Protein AF-0000000085147958 (afdb_homodimer)

Secondary structure (DSSP, 8-state):
-PEEEEEES-SSHHHHHHHHHHHHH-TTEEEEEEES-HHHHHHHHHHHGGGEEEEES-TT-HHHHHHHHHHHHHHHSS--EEEE--------B-GGG--HHHHHHHHIIIIIHHHHHHHHHHHHHHHHT-EEEEE--GGGTS--TTBHHHHHHHHHHHHHHHHHHHH-TTSEEEEEE--SB-SHHHHHHHHTGGGGS-HHHHHHHHHHHHTT-SBPHHHHHHHHHHHHHH---GGGTTEEEETT-GGGGGG-/-PEEEEEES-SSHHHHHHHHHHHHH-TTEEEEEEES-HHHHHHHHHHHGGGEEEEES-TT-HHHHHHHHHHHHHHHSS--EEEE--------B-GGG--HHHHHHHHIIIIIHHHHHHHHHHHHHHHTT-EEEEE--GGGTS--TTBHHHHHHHHHHHHHHHHHHHH-TTSEEEEEE--SB-SHHHHHHHHTGGGGS-HHHHHHHHHHHHTT-SBPHHHHHHHHHHHHHH---GGGTTEEEETT-GGGGGG-

Solvent-accessible surface area (backbone atoms only — not comparable to full-atom values): 24788 Å² total; per-residue (Å²): 131,61,46,30,33,38,36,29,33,33,54,47,51,55,29,31,35,25,54,54,40,34,50,71,76,31,97,49,41,32,40,38,32,30,21,68,54,52,68,52,49,50,51,47,30,68,73,49,42,92,36,32,47,74,43,70,36,55,70,66,35,66,66,43,48,50,47,48,51,48,52,42,34,72,72,66,71,39,33,36,19,36,37,46,47,43,64,69,60,61,56,58,37,40,68,91,59,65,52,63,68,49,42,51,54,34,35,37,43,45,32,52,23,48,54,47,47,47,46,71,43,44,75,40,17,48,76,58,55,12,33,39,36,38,56,43,40,60,45,38,83,38,94,54,63,19,30,49,55,36,21,24,30,28,32,25,45,36,46,46,19,32,42,43,24,71,71,36,73,53,29,38,18,34,19,34,13,58,63,62,42,73,30,67,66,48,49,40,38,60,72,63,54,24,79,52,28,44,71,66,55,34,47,47,56,45,48,33,58,75,68,67,64,45,36,51,43,62,61,43,12,36,31,56,25,40,36,52,73,73,47,68,58,76,92,46,44,19,34,68,47,52,59,83,36,77,91,39,54,92,33,101,131,62,46,31,32,39,35,30,33,33,54,47,54,56,28,29,34,26,53,53,40,35,52,70,75,31,98,50,42,32,39,39,31,30,22,69,53,53,67,50,48,51,51,48,29,70,73,48,41,90,37,32,47,73,44,70,36,53,71,66,36,65,67,45,47,50,48,48,52,50,53,42,33,72,74,65,70,40,32,35,19,36,36,47,47,43,65,68,61,59,55,57,38,40,69,90,59,66,54,62,69,48,41,51,54,35,35,37,43,43,32,51,22,48,54,46,48,47,48,72,44,44,75,39,18,46,77,58,54,12,34,38,36,38,58,42,38,58,45,38,83,40,94,51,62,18,31,50,55,36,19,21,30,28,32,24,44,35,45,45,20,31,42,42,22,70,70,36,74,53,29,38,19,33,18,33,15,58,64,60,42,73,29,68,66,48,49,40,39,61,72,62,53,22,79,52,27,45,70,68,56,34,47,48,54,46,47,31,58,75,68,67,63,44,37,52,43,63,59,42,12,38,29,56,23,39,35,51,73,74,48,69,58,78,91,46,45,19,34,68,45,51,58,81,35,76,93,40,54,92,34,100

pLDDT: mean 96.78, std 2.45, range [82.88, 98.94]

Nearest PDB structures (foldseek):
  6uhx-assembly1_A  TM=9.960E-01  e=2.829E-37  Saccharomyces cerevisiae S288C
  6yc8-assembly1_A  TM=9.913E-01  e=3.413E-31  Ogataea glucozyma
  3kzv-assembly1_A  TM=8.807E-01  e=1.785E-30  Saccharomyces cerevisiae S288C
  6emm-assembly1_A  TM=8.860E-01  e=2.920E-19  Homo sapiens
  5o43-assembly1_A  TM=8.842E-01  e=1.071E-18  Homo sapiens

Structure (mmCIF, N/CA/C/O backbone):
data_AF-0000000085147958-model_v1
#
loop_
_entity.id
_entity.type
_entity.pdbx_description
1 polymer 'Uncharacterized protein'
#
loop_
_atom_site.group_PDB
_atom_site.id
_atom_site.type_symbol
_atom_site.label_atom_id
_atom_site.label_alt_id
_atom_site.label_comp_id
_atom_site.label_asym_id
_atom_site.label_entity_id
_atom_site.label_seq_id
_atom_site.pdbx_PDB_ins_code
_atom_site.Cartn_x
_atom_site.Cartn_y
_atom_site.Cartn_z
_atom_site.occupancy
_atom_site.B_iso_or_equiv
_atom_site.auth_seq_id
_atom_site.auth_comp_id
_atom_site.auth_asym_id
_atom_site.auth_atom_id
_atom_site.pdbx_PDB_model_num
ATOM 1 N N . MET A 1 1 ? 9.688 33.875 14.844 1 82.88 1 MET A N 1
ATOM 2 C CA . MET A 1 1 ? 8.984 33.719 13.57 1 82.88 1 MET A CA 1
ATOM 3 C C . MET A 1 1 ? 7.859 32.719 13.688 1 82.88 1 MET A C 1
ATOM 5 O O . MET A 1 1 ? 7.984 31.719 14.422 1 82.88 1 MET A O 1
ATOM 9 N N . PRO A 1 2 ? 6.711 33 13.031 1 93.69 2 PRO A N 1
ATOM 10 C CA . PRO A 1 2 ? 5.562 32.094 13.203 1 93.69 2 PRO A CA 1
ATOM 11 C C . PRO A 1 2 ? 5.828 30.688 12.68 1 93.69 2 PRO A C 1
ATOM 13 O O . PRO A 1 2 ? 6.645 30.5 11.773 1 93.69 2 PRO A O 1
ATOM 16 N N . LYS A 1 3 ? 5.25 29.734 13.312 1 96.81 3 LYS A N 1
ATOM 17 C CA . LYS A 1 3 ? 5.273 28.375 12.773 1 96.81 3 LYS A CA 1
ATOM 18 C C . LYS A 1 3 ? 4.398 28.266 11.531 1 96.81 3 LYS A C 1
ATOM 20 O O . LYS A 1 3 ? 3.256 28.719 11.523 1 96.81 3 LYS A O 1
ATOM 25 N N . ILE A 1 4 ? 4.969 27.75 10.492 1 98.5 4 ILE A N 1
ATOM 26 C CA . ILE A 1 4 ? 4.258 27.562 9.234 1 98.5 4 ILE A CA 1
ATOM 27 C C . ILE A 1 4 ? 3.822 26.094 9.094 1 98.5 4 ILE A C 1
ATOM 29 O O . ILE A 1 4 ? 4.664 25.203 9.016 1 98.5 4 ILE A O 1
ATOM 33 N N . ILE A 1 5 ? 2.494 25.875 9.039 1 98.81 5 ILE A N 1
ATOM 34 C CA . ILE A 1 5 ? 1.93 24.516 9.031 1 98.81 5 ILE A CA 1
ATOM 35 C C . ILE A 1 5 ? 1.036 24.344 7.805 1 98.81 5 ILE A C 1
ATOM 37 O O . ILE A 1 5 ? 0.177 25.188 7.527 1 98.81 5 ILE A O 1
ATOM 41 N N . ILE A 1 6 ? 1.263 23.297 7.027 1 98.88 6 ILE A N 1
ATOM 42 C CA . ILE A 1 6 ? 0.415 22.938 5.895 1 98.88 6 ILE A CA 1
ATOM 43 C C . ILE A 1 6 ? -0.544 21.812 6.309 1 98.88 6 ILE A C 1
ATOM 45 O O . ILE A 1 6 ? -0.132 20.828 6.922 1 98.88 6 ILE A O 1
ATOM 49 N N . VAL A 1 7 ? -1.815 21.969 6.059 1 98.88 7 VAL A N 1
ATOM 50 C CA . VAL A 1 7 ? -2.836 20.953 6.293 1 98.88 7 VAL A CA 1
ATOM 51 C C . VAL A 1 7 ? -3.648 20.734 5.02 1 98.88 7 VAL A C 1
ATOM 53 O O . VAL A 1 7 ? -4.164 21.688 4.43 1 98.88 7 VAL A O 1
ATOM 56 N N . THR A 1 8 ? -3.748 19.484 4.559 1 98.88 8 THR A N 1
ATOM 57 C CA . THR A 1 8 ? -4.527 19.219 3.357 1 98.88 8 THR A CA 1
ATOM 58 C C . THR A 1 8 ? -5.914 18.688 3.719 1 98.88 8 THR A C 1
ATOM 60 O O . THR A 1 8 ? -6.109 18.125 4.793 1 98.88 8 THR A O 1
ATOM 63 N N . GLY A 1 9 ? -6.871 18.875 2.787 1 98.19 9 GLY A N 1
ATOM 64 C CA . GLY A 1 9 ? -8.234 18.438 3.045 1 98.19 9 GLY A CA 1
ATOM 65 C C . GLY A 1 9 ? -8.891 19.203 4.188 1 98.19 9 GLY A C 1
ATOM 66 O O . GLY A 1 9 ? -9.422 18.594 5.117 1 98.19 9 GLY A O 1
ATOM 67 N N . VAL A 1 10 ? -8.977 20.547 4.098 1 98.25 10 VAL A N 1
ATOM 68 C CA . VAL A 1 10 ? -9.32 21.328 5.285 1 98.25 10 VAL A CA 1
ATOM 69 C C . VAL A 1 10 ? -10.758 21.828 5.18 1 98.25 10 VAL A C 1
ATOM 71 O O . VAL A 1 10 ? -11.203 22.625 6.016 1 98.25 10 VAL A O 1
ATOM 74 N N . SER A 1 11 ? -11.523 21.406 4.18 1 96.25 11 SER A N 1
ATOM 75 C CA . SER A 1 11 ? -12.867 21.953 3.953 1 96.25 11 SER A CA 1
ATOM 76 C C . SER A 1 11 ? -13.859 21.391 4.965 1 96.25 11 SER A C 1
ATOM 78 O O . SER A 1 11 ? -14.93 21.969 5.172 1 96.25 11 SER A O 1
ATOM 80 N N . ARG A 1 12 ? -13.625 20.234 5.547 1 92.69 12 ARG A N 1
ATOM 81 C CA . ARG A 1 12 ? -14.547 19.609 6.492 1 92.69 12 ARG A CA 1
ATOM 82 C C . ARG A 1 12 ? -13.82 18.578 7.352 1 92.69 12 ARG A C 1
ATOM 84 O O . ARG A 1 12 ? -12.609 18.375 7.203 1 92.69 12 ARG A O 1
ATOM 91 N N . GLY A 1 13 ? -14.516 18.125 8.297 1 94.56 13 GLY A N 1
ATOM 92 C CA . GLY A 1 13 ? -14.07 16.953 9.031 1 94.56 13 GLY A CA 1
ATOM 93 C C . GLY A 1 13 ? -12.82 17.203 9.859 1 94.56 13 GLY A C 1
ATOM 94 O O . GLY A 1 13 ? -12.727 18.234 10.547 1 94.56 13 GLY A O 1
ATOM 95 N N . ILE A 1 14 ? -11.961 16.234 9.844 1 96.62 14 ILE A N 1
ATOM 96 C CA . ILE A 1 14 ? -10.758 16.25 10.672 1 96.62 14 ILE A CA 1
ATOM 97 C C . ILE A 1 14 ? -9.859 17.422 10.25 1 96.62 14 ILE A C 1
ATOM 99 O O . ILE A 1 14 ? -9.328 18.141 11.102 1 96.62 14 ILE A O 1
ATOM 103 N N . GLY A 1 15 ? -9.719 17.656 8.93 1 98.06 15 GLY A 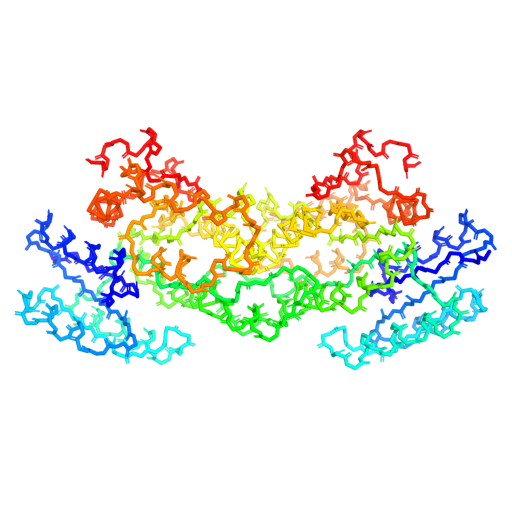N 1
ATOM 104 C CA . GLY A 1 15 ? -8.867 18.719 8.422 1 98.06 15 GLY A CA 1
ATOM 105 C C . GLY A 1 15 ? -9.281 20.094 8.914 1 98.06 15 GLY A C 1
ATOM 106 O O . GLY A 1 15 ? -8.438 20.891 9.352 1 98.06 15 GLY A O 1
ATOM 107 N N . ARG A 1 16 ? -10.531 20.344 8.828 1 97.81 16 ARG A N 1
ATOM 108 C CA . ARG A 1 16 ? -11.055 21.625 9.32 1 97.81 16 ARG A CA 1
ATOM 109 C C . ARG A 1 16 ? -10.773 21.781 10.812 1 97.81 16 ARG A C 1
ATOM 111 O O . ARG A 1 16 ? -10.336 22.844 11.25 1 97.81 16 ARG A O 1
ATOM 118 N N . SER A 1 17 ? -11.031 20.75 11.555 1 98.25 17 SER A N 1
ATOM 119 C CA . SER A 1 17 ? -10.82 20.781 13 1 98.25 17 SER A CA 1
ATOM 120 C C . SER A 1 17 ? -9.352 20.984 13.336 1 98.25 17 SER A C 1
ATOM 122 O O . SER A 1 17 ? -9.023 21.641 14.336 1 98.25 17 SER A O 1
ATOM 124 N N . ILE A 1 18 ? -8.438 20.406 12.547 1 98.75 18 ILE A N 1
ATOM 125 C CA . ILE A 1 18 ? -7.008 20.594 12.766 1 98.75 18 ILE A CA 1
ATOM 126 C C . ILE A 1 18 ? -6.633 22.062 12.57 1 98.75 18 ILE A C 1
ATOM 128 O O . ILE A 1 18 ? -5.867 22.625 13.359 1 98.75 18 ILE A O 1
ATOM 132 N N . VAL A 1 19 ? -7.18 22.688 11.547 1 98.69 19 VAL A N 1
ATOM 133 C CA . VAL A 1 19 ? -6.926 24.109 11.336 1 98.69 19 VAL A CA 1
ATOM 134 C C . VAL A 1 19 ? -7.398 24.906 12.547 1 98.69 19 VAL A C 1
ATOM 136 O O . VAL A 1 19 ? -6.633 25.688 13.117 1 98.69 19 VAL A O 1
ATOM 139 N N . ASP A 1 20 ? -8.625 24.672 12.992 1 98.5 20 ASP A N 1
ATOM 140 C CA . ASP A 1 20 ? -9.203 25.391 14.117 1 98.5 20 ASP A CA 1
ATOM 141 C C . ASP A 1 20 ? -8.367 25.203 15.383 1 98.5 20 ASP A C 1
ATOM 143 O O . ASP A 1 20 ? -8.008 26.188 16.047 1 98.5 20 ASP A O 1
ATOM 147 N N . LYS A 1 21 ? -8.023 24 15.656 1 98.56 21 LYS A N 1
ATOM 148 C CA . LYS A 1 21 ? -7.312 23.688 16.891 1 98.56 21 LYS A CA 1
ATOM 149 C C . LYS A 1 21 ? -5.887 24.234 16.859 1 98.56 21 LYS A C 1
ATOM 151 O O . LYS A 1 21 ? -5.363 24.688 17.875 1 98.56 21 LYS A O 1
ATOM 156 N N . THR A 1 22 ? -5.234 24.141 15.711 1 98.62 22 THR A N 1
ATOM 157 C CA . THR A 1 22 ? -3.869 24.641 15.586 1 98.62 22 THR A CA 1
ATOM 158 C C . THR A 1 22 ? -3.812 26.141 15.875 1 98.62 22 THR A 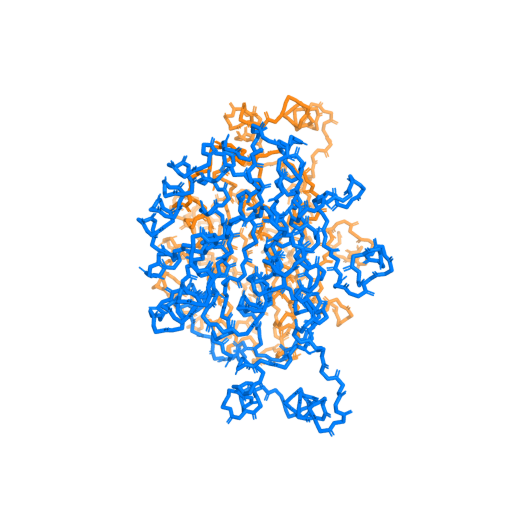C 1
ATOM 160 O O . THR A 1 22 ? -2.953 26.594 16.641 1 98.62 22 THR A O 1
ATOM 163 N N . ILE A 1 23 ? -4.73 26.891 15.328 1 98.25 23 ILE A N 1
ATOM 164 C CA . ILE A 1 23 ? -4.746 28.344 15.5 1 98.25 23 ILE A CA 1
ATOM 165 C C . ILE A 1 23 ? -5.152 28.688 16.938 1 98.25 23 ILE A C 1
ATOM 167 O O . ILE A 1 23 ? -4.633 29.625 17.516 1 98.25 23 ILE A O 1
ATOM 171 N N . GLU A 1 24 ? -6.027 27.875 17.5 1 97.81 24 GLU A N 1
ATOM 172 C CA . GLU A 1 24 ? -6.461 28.062 18.875 1 97.81 24 GLU A CA 1
ATOM 173 C C . GLU A 1 24 ? -5.312 27.828 19.859 1 97.81 24 GLU A C 1
ATOM 175 O O . GLU A 1 24 ? -5.18 28.531 20.844 1 97.81 24 GLU A O 1
ATOM 180 N N . LEU A 1 25 ? -4.48 26.859 19.594 1 97.69 25 LEU A N 1
ATOM 181 C CA . LEU A 1 25 ? -3.463 26.391 20.531 1 97.69 25 LEU A CA 1
ATOM 182 C C . LEU A 1 25 ? -2.191 27.234 20.406 1 97.69 25 LEU A C 1
ATOM 184 O O . LEU A 1 25 ? -1.315 27.172 21.266 1 97.69 25 LEU A O 1
ATOM 188 N N . SER A 1 26 ? -2.055 27.969 19.359 1 97.5 26 SER A N 1
ATOM 189 C CA . SER A 1 26 ? -0.844 28.75 19.109 1 97.5 26 SER A CA 1
ATOM 190 C C . SER A 1 26 ? -1.177 30.156 18.656 1 97.5 26 SER A C 1
ATOM 192 O O . SER A 1 26 ? -1.886 30.344 17.672 1 97.5 26 SER A O 1
ATOM 194 N N . ASP A 1 27 ? -0.508 31.156 19.312 1 93.31 27 ASP A N 1
ATOM 195 C CA . ASP A 1 27 ? -0.75 32.562 18.969 1 93.31 27 ASP A CA 1
ATOM 196 C C . ASP A 1 27 ? 0.114 33 17.797 1 93.31 27 ASP A C 1
ATOM 198 O O . ASP A 1 27 ? -0.106 34.062 17.219 1 93.31 27 ASP A O 1
ATOM 202 N N . ASP A 1 28 ? 0.979 32.188 17.438 1 93.44 28 ASP A N 1
ATOM 203 C CA . ASP A 1 28 ? 1.949 32.594 16.422 1 93.44 28 ASP A CA 1
ATOM 204 C C . ASP A 1 28 ? 2.1 31.531 15.336 1 93.44 28 ASP A C 1
ATOM 206 O O . ASP A 1 28 ? 3.201 31.297 14.836 1 93.44 28 ASP A O 1
ATOM 210 N N . SER A 1 29 ? 1.114 30.828 14.969 1 97.38 29 SER A N 1
ATOM 211 C CA . SER A 1 29 ? 1.165 29.875 13.859 1 97.38 29 SER A CA 1
ATOM 212 C C . SER A 1 29 ? 0.35 30.375 12.672 1 97.38 29 SER A C 1
ATOM 214 O O . SER A 1 29 ? -0.602 31.141 12.844 1 97.38 29 SER A O 1
ATOM 216 N N . ILE A 1 30 ? 0.781 30.062 11.492 1 98.5 30 ILE A N 1
ATOM 217 C CA . ILE A 1 30 ? 0.059 30.312 10.25 1 98.5 30 ILE A CA 1
ATOM 218 C C . ILE A 1 30 ? -0.201 28.984 9.539 1 98.5 30 ILE A C 1
ATOM 220 O O . ILE A 1 30 ? 0.72 28.188 9.336 1 98.5 30 ILE A O 1
ATOM 224 N N . VAL A 1 31 ? -1.449 28.766 9.219 1 98.81 31 VAL A N 1
ATOM 225 C CA . VAL A 1 31 ? -1.833 27.5 8.578 1 98.81 31 VAL A CA 1
ATOM 226 C C . VAL A 1 31 ? -2.131 27.75 7.102 1 98.81 31 VAL A C 1
ATOM 228 O O . VAL A 1 31 ? -2.828 28.703 6.75 1 98.81 31 VAL A O 1
ATOM 231 N N . PHE A 1 32 ? -1.566 26.969 6.258 1 98.81 32 PHE A N 1
ATOM 232 C CA . PHE A 1 32 ? -1.887 26.906 4.836 1 98.81 32 PHE A CA 1
ATOM 233 C C . PHE A 1 32 ? -2.705 25.656 4.523 1 98.81 32 PHE A C 1
ATOM 235 O O . PHE A 1 32 ? -2.234 24.531 4.715 1 98.81 32 PHE A O 1
ATOM 242 N N . GLY A 1 33 ? -3.912 25.844 4.074 1 98.69 33 GLY A N 1
ATOM 243 C CA . GLY A 1 33 ? -4.82 24.734 3.805 1 98.69 33 GLY A CA 1
ATOM 244 C C . GLY A 1 33 ? -5.129 24.562 2.328 1 98.69 33 GLY A C 1
ATOM 245 O O . GLY A 1 33 ? -4.98 25.516 1.545 1 98.69 33 GLY A O 1
ATOM 246 N N . VAL A 1 34 ? -5.559 23.406 1.947 1 98.69 34 VAL A N 1
ATOM 247 C CA . VAL A 1 34 ? -6.02 23.156 0.585 1 98.69 34 VAL A CA 1
ATOM 248 C C . VAL A 1 34 ? -7.242 22.234 0.614 1 98.69 34 VAL A C 1
ATOM 250 O O . VAL A 1 34 ? -7.355 21.359 1.481 1 98.69 34 VAL A O 1
ATOM 253 N N . ALA A 1 35 ? -8.141 22.422 -0.138 1 98.31 35 ALA A N 1
ATOM 254 C CA . ALA A 1 35 ? -9.305 21.578 -0.406 1 98.31 35 ALA A CA 1
ATOM 255 C C . ALA A 1 35 ? -9.914 21.906 -1.767 1 98.31 35 ALA A C 1
ATOM 257 O O . ALA A 1 35 ? -9.562 22.906 -2.385 1 98.31 35 ALA A O 1
ATOM 258 N N . ARG A 1 36 ? -10.852 21.188 -2.217 1 96.56 36 ARG A N 1
ATOM 259 C CA . ARG A 1 36 ? -11.477 21.359 -3.525 1 96.56 36 ARG A CA 1
ATOM 260 C C . ARG A 1 36 ? -12.578 22.422 -3.465 1 96.56 36 ARG A C 1
ATOM 262 O O . ARG A 1 36 ? -12.82 23.125 -4.445 1 96.56 36 ARG A O 1
ATOM 269 N N . SER A 1 37 ? -13.172 22.406 -2.352 1 96.56 37 SER A N 1
ATOM 270 C CA . SER A 1 37 ? -14.289 23.344 -2.195 1 96.56 37 SER A CA 1
ATOM 271 C C . SER A 1 37 ? -13.812 24.672 -1.63 1 96.56 37 SER A C 1
ATOM 273 O O . SER A 1 37 ? -13.258 24.734 -0.53 1 96.56 37 SER A O 1
ATOM 275 N N . GLU A 1 38 ? -14.156 25.719 -2.262 1 97.44 38 GLU A N 1
ATOM 276 C CA . GLU A 1 38 ? -13.617 27.031 -1.887 1 97.44 38 GLU A CA 1
ATOM 277 C C . GLU A 1 38 ? -14.414 27.641 -0.742 1 97.44 38 GLU A C 1
ATOM 279 O O . GLU A 1 38 ? -13.859 28.344 0.101 1 97.44 38 GLU A O 1
ATOM 284 N N . THR A 1 39 ? -15.688 27.422 -0.697 1 98.12 39 THR A N 1
ATOM 285 C CA . THR A 1 39 ? -16.562 28.094 0.245 1 98.12 39 THR A CA 1
ATOM 286 C C . THR A 1 39 ? -16.094 27.891 1.679 1 98.12 39 THR A C 1
ATOM 288 O O . THR A 1 39 ? -15.891 28.859 2.418 1 98.12 39 THR A O 1
ATOM 291 N N . PRO A 1 40 ? -15.875 26.656 2.086 1 98.06 40 PRO A N 1
ATOM 292 C CA . PRO A 1 40 ? -15.391 26.484 3.457 1 98.06 40 PRO A CA 1
ATOM 293 C C . PRO A 1 40 ? -14.039 27.141 3.697 1 98.06 40 PRO A C 1
ATOM 295 O O . PRO A 1 40 ? -13.734 27.547 4.816 1 98.06 40 PRO A O 1
ATOM 298 N N . LEU A 1 41 ? -13.18 27.234 2.691 1 98.38 41 LEU A N 1
ATOM 299 C CA . LEU A 1 41 ? -11.875 27.859 2.818 1 98.38 41 LEU A CA 1
ATOM 300 C C . LEU A 1 41 ? -12.008 29.359 3.012 1 98.38 41 LEU A C 1
ATOM 302 O O . LEU A 1 41 ? -11.266 29.969 3.801 1 98.38 41 LEU A O 1
ATOM 306 N N . LYS A 1 42 ? -12.891 29.906 2.338 1 98.31 42 LYS A N 1
ATOM 307 C CA . LYS A 1 42 ? -13.172 31.328 2.51 1 98.31 42 LYS A CA 1
ATOM 308 C C . LYS A 1 42 ? -13.664 31.625 3.924 1 98.31 42 LYS A C 1
ATOM 310 O O . LYS A 1 42 ? -13.32 32.656 4.504 1 98.31 42 LYS A O 1
ATOM 315 N N . GLU A 1 43 ? -14.492 30.75 4.379 1 98.44 43 GLU A N 1
ATOM 316 C CA . GLU A 1 43 ? -14.977 30.906 5.746 1 98.44 43 GLU A CA 1
ATOM 317 C C . GLU A 1 43 ? -13.828 30.891 6.75 1 98.44 43 GLU A C 1
ATOM 319 O O . GLU A 1 43 ? -13.812 31.703 7.688 1 98.44 43 GLU A O 1
ATOM 324 N N . LEU A 1 44 ? -12.906 29.969 6.578 1 98.44 44 LEU A N 1
ATOM 325 C CA . LEU A 1 44 ? -11.734 29.906 7.441 1 98.44 44 LEU A CA 1
ATOM 326 C C . LEU A 1 44 ? -10.898 31.172 7.301 1 98.44 44 LEU A C 1
ATOM 328 O O . LEU A 1 44 ? -10.383 31.688 8.297 1 98.44 44 LEU A O 1
ATOM 332 N N . LYS A 1 45 ? -10.75 31.641 6.121 1 98.44 45 LYS A N 1
ATOM 333 C CA . LYS A 1 45 ? -9.984 32.875 5.875 1 98.44 45 LYS A CA 1
ATOM 334 C C . LYS A 1 45 ? -10.625 34.062 6.574 1 98.44 45 LYS A C 1
ATOM 336 O O . LYS A 1 45 ? -9.922 34.906 7.133 1 98.44 45 LYS A O 1
ATOM 341 N N . GLU A 1 46 ? -11.891 34.188 6.477 1 98.56 46 GLU A N 1
ATOM 342 C CA . GLU A 1 46 ? -12.617 35.25 7.145 1 98.56 46 GLU A CA 1
ATOM 343 C C . GLU A 1 46 ? -12.461 35.156 8.664 1 98.56 46 GLU A C 1
ATOM 345 O O . GLU A 1 46 ? -12.312 36.188 9.336 1 98.56 46 GLU A O 1
ATOM 350 N N . LYS A 1 47 ? -12.516 34 9.164 1 98.38 47 LYS A N 1
ATOM 351 C CA . LYS A 1 47 ? -12.461 33.75 10.602 1 98.38 47 LYS A CA 1
ATOM 352 C C . LYS A 1 47 ? -11.07 34.062 11.156 1 98.38 47 LYS A C 1
ATOM 354 O O . LYS A 1 47 ? -10.938 34.594 12.258 1 98.38 47 LYS A O 1
ATOM 359 N N . TYR A 1 48 ? -10 33.656 10.383 1 98.12 48 TYR A N 1
ATOM 360 C CA . TYR A 1 48 ? -8.68 33.656 11.016 1 98.12 48 TYR A CA 1
ATOM 361 C C . TYR A 1 48 ? -7.758 34.688 10.359 1 98.12 48 TYR A C 1
ATOM 363 O O . TYR A 1 48 ? -6.629 34.875 10.812 1 98.12 48 TYR A O 1
ATOM 371 N N . GLY A 1 49 ? -8.172 35.344 9.289 1 97.38 49 GLY A N 1
ATOM 372 C CA . GLY A 1 49 ? -7.418 36.406 8.633 1 97.38 49 GLY A CA 1
ATOM 373 C C . GLY A 1 49 ? -6.039 35.969 8.18 1 97.38 49 GLY A C 1
ATOM 374 O O . GLY A 1 49 ? -5.898 34.938 7.516 1 97.38 49 GLY A O 1
ATOM 375 N N . ASP A 1 50 ? -5.023 36.625 8.633 1 96.12 50 ASP A N 1
ATOM 376 C CA . ASP A 1 50 ? -3.66 36.406 8.156 1 96.12 50 ASP A CA 1
ATOM 377 C C . ASP A 1 50 ? -3.059 35.156 8.742 1 96.12 50 ASP A C 1
ATOM 379 O O . ASP A 1 50 ? -1.989 34.688 8.312 1 96.12 50 ASP A O 1
ATOM 383 N N . ARG A 1 51 ? -3.744 34.5 9.617 1 97.81 51 ARG A N 1
ATOM 384 C CA . ARG A 1 51 ? -3.234 33.281 10.227 1 97.81 51 ARG A CA 1
ATOM 385 C C . ARG A 1 51 ? -3.646 32.031 9.422 1 97.81 51 ARG A C 1
ATOM 387 O O . ARG A 1 51 ? -3.213 30.922 9.711 1 97.81 51 ARG A O 1
ATOM 394 N N . PHE A 1 52 ? -4.496 32.281 8.414 1 98.38 52 PHE A N 1
ATOM 395 C CA . PHE A 1 52 ? -4.922 31.188 7.543 1 98.38 52 PHE A CA 1
ATOM 396 C C . PHE A 1 52 ? -4.852 31.609 6.078 1 98.38 52 PHE A C 1
ATOM 398 O O . PHE A 1 52 ? -5.398 32.656 5.695 1 98.38 52 PHE A O 1
ATOM 405 N N . HIS A 1 53 ? -4.172 30.859 5.277 1 98.31 53 HIS A N 1
ATOM 406 C CA . HIS A 1 53 ? -4.113 30.969 3.824 1 98.31 53 HIS A CA 1
ATOM 407 C C . HIS A 1 53 ? -4.508 29.656 3.158 1 98.31 53 HIS A C 1
ATOM 409 O O . HIS A 1 53 ? -4.488 28.594 3.795 1 98.31 53 HIS A O 1
ATOM 415 N N . TYR A 1 54 ? -4.945 29.781 1.884 1 98.12 54 TYR A N 1
ATOM 416 C CA . TYR A 1 54 ? -5.414 28.531 1.301 1 98.12 54 TYR A CA 1
ATOM 417 C C . TYR A 1 54 ? -5.215 28.531 -0.209 1 98.12 54 TYR A C 1
ATOM 419 O O . TYR A 1 54 ? -5.008 29.578 -0.821 1 98.12 54 TYR A O 1
ATOM 427 N N . ALA A 1 55 ? -5.121 27.344 -0.786 1 97.81 55 ALA A N 1
ATOM 428 C CA . ALA A 1 55 ? -5.246 27.062 -2.213 1 97.81 55 ALA A CA 1
ATOM 429 C C . ALA A 1 55 ? -6.469 26.203 -2.494 1 97.81 55 ALA A C 1
ATOM 431 O O . ALA A 1 55 ? -6.828 25.328 -1.689 1 97.81 55 ALA A O 1
ATOM 432 N N . VAL A 1 56 ? -7.129 26.531 -3.561 1 98.12 56 VAL A N 1
ATOM 433 C CA . VAL A 1 56 ? -8.266 25.719 -3.99 1 98.12 56 VAL A CA 1
ATOM 434 C C . VAL A 1 56 ? -7.844 24.781 -5.121 1 98.12 56 VAL A C 1
ATOM 436 O O . VAL A 1 56 ? -7.254 25.234 -6.109 1 98.12 56 VAL A O 1
ATOM 439 N N . GLY A 1 57 ? -8.094 23.484 -4.922 1 98.12 57 GLY A N 1
ATOM 440 C CA . GLY A 1 57 ? -7.777 22.562 -6 1 98.12 57 GLY A CA 1
ATOM 441 C C . GLY A 1 57 ? -7.699 21.109 -5.543 1 98.12 57 GLY A C 1
ATOM 442 O O . GLY A 1 57 ? -7.93 20.812 -4.371 1 98.12 57 GLY A O 1
ATOM 443 N N . ASP A 1 58 ? -7.461 20.266 -6.48 1 98.31 58 ASP A N 1
ATOM 444 C CA . ASP A 1 58 ? -7.285 18.828 -6.25 1 98.31 58 ASP A CA 1
ATOM 445 C C . ASP A 1 58 ? -5.855 18.516 -5.809 1 98.31 58 ASP A C 1
ATOM 447 O O . ASP A 1 58 ? -4.895 18.891 -6.488 1 98.31 58 ASP A O 1
ATOM 451 N N . ILE A 1 59 ? -5.738 17.859 -4.656 1 98.25 59 ILE A N 1
ATOM 452 C CA . ILE A 1 59 ? -4.438 17.594 -4.051 1 98.25 59 ILE A CA 1
ATOM 453 C C . ILE A 1 59 ? -3.617 16.688 -4.969 1 98.25 59 ILE A C 1
ATOM 455 O O . ILE A 1 59 ? -2.4 16.578 -4.809 1 98.25 59 ILE A O 1
ATOM 459 N N . THR A 1 60 ? -4.289 16.016 -5.977 1 98.19 60 THR A N 1
ATOM 460 C CA . THR A 1 60 ? -3.572 15.156 -6.91 1 98.19 60 THR A CA 1
ATOM 461 C C . THR A 1 60 ? -2.912 15.984 -8.008 1 98.19 60 THR A C 1
ATOM 463 O O . THR A 1 60 ? -2.121 15.461 -8.797 1 98.19 60 THR A O 1
ATOM 466 N N . ASP A 1 61 ? -3.244 17.234 -8.062 1 98.12 61 ASP A N 1
ATOM 467 C CA . ASP A 1 61 ? -2.648 18.156 -9.031 1 98.12 61 ASP A CA 1
ATOM 468 C C . ASP A 1 61 ? -1.351 18.75 -8.492 1 98.12 61 ASP A C 1
ATOM 470 O O . ASP A 1 61 ? -1.371 19.547 -7.543 1 98.12 61 ASP A O 1
ATOM 474 N N . GLU A 1 62 ? -0.326 18.484 -9.188 1 96.69 62 GLU A N 1
ATOM 475 C CA . GLU A 1 62 ? 0.989 18.953 -8.75 1 96.69 62 GLU A CA 1
ATOM 476 C C . GLU A 1 62 ? 1.04 20.469 -8.664 1 96.69 62 GLU A C 1
ATOM 478 O O . GLU A 1 62 ? 1.74 21.031 -7.816 1 96.69 62 GLU A O 1
ATOM 483 N N . ASN A 1 63 ? 0.354 21.125 -9.508 1 97.75 63 ASN A N 1
ATOM 484 C CA . ASN A 1 63 ? 0.341 22.578 -9.5 1 97.75 63 ASN A CA 1
ATOM 485 C C . ASN A 1 63 ? -0.275 23.125 -8.211 1 97.75 63 ASN A C 1
ATOM 487 O O . ASN A 1 63 ? 0.13 24.172 -7.719 1 97.75 63 ASN A O 1
ATOM 491 N N . VAL A 1 64 ? -1.252 22.438 -7.711 1 98.31 64 VAL A N 1
ATOM 492 C CA . VAL A 1 64 ? -1.901 22.844 -6.469 1 98.31 64 VAL A CA 1
ATOM 493 C C . VAL A 1 64 ? -0.923 22.703 -5.305 1 98.31 64 VAL A C 1
ATOM 495 O O . VAL A 1 64 ? -0.815 23.594 -4.465 1 98.31 64 VAL A O 1
ATOM 498 N N . ILE A 1 65 ? -0.159 21.641 -5.277 1 98.31 65 ILE A N 1
ATOM 499 C CA . ILE A 1 65 ? 0.839 21.391 -4.242 1 98.31 65 ILE A CA 1
ATOM 500 C C . ILE A 1 65 ? 1.938 22.453 -4.324 1 98.31 65 ILE A C 1
ATOM 502 O O . ILE A 1 65 ? 2.314 23.047 -3.311 1 98.31 65 ILE A O 1
ATOM 506 N N . ASN A 1 66 ? 2.361 22.656 -5.527 1 97.69 66 ASN A N 1
ATOM 507 C CA . ASN A 1 66 ? 3.428 23.641 -5.73 1 97.69 66 ASN A CA 1
ATOM 508 C C . ASN A 1 66 ? 2.994 25.031 -5.297 1 97.69 66 ASN A C 1
ATOM 510 O O . ASN A 1 66 ? 3.777 25.766 -4.695 1 97.69 66 ASN A O 1
ATOM 514 N N . LYS A 1 67 ? 1.793 25.359 -5.609 1 97.62 67 LYS A N 1
ATOM 515 C CA . LYS A 1 67 ? 1.27 26.656 -5.195 1 97.62 67 LYS A CA 1
ATOM 516 C C . LYS A 1 67 ? 1.215 26.766 -3.676 1 97.62 67 LYS A C 1
ATOM 518 O O . LYS A 1 67 ? 1.608 27.797 -3.109 1 97.62 67 LYS A O 1
ATOM 523 N N . LEU A 1 68 ? 0.706 25.75 -3.082 1 97.5 68 LEU A N 1
ATOM 524 C CA . LEU A 1 68 ? 0.601 25.719 -1.627 1 97.5 68 LEU A CA 1
ATOM 525 C C . LEU A 1 68 ? 1.968 25.906 -0.979 1 97.5 68 LEU A C 1
ATOM 527 O O . LEU A 1 68 ? 2.109 26.703 -0.045 1 97.5 68 LEU A O 1
ATOM 531 N N . VAL A 1 69 ? 2.99 25.234 -1.474 1 98.19 69 VAL A N 1
ATOM 532 C CA . VAL A 1 69 ? 4.352 25.297 -0.947 1 98.19 69 VAL A CA 1
ATOM 533 C C . VAL A 1 69 ? 4.949 26.672 -1.216 1 98.19 69 VAL A C 1
ATOM 535 O O . VAL A 1 69 ? 5.543 27.281 -0.324 1 98.19 69 VAL A O 1
ATOM 538 N N . LYS A 1 70 ? 4.746 27.125 -2.406 1 97.94 70 LYS A N 1
ATOM 539 C CA . LYS A 1 70 ? 5.273 28.438 -2.777 1 97.94 70 LYS A CA 1
ATOM 540 C C . LYS A 1 70 ? 4.695 29.531 -1.882 1 97.94 70 LYS A C 1
ATOM 542 O O . LYS A 1 70 ? 5.426 30.406 -1.415 1 97.94 70 LYS A O 1
ATOM 547 N N . ASP A 1 71 ? 3.424 29.5 -1.671 1 97.62 71 ASP A N 1
ATOM 548 C CA . ASP A 1 71 ? 2.766 30.5 -0.828 1 97.62 71 ASP A CA 1
ATOM 549 C C . ASP A 1 71 ? 3.289 30.438 0.605 1 97.62 71 ASP A C 1
ATOM 551 O O . ASP A 1 71 ? 3.51 31.469 1.237 1 97.62 71 ASP A O 1
ATOM 555 N N . ALA A 1 72 ? 3.441 29.234 1.134 1 97.75 72 ALA A N 1
ATOM 556 C CA . ALA A 1 72 ? 3.961 29.062 2.486 1 97.75 72 ALA A CA 1
ATOM 557 C C . ALA A 1 72 ? 5.363 29.641 2.619 1 97.75 72 ALA A C 1
ATOM 559 O O . ALA A 1 72 ? 5.656 30.359 3.574 1 97.75 72 ALA A O 1
ATOM 560 N N . ILE A 1 73 ? 6.195 29.375 1.61 1 97.44 73 ILE A N 1
ATOM 561 C CA . ILE A 1 73 ? 7.582 29.812 1.638 1 97.44 73 ILE A CA 1
ATOM 562 C C . ILE A 1 73 ? 7.641 31.344 1.487 1 97.44 73 ILE A C 1
ATOM 564 O O . ILE A 1 73 ? 8.453 32 2.129 1 97.44 73 ILE A O 1
ATOM 568 N N . ALA A 1 74 ? 6.801 31.828 0.662 1 96.62 74 ALA A N 1
ATOM 569 C CA . ALA A 1 74 ? 6.766 33.281 0.457 1 96.62 74 ALA A CA 1
ATOM 570 C C . ALA A 1 74 ? 6.383 34 1.742 1 96.62 74 ALA A C 1
ATOM 572 O O . ALA A 1 74 ? 6.84 35.125 1.988 1 96.62 74 ALA A O 1
ATOM 573 N N . THR A 1 75 ? 5.594 33.406 2.543 1 92.62 75 THR A N 1
ATOM 574 C CA . THR A 1 75 ? 5.078 34 3.76 1 92.62 75 THR A CA 1
ATOM 575 C C . THR A 1 75 ? 6.078 33.875 4.902 1 92.62 75 THR A C 1
ATOM 577 O O . THR A 1 75 ? 6.387 34.844 5.594 1 92.62 75 THR A O 1
ATOM 580 N N . GLY A 1 76 ? 6.652 32.688 5.152 1 89.19 76 GLY A N 1
ATOM 581 C CA . GLY A 1 76 ? 7.438 32.438 6.348 1 89.19 76 GLY A CA 1
ATOM 582 C C . GLY A 1 76 ? 8.875 32.062 6.047 1 89.19 76 GLY A C 1
ATOM 583 O O . GLY A 1 76 ? 9.719 32.031 6.945 1 89.19 76 GLY A O 1
ATOM 584 N N . GLY A 1 77 ? 9.164 31.703 4.719 1 91.12 77 GLY A N 1
ATOM 585 C CA . GLY A 1 77 ? 10.5 31.281 4.324 1 91.12 77 GLY A CA 1
ATOM 586 C C . GLY A 1 77 ? 10.828 29.875 4.762 1 91.12 77 GLY A C 1
ATOM 587 O O . GLY A 1 77 ? 11.969 29.422 4.602 1 91.12 77 GLY A O 1
ATOM 588 N N . LYS A 1 78 ? 9.836 29.281 5.41 1 95.56 78 LYS A N 1
ATOM 589 C CA . LYS A 1 78 ? 10.055 27.938 5.973 1 95.56 78 LYS A CA 1
ATOM 590 C C . LYS A 1 78 ? 8.758 27.141 6.023 1 95.56 78 LYS A C 1
ATOM 592 O O . LYS A 1 78 ? 7.68 27.688 5.762 1 95.56 78 LYS A O 1
ATOM 597 N N . ILE A 1 79 ? 8.898 25.922 6.25 1 98.38 79 ILE A N 1
ATOM 598 C CA . ILE A 1 79 ? 7.801 25.031 6.621 1 98.38 79 ILE A CA 1
ATOM 599 C C . ILE A 1 79 ? 8.18 24.25 7.867 1 98.38 79 ILE A C 1
ATOM 601 O O . ILE A 1 79 ? 9.227 23.594 7.906 1 98.38 79 ILE A O 1
ATOM 605 N N . ASP A 1 80 ? 7.316 24.312 8.852 1 98.69 80 ASP A N 1
ATOM 606 C CA . ASP A 1 80 ? 7.629 23.656 10.117 1 98.69 80 ASP A CA 1
ATOM 607 C C . ASP A 1 80 ? 6.945 22.297 10.219 1 98.69 80 ASP A C 1
ATOM 609 O O . ASP A 1 80 ? 7.473 21.375 10.844 1 98.69 80 ASP A O 1
ATOM 613 N N . SER A 1 81 ? 5.754 22.203 9.672 1 98.81 81 SER A N 1
ATOM 614 C CA . SER A 1 81 ? 5.031 20.938 9.758 1 98.81 81 SER A CA 1
ATOM 615 C C . SER A 1 81 ? 4.047 20.797 8.602 1 98.81 81 SER A C 1
ATOM 617 O O . SER A 1 81 ? 3.588 21.781 8.031 1 98.81 81 SER A O 1
ATOM 619 N N . VAL A 1 82 ? 3.781 19.562 8.25 1 98.88 82 VAL A N 1
ATOM 620 C CA . VAL A 1 82 ? 2.771 19.172 7.273 1 98.88 82 VAL A CA 1
ATOM 621 C C . VAL A 1 82 ? 1.847 18.125 7.879 1 98.88 82 VAL A C 1
ATOM 623 O O . VAL A 1 82 ? 2.311 17.156 8.484 1 98.88 82 VAL A O 1
ATOM 626 N N . VAL A 1 83 ? 0.591 18.359 7.836 1 98.94 83 VAL A N 1
ATOM 627 C CA . VAL A 1 83 ? -0.408 17.328 8.141 1 98.94 83 VAL A CA 1
ATOM 628 C C . VAL A 1 83 ? -1.113 16.906 6.852 1 98.94 83 VAL A C 1
ATOM 630 O O . VAL A 1 83 ? -1.936 17.641 6.312 1 98.94 83 VAL A O 1
ATOM 633 N N . ALA A 1 84 ? -0.777 15.75 6.375 1 98.88 84 ALA A N 1
ATOM 634 C CA . ALA A 1 84 ? -1.401 15.18 5.184 1 98.88 84 ALA A CA 1
ATOM 635 C C . ALA A 1 84 ? -2.713 14.484 5.531 1 98.88 84 ALA A C 1
ATOM 637 O O . ALA A 1 84 ? -2.729 13.289 5.824 1 98.88 84 ALA A O 1
ATOM 638 N N . ASN A 1 85 ? -3.811 15.219 5.371 1 98.5 85 ASN A N 1
ATOM 639 C CA . ASN A 1 85 ? -5.098 14.75 5.867 1 98.5 85 ASN A CA 1
ATOM 640 C C . ASN A 1 85 ? -6.051 14.406 4.727 1 98.5 85 ASN A C 1
ATOM 642 O O . ASN A 1 85 ? -6.961 13.594 4.895 1 98.5 85 ASN A O 1
ATOM 646 N N . ALA A 1 86 ? -5.836 15 3.539 1 98.06 86 ALA A N 1
ATOM 647 C CA . ALA A 1 86 ? -6.742 14.734 2.424 1 98.06 86 ALA A CA 1
ATOM 648 C C . ALA A 1 86 ? -6.84 13.234 2.141 1 98.06 86 ALA A C 1
ATOM 650 O O . ALA A 1 86 ? -5.828 12.531 2.133 1 98.06 86 ALA A O 1
ATOM 651 N N . GLY A 1 87 ? -7.992 12.742 1.975 1 97.38 87 GLY A N 1
ATOM 652 C CA . GLY A 1 87 ? -8.234 11.336 1.689 1 97.38 87 GLY A CA 1
ATOM 653 C C . GLY A 1 87 ? -9.688 11.016 1.425 1 97.38 87 GLY A C 1
ATOM 654 O O . GLY A 1 87 ? -10.57 11.812 1.76 1 97.38 87 GLY A O 1
ATOM 655 N N . VAL A 1 88 ? -9.922 9.93 0.77 1 97.56 88 VAL A N 1
ATOM 656 C CA . VAL A 1 88 ? -11.273 9.484 0.455 1 97.56 88 VAL A CA 1
ATOM 657 C C . VAL A 1 88 ? -11.43 8.016 0.818 1 97.56 88 VAL A C 1
ATOM 659 O O . VAL A 1 88 ? -10.445 7.281 0.916 1 97.56 88 VAL A O 1
ATOM 662 N N . LEU A 1 89 ? -12.703 7.605 1.027 1 97.12 89 LEU A N 1
ATOM 663 C CA . LEU A 1 89 ? -13.016 6.211 1.333 1 97.12 89 LEU A CA 1
ATOM 664 C C . LEU A 1 89 ? -13.328 5.434 0.06 1 97.12 89 LEU A C 1
ATOM 666 O O . LEU A 1 89 ? -12.906 4.285 -0.092 1 97.12 89 LEU A O 1
ATOM 670 N N . GLU A 1 90 ? -14.102 6.039 -0.81 1 96.19 90 GLU A N 1
ATOM 671 C CA . GLU A 1 90 ? -14.594 5.34 -1.992 1 96.19 90 GLU A CA 1
ATOM 672 C C . GLU A 1 90 ? -13.453 4.984 -2.941 1 96.19 90 GLU A C 1
ATOM 674 O O . GLU A 1 90 ? -12.5 5.75 -3.088 1 96.19 90 GLU A O 1
ATOM 679 N N . PRO A 1 91 ? -13.523 3.863 -3.555 1 97.56 91 PRO A N 1
ATOM 680 C CA . PRO A 1 91 ? -14.695 3.006 -3.746 1 97.56 91 PRO A CA 1
ATOM 681 C C . PRO A 1 91 ? -14.914 2.041 -2.582 1 97.56 91 PRO A C 1
ATOM 683 O O . PRO A 1 91 ? -13.945 1.526 -2.012 1 97.56 91 PRO A O 1
ATOM 686 N N . VAL A 1 92 ? -16.094 1.881 -2.203 1 96.88 92 VAL A N 1
ATOM 687 C CA . VAL A 1 92 ? -16.516 0.846 -1.271 1 96.88 92 VAL A CA 1
ATOM 688 C C . VAL A 1 92 ? -17.094 -0.338 -2.043 1 96.88 92 VAL A C 1
ATOM 690 O O . VAL A 1 92 ? -18.25 -0.305 -2.467 1 96.88 92 VAL A O 1
ATOM 693 N N . GLN A 1 93 ? -16.266 -1.311 -2.289 1 95.81 93 GLN A N 1
ATOM 694 C CA . GLN A 1 93 ? -16.594 -2.48 -3.098 1 95.81 93 GLN A CA 1
ATOM 695 C C . GLN A 1 93 ? -15.852 -3.717 -2.605 1 95.81 93 GLN A C 1
ATOM 697 O O . GLN A 1 93 ? -14.695 -3.625 -2.191 1 95.81 93 GLN A O 1
ATOM 702 N N . ASP A 1 94 ? -16.562 -4.863 -2.602 1 96.19 94 ASP A N 1
ATOM 703 C CA . ASP A 1 94 ? -15.875 -6.082 -2.199 1 96.19 94 ASP A CA 1
ATOM 704 C C . ASP A 1 94 ? -15.07 -6.668 -3.361 1 96.19 94 ASP A C 1
ATOM 706 O O . ASP A 1 94 ? -15.133 -6.156 -4.484 1 96.19 94 ASP A O 1
ATOM 710 N N . VAL A 1 95 ? -14.312 -7.715 -3.186 1 97.56 95 VAL A N 1
ATOM 711 C CA . VAL A 1 95 ? -13.344 -8.242 -4.141 1 97.56 95 VAL A CA 1
ATOM 712 C C . VAL A 1 95 ? -14.07 -8.875 -5.324 1 97.56 95 VAL A C 1
ATOM 714 O O . VAL A 1 95 ? -13.469 -9.141 -6.363 1 97.56 95 VAL A O 1
ATOM 717 N N . ASN A 1 96 ? -15.352 -9.125 -5.227 1 97.19 96 ASN A N 1
ATOM 718 C CA . ASN A 1 96 ? -16.125 -9.711 -6.316 1 97.19 96 ASN A CA 1
ATOM 719 C C . ASN A 1 96 ? -16.562 -8.648 -7.32 1 97.19 96 ASN A C 1
ATOM 721 O O . ASN A 1 96 ? -17.031 -8.984 -8.414 1 97.19 96 ASN A O 1
ATOM 725 N N . ASN A 1 97 ? -16.422 -7.383 -6.984 1 95.25 97 ASN A N 1
ATOM 726 C CA . ASN A 1 97 ? -16.859 -6.273 -7.828 1 95.25 97 ASN A CA 1
ATOM 727 C C . ASN A 1 97 ? -15.797 -5.18 -7.895 1 95.25 97 ASN A C 1
ATOM 729 O O . ASN A 1 97 ? -16.094 -4 -7.707 1 95.25 97 ASN A O 1
ATOM 733 N N . ILE A 1 98 ? -14.609 -5.547 -8.234 1 97.06 98 ILE A N 1
ATOM 734 C CA . ILE A 1 98 ? -13.5 -4.602 -8.195 1 97.06 98 ILE A CA 1
ATOM 735 C C . ILE A 1 98 ? -13.523 -3.729 -9.453 1 97.06 98 ILE A C 1
ATOM 737 O O . ILE A 1 98 ? -13.633 -4.238 -10.57 1 97.06 98 ILE A O 1
ATOM 741 N N . ASP A 1 99 ? -13.531 -2.455 -9.305 1 97.94 99 ASP A N 1
ATOM 742 C CA . ASP A 1 99 ? -13.195 -1.47 -10.328 1 97.94 99 ASP A CA 1
ATOM 743 C C . ASP A 1 99 ? -11.766 -0.962 -10.164 1 97.94 99 ASP A C 1
ATOM 745 O O . ASP A 1 99 ? -11.516 -0.044 -9.375 1 97.94 99 ASP A O 1
ATOM 749 N N . VAL A 1 100 ? -10.852 -1.451 -10.961 1 98.25 100 VAL A N 1
ATOM 750 C CA . VAL A 1 100 ? -9.422 -1.187 -10.812 1 98.25 100 VAL A CA 1
ATOM 751 C C . VAL A 1 100 ? -9.148 0.304 -11 1 98.25 100 VAL A C 1
ATOM 753 O O . VAL A 1 100 ? -8.32 0.883 -10.297 1 98.25 100 VAL A O 1
ATOM 756 N N . ASN A 1 101 ? -9.797 0.864 -11.945 1 98.25 101 ASN A N 1
ATOM 757 C CA . ASN A 1 101 ? -9.594 2.289 -12.188 1 98.25 101 ASN A CA 1
ATOM 758 C C . ASN A 1 101 ? -10.047 3.127 -10.992 1 98.25 101 ASN A C 1
ATOM 760 O O . ASN A 1 101 ? -9.445 4.16 -10.688 1 98.25 101 ASN A O 1
ATOM 764 N N . ALA A 1 102 ? -11.133 2.754 -10.312 1 98.5 102 ALA A N 1
ATOM 765 C CA . ALA A 1 102 ? -11.562 3.439 -9.094 1 98.5 102 ALA A CA 1
ATOM 766 C C . ALA A 1 102 ? -10.516 3.301 -7.992 1 98.5 102 ALA A C 1
ATOM 768 O O . ALA A 1 102 ? -10.273 4.246 -7.234 1 98.5 102 ALA A O 1
ATOM 769 N N . TRP A 1 103 ? -9.898 2.096 -7.898 1 98.69 103 TRP A N 1
ATOM 770 C CA . TRP A 1 103 ? -8.82 1.896 -6.941 1 98.69 103 TRP A CA 1
ATOM 771 C C . TRP A 1 103 ? -7.664 2.852 -7.219 1 98.69 103 TRP A C 1
ATOM 773 O O . TRP A 1 103 ? -7.133 3.482 -6.301 1 98.69 103 TRP A O 1
ATOM 783 N N . LYS A 1 104 ? -7.305 2.928 -8.492 1 98.69 104 LYS A N 1
ATOM 784 C CA . LYS A 1 104 ? -6.207 3.803 -8.883 1 98.69 104 LYS A CA 1
ATOM 785 C C . LYS A 1 104 ? -6.504 5.254 -8.523 1 98.69 104 LYS A C 1
ATOM 787 O O . LYS A 1 104 ? -5.625 5.969 -8.031 1 98.69 104 LYS A O 1
ATOM 792 N N . ARG A 1 105 ? -7.715 5.691 -8.766 1 98.44 105 ARG A N 1
ATOM 793 C CA . ARG A 1 105 ? -8.094 7.062 -8.438 1 98.44 105 ARG A CA 1
ATOM 794 C C . ARG A 1 105 ? -7.984 7.312 -6.938 1 98.44 105 ARG A C 1
ATOM 796 O O . ARG A 1 105 ? -7.52 8.375 -6.512 1 98.44 105 ARG A O 1
ATOM 803 N N . LEU A 1 106 ? -8.461 6.367 -6.148 1 98.69 106 LEU A N 1
ATOM 804 C CA . LEU A 1 106 ? -8.328 6.496 -4.699 1 98.69 106 LEU A CA 1
ATOM 805 C C . LEU A 1 106 ? -6.859 6.625 -4.301 1 98.69 106 LEU A C 1
ATOM 807 O O . LEU A 1 106 ? -6.504 7.484 -3.488 1 98.69 106 LEU A O 1
ATOM 811 N N . PHE A 1 107 ? -5.992 5.801 -4.898 1 98.81 107 PHE A N 1
ATOM 812 C CA . PHE A 1 107 ? -4.574 5.812 -4.559 1 98.81 107 PHE A CA 1
ATOM 813 C C . PHE A 1 107 ? -3.932 7.137 -4.953 1 98.81 107 PHE A C 1
ATOM 815 O O . PHE A 1 107 ? -3.016 7.613 -4.281 1 98.81 107 PHE A O 1
ATOM 822 N N . ASP A 1 108 ? -4.43 7.703 -6.035 1 98.69 108 ASP A N 1
ATOM 823 C CA . ASP A 1 108 ? -3.924 9.016 -6.422 1 98.69 108 ASP A CA 1
ATOM 824 C C . ASP A 1 108 ? -4.113 10.031 -5.297 1 98.69 108 ASP A C 1
ATOM 826 O O . ASP A 1 108 ? -3.213 10.82 -5.016 1 98.69 108 ASP A O 1
ATOM 830 N N . ILE A 1 109 ? -5.184 9.953 -4.66 1 98.62 109 ILE A N 1
ATOM 831 C CA . ILE A 1 109 ? -5.539 10.914 -3.617 1 98.62 109 ILE A CA 1
ATOM 832 C C . ILE A 1 109 ? -4.906 10.492 -2.293 1 98.62 109 ILE A C 1
ATOM 834 O O . ILE A 1 109 ? -4.191 11.273 -1.665 1 98.62 109 ILE A O 1
ATOM 838 N N . ASN A 1 110 ? -5.125 9.273 -1.908 1 98.75 110 ASN A N 1
ATOM 839 C CA . ASN A 1 110 ? -4.805 8.812 -0.562 1 98.75 110 ASN A CA 1
ATOM 840 C C . ASN A 1 110 ? -3.309 8.562 -0.394 1 98.75 110 ASN A C 1
ATOM 842 O O . ASN A 1 110 ? -2.795 8.586 0.726 1 98.75 110 ASN A O 1
ATOM 846 N N . PHE A 1 111 ? -2.613 8.242 -1.455 1 98.81 111 PHE A N 1
ATOM 847 C CA . PHE A 1 111 ? -1.227 7.828 -1.28 1 98.81 111 PHE A CA 1
ATOM 848 C C . PHE A 1 111 ? -0.291 8.695 -2.115 1 98.81 111 PHE A C 1
ATOM 850 O O . PHE A 1 111 ? 0.586 9.375 -1.573 1 98.81 111 PHE A O 1
ATOM 857 N N . PHE A 1 112 ? -0.522 8.773 -3.443 1 98.81 112 PHE A N 1
ATOM 858 C CA . PHE A 1 112 ? 0.449 9.422 -4.316 1 98.81 112 PHE A CA 1
ATOM 859 C C . PHE A 1 112 ? 0.47 10.93 -4.078 1 98.81 112 PHE A C 1
ATOM 861 O O . PHE A 1 112 ? 1.519 11.562 -4.199 1 98.81 112 PHE A O 1
ATOM 868 N N . SER A 1 113 ? -0.675 11.508 -3.73 1 98.75 113 SER A N 1
ATOM 869 C CA . SER A 1 113 ? -0.673 12.93 -3.379 1 98.75 113 SER A CA 1
ATOM 870 C C . SER A 1 113 ? 0.176 13.188 -2.141 1 98.75 113 SER A C 1
ATOM 872 O O . SER A 1 113 ? 0.816 14.234 -2.029 1 98.75 113 SER A O 1
ATOM 874 N N . VAL A 1 114 ? 0.182 12.273 -1.18 1 98.75 114 VAL A N 1
ATOM 875 C CA . VAL A 1 114 ? 0.984 12.383 0.034 1 98.75 114 VAL A CA 1
ATOM 876 C C . VAL A 1 114 ? 2.467 12.266 -0.313 1 98.75 114 VAL A C 1
ATOM 878 O O . VAL A 1 114 ? 3.295 13.008 0.226 1 98.75 114 VAL A O 1
ATOM 881 N N . VAL A 1 115 ? 2.791 11.336 -1.202 1 98.81 115 VAL A N 1
ATOM 882 C CA . VAL A 1 115 ? 4.164 11.172 -1.669 1 98.81 115 VAL A CA 1
ATOM 883 C C . VAL A 1 115 ? 4.637 12.461 -2.338 1 98.81 115 VAL A C 1
ATOM 885 O O . VAL A 1 115 ? 5.73 12.953 -2.049 1 98.81 115 VAL A O 1
ATOM 888 N N . ALA A 1 116 ? 3.795 13.016 -3.193 1 98.69 116 ALA A N 1
ATOM 889 C CA . ALA A 1 116 ? 4.125 14.258 -3.895 1 98.69 116 ALA A CA 1
ATOM 890 C C . ALA A 1 116 ? 4.285 15.414 -2.914 1 98.69 116 ALA A C 1
ATOM 892 O O . ALA A 1 116 ? 5.23 16.203 -3.021 1 98.69 116 ALA A O 1
ATOM 893 N N . LEU A 1 117 ? 3.357 15.516 -1.992 1 98.75 117 LEU A N 1
ATOM 894 C CA . LEU A 1 117 ? 3.402 16.562 -0.98 1 98.75 117 LEU A CA 1
ATOM 895 C C . LEU A 1 117 ? 4.688 16.469 -0.162 1 98.75 117 LEU A C 1
ATOM 897 O O . LEU A 1 117 ? 5.336 17.484 0.095 1 98.75 117 LEU A O 1
ATOM 901 N N . THR A 1 118 ? 5.012 15.266 0.26 1 98.69 118 THR A N 1
ATOM 902 C CA . THR A 1 118 ? 6.234 15.031 1.024 1 98.69 118 THR A CA 1
ATOM 903 C C . THR A 1 118 ? 7.461 15.469 0.229 1 98.69 118 THR A C 1
ATOM 905 O O . THR A 1 118 ? 8.312 16.188 0.743 1 98.69 118 THR A O 1
ATOM 908 N N . SER A 1 119 ? 7.488 15.031 -1.032 1 98.19 119 SER A N 1
ATOM 909 C CA . SER A 1 119 ? 8.609 15.383 -1.9 1 98.19 119 SER A CA 1
ATOM 910 C C . SER A 1 119 ? 8.75 16.891 -2.027 1 98.19 119 SER A C 1
ATOM 912 O O . SER A 1 119 ? 9.859 17.422 -1.961 1 98.19 119 SER A O 1
ATOM 914 N N . ALA A 1 120 ? 7.691 17.609 -2.18 1 98.25 120 ALA A N 1
ATOM 915 C CA . ALA A 1 120 ? 7.684 19.062 -2.418 1 98.25 120 ALA A CA 1
ATOM 916 C C . ALA A 1 120 ? 8.062 19.828 -1.152 1 98.25 120 ALA A C 1
ATOM 918 O O . ALA A 1 120 ? 8.625 20.922 -1.226 1 98.25 120 ALA A O 1
ATOM 919 N N . THR A 1 121 ? 7.777 19.266 0.023 1 98.56 121 THR A N 1
ATOM 920 C CA . THR A 1 121 ? 7.926 20.031 1.257 1 98.56 121 THR A CA 1
ATOM 921 C C . THR A 1 121 ? 9.219 19.656 1.974 1 98.56 121 THR A C 1
ATOM 923 O O . THR A 1 121 ? 9.727 20.422 2.789 1 98.56 121 THR A O 1
ATOM 926 N N . LEU A 1 122 ? 9.789 18.5 1.663 1 98.38 122 LEU A N 1
ATOM 927 C CA . LEU A 1 122 ? 10.898 17.922 2.408 1 98.38 122 LEU A CA 1
ATOM 928 C C . LEU A 1 122 ? 12.086 18.875 2.439 1 98.38 122 LEU A C 1
ATOM 930 O O . LEU A 1 122 ? 12.695 19.078 3.494 1 98.38 122 LEU A O 1
ATOM 934 N N . PRO A 1 123 ? 12.43 19.547 1.297 1 97.5 123 PRO A N 1
ATOM 935 C CA . PRO A 1 123 ? 13.586 20.453 1.332 1 97.5 123 PRO A CA 1
ATOM 936 C C . PRO A 1 123 ? 13.414 21.594 2.336 1 97.5 123 PRO A C 1
ATOM 938 O O . PRO A 1 123 ? 14.398 22.062 2.914 1 97.5 123 PRO A O 1
ATOM 941 N N . TYR A 1 124 ? 12.273 21.984 2.6 1 98 124 TYR A N 1
ATOM 942 C CA . TYR A 1 124 ? 12.008 23.109 3.498 1 98 124 TYR A CA 1
ATOM 943 C C . TYR A 1 124 ? 11.859 22.625 4.938 1 98 124 TYR A C 1
ATOM 945 O O . TYR A 1 124 ? 12.25 23.328 5.875 1 98 124 TYR A O 1
ATOM 953 N N . LEU A 1 125 ? 11.289 21.438 5.098 1 98.5 125 LEU A N 1
ATOM 954 C CA . LEU A 1 125 ? 11.148 20.844 6.422 1 98.5 125 LEU A CA 1
ATOM 955 C C . LEU A 1 125 ? 12.516 20.531 7.02 1 98.5 125 LEU A C 1
ATOM 957 O O . LEU A 1 125 ? 12.711 20.641 8.234 1 98.5 125 LEU A O 1
ATOM 961 N N . LYS A 1 126 ? 13.445 20.172 6.168 1 97.12 126 LYS A N 1
ATOM 962 C CA . LYS A 1 126 ? 14.789 19.844 6.625 1 97.12 126 LYS A CA 1
ATOM 963 C C . LYS A 1 126 ? 15.445 21.047 7.312 1 97.12 126 LYS A C 1
ATOM 965 O O . LYS A 1 126 ? 16.172 20.875 8.297 1 97.12 126 LYS A O 1
ATOM 970 N N . LYS A 1 127 ? 15.117 22.172 6.879 1 95.44 127 LYS A N 1
ATOM 971 C CA . LYS A 1 127 ? 15.742 23.391 7.391 1 95.44 127 LYS A CA 1
ATOM 972 C C . LYS A 1 127 ? 15.25 23.703 8.797 1 95.44 127 LYS A C 1
ATOM 974 O O . LYS A 1 127 ? 15.922 24.422 9.547 1 95.44 127 LYS A O 1
ATOM 979 N N . THR A 1 128 ? 14.148 23.203 9.18 1 97.25 128 THR A N 1
ATOM 980 C CA . THR A 1 128 ? 13.547 23.531 10.469 1 97.25 128 THR A CA 1
ATOM 981 C C . THR A 1 128 ? 13.516 22.312 11.383 1 97.25 128 THR A C 1
ATOM 983 O O . THR A 1 128 ? 12.961 22.359 12.484 1 97.25 128 THR A O 1
ATOM 986 N N . ASN A 1 129 ? 14.148 21.203 10.945 1 97.56 129 ASN A N 1
ATOM 987 C CA . ASN A 1 129 ? 13.938 19.938 11.656 1 97.56 129 ASN A CA 1
ATOM 988 C C . ASN A 1 129 ? 12.453 19.688 11.914 1 97.56 129 ASN A C 1
ATOM 990 O O . ASN A 1 129 ? 12.062 19.391 13.039 1 97.56 129 ASN A O 1
ATOM 994 N N . GLY A 1 130 ? 11.664 19.828 10.828 1 98.19 130 GLY A N 1
ATOM 995 C CA . GLY A 1 130 ? 10.219 19.859 10.906 1 98.19 130 GLY A CA 1
ATOM 996 C C . GLY A 1 130 ? 9.594 18.484 10.969 1 98.19 130 GLY A C 1
ATOM 997 O O . GLY A 1 130 ? 10.281 17.5 11.258 1 98.19 130 GLY A O 1
ATOM 998 N N . ASN A 1 131 ? 8.188 18.5 10.859 1 98.19 131 ASN A N 1
ATOM 999 C CA . ASN A 1 131 ? 7.398 17.281 11.062 1 98.19 131 ASN A CA 1
ATOM 1000 C C . ASN A 1 131 ? 6.418 17.062 9.914 1 98.19 131 ASN A C 1
ATOM 1002 O O . ASN A 1 131 ? 5.879 18.016 9.352 1 98.19 131 ASN A O 1
ATOM 1006 N N . ILE A 1 132 ? 6.277 15.797 9.594 1 98.81 132 ILE A N 1
ATOM 1007 C CA . ILE A 1 132 ? 5.211 15.375 8.688 1 98.81 132 ILE A CA 1
ATOM 1008 C C . ILE A 1 132 ? 4.297 14.383 9.406 1 98.81 132 ILE A C 1
ATOM 1010 O O . ILE A 1 132 ? 4.762 13.359 9.914 1 98.81 132 ILE A O 1
ATOM 1014 N N . ILE A 1 133 ? 3.051 14.672 9.477 1 98.94 133 ILE A N 1
ATOM 1015 C CA . ILE A 1 133 ? 2.068 13.781 10.086 1 98.94 133 ILE A CA 1
ATOM 1016 C C . ILE A 1 133 ? 1.101 13.273 9.016 1 98.94 133 ILE A C 1
ATOM 1018 O O . ILE A 1 133 ? 0.442 14.062 8.336 1 98.94 133 ILE A O 1
ATOM 1022 N N . PHE A 1 134 ? 1.094 11.969 8.805 1 98.88 134 PHE A N 1
ATOM 1023 C CA . PHE A 1 134 ? 0.128 11.344 7.91 1 98.88 134 PHE A CA 1
ATOM 1024 C C . PHE A 1 134 ? -1.13 10.938 8.672 1 98.88 134 PHE A C 1
ATOM 1026 O O . PHE A 1 134 ? -1.047 10.344 9.742 1 98.88 134 PHE A O 1
ATOM 1033 N N . VAL A 1 135 ? -2.299 11.305 8.141 1 98.62 135 VAL A N 1
ATOM 1034 C CA . VAL A 1 135 ? -3.553 10.797 8.688 1 98.62 135 VAL A CA 1
ATOM 1035 C C . VAL A 1 135 ? -3.836 9.406 8.133 1 98.62 135 VAL A C 1
ATOM 1037 O O . VAL A 1 135 ? -4.262 9.258 6.984 1 98.62 135 VAL A O 1
ATOM 1040 N N . SER A 1 136 ? -3.607 8.406 8.898 1 98.25 136 SER A N 1
ATOM 1041 C CA . SER A 1 136 ? -3.834 7.012 8.547 1 98.25 136 SER A CA 1
ATOM 1042 C C . SER A 1 136 ? -5.23 6.555 8.953 1 98.25 136 SER A C 1
ATOM 1044 O O . SER A 1 136 ? -6.199 7.305 8.805 1 98.25 136 SER A O 1
ATOM 1046 N N . SER A 1 137 ? -5.375 5.363 9.273 1 96 137 SER A N 1
ATOM 1047 C CA . SER A 1 137 ? -6.645 4.762 9.664 1 96 137 SER A CA 1
ATOM 1048 C C . SER A 1 137 ? -6.434 3.412 10.336 1 96 137 SER A C 1
ATOM 1050 O O . SER A 1 137 ? -5.496 2.686 10 1 96 137 SER A O 1
ATOM 1052 N N . ASP A 1 138 ? -7.344 3.104 11.266 1 93.94 138 ASP A N 1
ATOM 1053 C CA . ASP A 1 138 ? -7.379 1.751 11.812 1 93.94 138 ASP A CA 1
ATOM 1054 C C . ASP A 1 138 ? -7.602 0.719 10.711 1 93.94 138 ASP A C 1
ATOM 1056 O O . ASP A 1 138 ? -7.227 -0.446 10.859 1 93.94 138 ASP A O 1
ATOM 1060 N N . ALA A 1 139 ? -8.172 1.167 9.656 1 93.69 139 ALA A N 1
ATOM 1061 C CA . ALA A 1 139 ? -8.422 0.277 8.523 1 93.69 139 ALA A CA 1
ATOM 1062 C C . ALA A 1 139 ? -7.109 -0.212 7.91 1 93.69 139 ALA A C 1
ATOM 1064 O O . ALA A 1 139 ? -7.102 -1.156 7.117 1 93.69 139 ALA A O 1
ATOM 1065 N N . SER A 1 140 ? -5.969 0.388 8.234 1 94.12 140 SER A N 1
ATOM 1066 C CA . SER A 1 140 ? -4.68 -0.025 7.688 1 94.12 140 SER A CA 1
ATOM 1067 C C . SER A 1 140 ? -4.273 -1.397 8.211 1 94.12 140 SER A C 1
ATOM 1069 O O . SER A 1 140 ? -3.439 -2.076 7.609 1 94.12 140 SER A O 1
ATOM 1071 N N . ASP A 1 141 ? -4.848 -1.813 9.391 1 90.38 141 ASP A N 1
ATOM 1072 C CA . ASP A 1 141 ? -4.438 -3.096 9.953 1 90.38 141 ASP A CA 1
ATOM 1073 C C . ASP A 1 141 ? -5.637 -3.854 10.523 1 90.38 141 ASP A C 1
ATOM 1075 O O . ASP A 1 141 ? -5.469 -4.863 11.211 1 90.38 141 ASP A O 1
ATOM 1079 N N . THR A 1 142 ? -6.781 -3.295 10.328 1 92.44 142 THR A N 1
ATOM 1080 C CA . THR A 1 142 ? -8.039 -3.936 10.695 1 92.44 142 THR A CA 1
ATOM 1081 C C . THR A 1 142 ? -8.945 -4.094 9.484 1 92.44 142 THR A C 1
ATOM 1083 O O . THR A 1 142 ? -9.047 -3.186 8.656 1 92.44 142 THR A O 1
ATOM 1086 N N . HIS A 1 143 ? -9.609 -5.25 9.422 1 94.06 143 HIS A N 1
ATOM 1087 C CA . HIS A 1 143 ? -10.453 -5.504 8.258 1 94.06 143 HIS A CA 1
ATOM 1088 C C . HIS A 1 143 ? -11.82 -4.848 8.414 1 94.06 143 HIS A C 1
ATOM 1090 O O . HIS A 1 143 ? -12.484 -5.027 9.438 1 94.06 143 HIS A O 1
ATOM 1096 N N . PHE A 1 144 ? -12.211 -4.047 7.48 1 95.06 144 PHE A N 1
ATOM 1097 C CA . PHE A 1 144 ? -13.562 -3.562 7.238 1 95.06 144 PHE A CA 1
ATOM 1098 C C . PHE A 1 144 ? -14.055 -3.994 5.859 1 95.06 144 PHE A C 1
ATOM 1100 O O . PHE A 1 144 ? -13.391 -3.74 4.852 1 95.06 144 PHE A O 1
ATOM 1107 N N . SER A 1 145 ? -15.188 -4.625 5.852 1 96.19 145 SER A N 1
ATOM 1108 C CA . SER A 1 145 ? -15.68 -5.184 4.602 1 96.19 145 SER A CA 1
ATOM 1109 C C . SER A 1 145 ? -15.797 -4.113 3.523 1 96.19 145 SER A C 1
ATOM 1111 O O . SER A 1 145 ? -16.25 -2.996 3.799 1 96.19 145 SER A O 1
ATOM 1113 N N . SER A 1 146 ? -15.305 -4.391 2.312 1 97.12 146 SER A N 1
ATOM 1114 C CA . SER A 1 146 ? -15.477 -3.594 1.102 1 97.12 146 SER A CA 1
ATOM 1115 C C . SER A 1 146 ? -14.586 -2.357 1.117 1 97.12 146 SER A C 1
ATOM 1117 O O . SER A 1 146 ? -14.773 -1.44 0.313 1 97.12 146 SER A O 1
ATOM 1119 N N . TRP A 1 147 ? -13.656 -2.318 2.119 1 97.62 147 TRP A N 1
ATOM 1120 C CA . TRP A 1 147 ? -12.75 -1.181 2.223 1 97.62 147 TRP A CA 1
ATOM 1121 C C . TRP A 1 147 ? -11.367 -1.534 1.677 1 97.62 147 TRP A C 1
ATOM 1123 O O . TRP A 1 147 ? -10.367 -0.933 2.07 1 97.62 147 TRP A O 1
ATOM 1133 N N . GLY A 1 148 ? -11.289 -2.492 0.812 1 97.5 148 GLY A N 1
ATOM 1134 C CA . GLY A 1 148 ? -10.016 -3.014 0.34 1 97.5 148 GLY A CA 1
ATOM 1135 C C . GLY A 1 148 ? -9.094 -1.936 -0.192 1 97.5 148 GLY A C 1
ATOM 1136 O O . GLY A 1 148 ? -7.922 -1.87 0.191 1 97.5 148 GLY A O 1
ATOM 1137 N N . ALA A 1 149 ? -9.594 -1.059 -1.101 1 97.94 149 ALA A N 1
ATOM 1138 C CA . ALA A 1 149 ? -8.781 0.001 -1.687 1 97.94 149 ALA A CA 1
ATOM 1139 C C . ALA A 1 149 ? -8.297 0.974 -0.616 1 97.94 149 ALA A C 1
ATOM 1141 O O . ALA A 1 149 ? -7.113 1.325 -0.577 1 97.94 149 ALA A O 1
ATOM 1142 N N . TYR A 1 150 ? -9.211 1.383 0.237 1 98.06 150 TYR A N 1
ATOM 1143 C CA . TYR A 1 150 ? -8.914 2.334 1.302 1 98.06 150 TYR A CA 1
ATOM 1144 C C . TYR A 1 150 ? -7.891 1.764 2.275 1 98.06 150 TYR A C 1
ATOM 1146 O O . TYR A 1 150 ? -6.887 2.412 2.582 1 98.06 150 TYR A O 1
ATOM 1154 N N . SER A 1 151 ? -8.133 0.505 2.73 1 97.69 151 SER A N 1
ATOM 1155 C CA . SER A 1 151 ? -7.246 -0.149 3.691 1 97.69 151 SER A CA 1
ATOM 1156 C C . SER A 1 151 ? -5.836 -0.302 3.131 1 97.69 151 SER A C 1
ATOM 1158 O O . SER A 1 151 ? -4.855 -0.042 3.828 1 97.69 151 SER A O 1
ATOM 1160 N N . ALA A 1 152 ? -5.746 -0.741 1.916 1 98.06 152 ALA A N 1
ATOM 1161 C CA . ALA A 1 152 ? -4.441 -0.89 1.279 1 98.06 152 ALA A CA 1
ATOM 1162 C C . ALA A 1 152 ? -3.717 0.452 1.189 1 98.06 152 ALA A C 1
ATOM 1164 O O . ALA A 1 152 ? -2.52 0.538 1.469 1 98.06 152 ALA A O 1
ATOM 1165 N N . SER A 1 153 ? -4.402 1.517 0.791 1 98.25 153 SER A N 1
ATOM 1166 C CA . SER A 1 153 ? -3.793 2.838 0.66 1 98.25 153 SER A CA 1
ATOM 1167 C C . SER A 1 153 ? -3.252 3.332 1.997 1 98.25 153 SER A C 1
ATOM 1169 O O . SER A 1 153 ? -2.195 3.965 2.049 1 98.25 153 SER A O 1
ATOM 1171 N N . LYS A 1 154 ? -3.973 3.064 3.047 1 98.19 154 LYS A N 1
ATOM 1172 C CA . LYS A 1 154 ? -3.545 3.529 4.363 1 98.19 154 LYS A CA 1
ATOM 1173 C C . LYS A 1 154 ? -2.383 2.691 4.891 1 98.19 154 LYS A C 1
ATOM 1175 O O . LYS A 1 154 ? -1.512 3.205 5.594 1 98.19 154 LYS A O 1
ATOM 1180 N N . ALA A 1 155 ? -2.357 1.4 4.508 1 96.69 155 ALA A N 1
ATOM 1181 C CA . ALA A 1 155 ? -1.183 0.59 4.82 1 96.69 155 ALA A CA 1
ATOM 1182 C C . ALA A 1 155 ? 0.067 1.154 4.148 1 96.69 155 ALA A C 1
ATOM 1184 O O . ALA A 1 155 ? 1.14 1.196 4.758 1 96.69 155 ALA A O 1
ATOM 1185 N N . CYS A 1 156 ? -0.14 1.637 2.986 1 96.56 156 CYS A N 1
ATOM 1186 C CA . CYS A 1 156 ? 0.963 2.229 2.236 1 96.56 156 CYS A CA 1
ATOM 1187 C C . CYS A 1 156 ? 1.465 3.496 2.916 1 96.56 156 CYS A C 1
ATOM 1189 O O . CYS A 1 156 ? 2.67 3.752 2.951 1 96.56 156 CYS A O 1
ATOM 1191 N N . ILE A 1 157 ? 0.581 4.199 3.387 1 97.44 157 ILE A N 1
ATOM 1192 C CA . ILE A 1 157 ? 0.923 5.449 4.055 1 97.44 157 ILE A CA 1
ATOM 1193 C C . ILE A 1 157 ? 1.795 5.16 5.273 1 97.44 157 ILE A C 1
ATOM 1195 O O . ILE A 1 157 ? 2.762 5.879 5.535 1 97.44 157 ILE A O 1
ATOM 1199 N N . ASN A 1 158 ? 1.42 4.133 6.027 1 97.81 158 ASN A N 1
ATOM 1200 C CA . ASN A 1 158 ? 2.201 3.75 7.199 1 97.81 158 ASN A CA 1
ATOM 1201 C C . ASN A 1 158 ? 3.611 3.316 6.812 1 97.81 158 ASN A C 1
ATOM 1203 O O . ASN A 1 158 ? 4.578 3.66 7.496 1 97.81 158 ASN A O 1
ATOM 1207 N N . ARG A 1 159 ? 3.68 2.584 5.719 1 97.56 159 ARG A N 1
ATOM 1208 C CA . ARG A 1 159 ? 4.988 2.143 5.25 1 97.56 159 ARG A CA 1
ATOM 1209 C C . ARG A 1 159 ? 5.828 3.324 4.773 1 97.56 159 ARG A C 1
ATOM 1211 O O . ARG A 1 159 ? 7.043 3.348 4.965 1 97.56 159 ARG A O 1
ATOM 1218 N N . PHE A 1 160 ? 5.211 4.266 4.125 1 98.44 160 PHE A N 1
ATOM 1219 C CA . PHE A 1 160 ? 5.906 5.449 3.635 1 98.44 160 PHE A CA 1
ATOM 1220 C C . PHE A 1 160 ? 6.453 6.273 4.793 1 98.44 160 PHE A C 1
ATOM 1222 O O . PHE A 1 160 ? 7.551 6.832 4.703 1 98.44 160 PHE A O 1
ATOM 1229 N N . ALA A 1 161 ? 5.715 6.312 5.898 1 98.25 161 ALA A N 1
ATOM 1230 C CA . ALA A 1 161 ? 6.211 7.008 7.086 1 98.25 161 ALA A CA 1
ATOM 1231 C C . ALA A 1 161 ? 7.523 6.402 7.57 1 98.25 161 ALA A C 1
ATOM 1233 O O . ALA A 1 161 ? 8.461 7.129 7.918 1 98.25 161 ALA A O 1
ATOM 1234 N N . MET A 1 162 ? 7.539 5.098 7.586 1 96.94 162 MET A N 1
ATOM 1235 C CA . MET A 1 162 ? 8.766 4.41 7.973 1 96.94 162 MET A CA 1
ATOM 1236 C C . MET A 1 162 ? 9.914 4.781 7.039 1 96.94 162 MET A C 1
ATOM 1238 O O . MET A 1 162 ? 11.031 5.051 7.496 1 96.94 162 MET A O 1
ATOM 1242 N N . THR A 1 163 ? 9.625 4.82 5.77 1 97.56 163 THR A N 1
ATOM 1243 C CA . THR A 1 163 ? 10.633 5.164 4.777 1 97.56 163 THR A CA 1
ATOM 1244 C C . THR A 1 163 ? 11.164 6.574 5.012 1 97.56 163 THR A C 1
ATOM 1246 O O . THR A 1 163 ? 12.383 6.793 5.051 1 97.56 163 THR A O 1
ATOM 1249 N N . VAL A 1 164 ? 10.297 7.52 5.191 1 98.12 164 VAL A N 1
ATOM 1250 C CA . VAL A 1 164 ? 10.688 8.906 5.414 1 98.12 164 VAL A CA 1
ATOM 1251 C C . VAL A 1 164 ? 11.547 9.008 6.672 1 98.12 164 VAL A C 1
ATOM 1253 O O . VAL A 1 164 ? 12.625 9.602 6.648 1 98.12 164 VAL A O 1
ATOM 1256 N N . GLY A 1 165 ? 11.102 8.391 7.77 1 97.19 165 GLY A N 1
ATOM 1257 C CA . GLY A 1 165 ? 11.82 8.445 9.031 1 97.19 165 GLY A CA 1
ATOM 1258 C C . GLY A 1 165 ? 13.227 7.887 8.945 1 97.19 165 GLY A C 1
ATOM 1259 O O . GLY A 1 165 ? 14.148 8.406 9.578 1 97.19 165 GLY A O 1
ATOM 1260 N N . HIS A 1 166 ? 13.391 6.875 8.133 1 96.56 166 HIS A N 1
ATOM 1261 C CA . HIS A 1 166 ? 14.695 6.234 8 1 96.56 166 HIS A CA 1
ATOM 1262 C C . HIS A 1 166 ? 15.594 7.012 7.051 1 96.56 166 HIS A C 1
ATOM 1264 O O . HIS A 1 166 ? 16.812 7.062 7.242 1 96.56 166 HIS A O 1
ATOM 1270 N N . GLU A 1 167 ? 15.055 7.641 6.051 1 97.62 167 GLU A N 1
ATOM 1271 C CA . GLU A 1 167 ? 15.867 8.164 4.957 1 97.62 167 GLU A CA 1
ATOM 1272 C C . GLU A 1 167 ? 16.172 9.641 5.16 1 97.62 167 GLU A C 1
ATOM 1274 O O . GLU A 1 167 ? 17.094 10.18 4.527 1 97.62 167 GLU A O 1
ATOM 1279 N N . GLU A 1 168 ? 15.367 10.281 6.012 1 97.25 168 GLU A N 1
ATOM 1280 C CA . GLU A 1 168 ? 15.625 11.688 6.316 1 97.25 168 GLU A CA 1
ATOM 1281 C C . GLU A 1 168 ? 15.5 11.961 7.812 1 97.25 168 GLU A C 1
ATOM 1283 O O . GLU A 1 168 ? 14.469 12.461 8.273 1 97.25 168 GLU A O 1
ATOM 1288 N N . PRO A 1 169 ? 16.562 11.773 8.508 1 91.88 169 PRO A N 1
ATOM 1289 C CA . PRO A 1 169 ? 16.5 11.859 9.969 1 91.88 169 PRO A CA 1
ATOM 1290 C C . PRO A 1 169 ? 16.266 13.289 10.461 1 91.88 169 PRO A C 1
ATOM 1292 O O . PRO A 1 169 ? 15.867 13.484 11.617 1 91.88 169 PRO A O 1
ATOM 1295 N N . ALA A 1 170 ? 16.547 14.289 9.617 1 96.94 170 ALA A N 1
ATOM 1296 C CA . ALA A 1 170 ? 16.328 15.68 10.008 1 96.94 170 ALA A CA 1
ATOM 1297 C C . ALA A 1 170 ? 14.828 15.992 10.109 1 96.94 170 ALA A C 1
ATOM 1299 O O . ALA A 1 170 ? 14.438 16.984 10.727 1 96.94 170 ALA A O 1
ATOM 1300 N N . VAL A 1 171 ? 13.992 15.211 9.484 1 98.38 171 VAL A N 1
ATOM 1301 C CA . VAL A 1 171 ? 12.547 15.383 9.492 1 98.38 171 VAL A CA 1
ATOM 1302 C C . VAL A 1 171 ? 11.883 14.188 10.188 1 98.38 171 VAL A C 1
ATOM 1304 O O . VAL A 1 171 ? 12.234 13.039 9.914 1 98.38 171 VAL A O 1
ATOM 1307 N N . LYS A 1 172 ? 11.008 14.461 11.148 1 98.69 172 LYS A N 1
ATOM 1308 C CA . LYS A 1 172 ? 10.266 13.367 11.773 1 98.69 172 LYS A CA 1
ATOM 1309 C C . LYS A 1 172 ? 8.938 13.133 11.062 1 98.69 172 LYS A C 1
ATOM 1311 O O . LYS A 1 172 ? 8.281 14.078 10.633 1 98.69 172 LYS A O 1
ATOM 1316 N N . CYS A 1 173 ? 8.633 11.898 10.922 1 98.81 173 CYS A N 1
ATOM 1317 C CA . CYS A 1 173 ? 7.402 11.508 10.25 1 98.81 173 CYS A CA 1
ATOM 1318 C C . CYS A 1 173 ? 6.609 10.516 11.086 1 98.81 173 CYS A C 1
ATOM 1320 O O . CYS A 1 173 ? 7.176 9.562 11.617 1 98.81 173 CYS A O 1
ATOM 1322 N N . LEU A 1 174 ? 5.309 10.734 11.25 1 98.81 174 LEU A N 1
ATOM 1323 C CA . LEU A 1 174 ? 4.453 9.867 12.047 1 98.81 174 LEU A CA 1
ATOM 1324 C C . LEU A 1 174 ? 3.113 9.641 11.359 1 98.81 174 LEU A C 1
ATOM 1326 O O . LEU A 1 174 ? 2.514 10.586 10.836 1 98.81 174 LEU A O 1
ATOM 1330 N N . SER A 1 175 ? 2.717 8.398 11.25 1 98.75 175 SER A N 1
ATOM 1331 C CA . SER A 1 175 ? 1.367 8.047 10.82 1 98.75 175 SER A CA 1
ATOM 1332 C C . SER A 1 175 ? 0.44 7.848 12.016 1 98.75 175 SER A C 1
ATOM 1334 O O . SER A 1 175 ? 0.724 7.035 12.898 1 98.75 175 SER A O 1
ATOM 1336 N N . VAL A 1 176 ? -0.705 8.555 12.039 1 98.75 176 VAL A N 1
ATOM 1337 C CA . VAL A 1 176 ? -1.605 8.508 13.18 1 98.75 176 VAL A CA 1
ATOM 1338 C C . VAL A 1 176 ? -3.01 8.117 12.719 1 98.75 176 VAL A C 1
ATOM 1340 O O . VAL A 1 176 ? -3.561 8.742 11.812 1 98.75 176 VAL A O 1
ATOM 1343 N N . ALA A 1 177 ? -3.574 7.109 13.289 1 98.5 177 ALA A N 1
ATOM 1344 C CA . ALA A 1 177 ? -4.973 6.766 13.047 1 98.5 177 ALA A CA 1
ATOM 1345 C C . ALA A 1 177 ? -5.902 7.625 13.906 1 98.5 177 ALA A C 1
ATOM 1347 O O . ALA A 1 177 ? -5.797 7.637 15.133 1 98.5 177 ALA A O 1
ATOM 1348 N N . PRO A 1 178 ? -6.801 8.266 13.344 1 97.81 178 PRO A N 1
ATOM 1349 C CA . PRO A 1 178 ? -7.672 9.164 14.102 1 97.81 178 PRO A CA 1
ATOM 1350 C C . PRO A 1 178 ? -8.789 8.414 14.836 1 97.81 178 PRO A C 1
ATOM 1352 O O . PRO A 1 178 ? -9.492 9.008 15.656 1 97.81 178 PRO A O 1
ATOM 1355 N N . GLY A 1 179 ? -8.961 7.062 14.539 1 95.69 179 GLY A N 1
ATOM 1356 C CA . GLY A 1 179 ? -10.148 6.375 15.023 1 95.69 179 GLY A CA 1
ATOM 1357 C C . GLY A 1 179 ? -11.367 6.609 14.156 1 95.69 179 GLY A C 1
ATOM 1358 O O . GLY A 1 179 ? -11.242 7.023 13 1 95.69 179 GLY A O 1
ATOM 1359 N N . ILE A 1 180 ? -12.531 6.176 14.625 1 95.25 180 ILE A N 1
ATOM 1360 C CA . ILE A 1 180 ? -13.781 6.395 13.914 1 95.25 180 ILE A CA 1
ATOM 1361 C C . ILE A 1 180 ? -14.414 7.711 14.359 1 95.25 180 ILE A C 1
ATOM 1363 O O . ILE A 1 180 ? -15.023 7.781 15.43 1 95.25 180 ILE A O 1
ATOM 1367 N N . VAL A 1 181 ? -14.18 8.695 13.508 1 94.31 181 VAL A N 1
ATOM 1368 C CA . VAL A 1 181 ? -14.477 10.07 13.906 1 94.31 181 VAL A CA 1
ATOM 1369 C C . VAL A 1 181 ? -15.82 10.5 13.328 1 94.31 181 VAL A C 1
ATOM 1371 O O . VAL A 1 181 ? -16.156 10.148 12.195 1 94.31 181 VAL A O 1
ATOM 1374 N N . ASP A 1 182 ? -16.578 11.258 14.07 1 92.62 182 ASP A N 1
ATOM 1375 C CA . ASP A 1 182 ? -17.875 11.766 13.633 1 92.62 182 ASP A CA 1
ATOM 1376 C C . ASP A 1 182 ? -17.719 12.867 12.586 1 92.62 182 ASP A C 1
ATOM 1378 O O . ASP A 1 182 ? -17.688 14.047 12.922 1 92.62 182 ASP A O 1
ATOM 1382 N N . THR A 1 183 ? -17.656 12.469 11.359 1 92.75 183 THR A N 1
ATOM 1383 C CA . THR A 1 183 ? -17.453 13.367 10.227 1 92.75 183 THR A CA 1
ATOM 1384 C C . THR A 1 183 ? -18.453 13.07 9.109 1 92.75 183 THR A C 1
ATOM 1386 O O . THR A 1 183 ? -19.219 12.109 9.195 1 92.75 183 THR A O 1
ATOM 1389 N N . SER A 1 184 ? -18.391 13.898 8.078 1 90.38 184 SER A N 1
ATOM 1390 C CA . SER A 1 184 ? -19.203 13.664 6.895 1 90.38 184 SER A CA 1
ATOM 1391 C C . SER A 1 184 ? -18.891 12.32 6.258 1 90.38 184 SER A C 1
ATOM 1393 O O . SER A 1 184 ? -19.781 11.672 5.691 1 90.38 184 SER A O 1
ATOM 1395 N N . MET A 1 185 ? -17.703 11.875 6.355 1 89.56 185 MET A N 1
ATOM 1396 C CA . MET A 1 185 ? -17.344 10.555 5.859 1 89.56 185 MET A CA 1
ATOM 1397 C C . MET A 1 185 ? -18.109 9.469 6.594 1 89.56 185 MET A C 1
ATOM 1399 O O . MET A 1 185 ? -18.609 8.531 5.973 1 89.56 185 MET A O 1
ATOM 1403 N N . GLN A 1 186 ? -18.188 9.609 7.898 1 91.94 186 GLN A N 1
ATOM 1404 C CA . GLN A 1 186 ? -18.891 8.617 8.703 1 91.94 186 GLN A CA 1
ATOM 1405 C C . GLN A 1 186 ? -20.375 8.625 8.406 1 91.94 186 GLN A C 1
ATOM 1407 O O . GLN A 1 186 ? -21.016 7.57 8.406 1 91.94 186 GLN A O 1
ATOM 1412 N N . VAL A 1 187 ? -20.906 9.82 8.148 1 92.06 187 VAL A N 1
ATOM 1413 C CA . VAL A 1 187 ? -22.297 9.922 7.73 1 92.06 187 VAL A CA 1
ATOM 1414 C C . VAL A 1 187 ? -22.5 9.18 6.406 1 92.06 187 VAL A C 1
ATOM 1416 O O . VAL A 1 187 ? -23.438 8.398 6.258 1 92.06 187 VAL A O 1
ATOM 1419 N N . ASN A 1 188 ? -21.609 9.453 5.504 1 93.56 188 ASN A N 1
ATOM 1420 C CA . ASN A 1 188 ? -21.672 8.797 4.199 1 93.56 188 ASN A CA 1
ATOM 1421 C C . ASN A 1 188 ? -21.594 7.277 4.332 1 93.56 188 ASN A C 1
ATOM 1423 O O . ASN A 1 188 ? -22.312 6.555 3.631 1 93.56 188 ASN A O 1
ATOM 1427 N N . ILE A 1 189 ? -20.75 6.773 5.215 1 93.5 189 ILE A N 1
ATOM 1428 C CA . ILE A 1 189 ? -20.594 5.348 5.469 1 93.5 189 ILE A CA 1
ATOM 1429 C C . ILE A 1 189 ? -21.922 4.766 5.953 1 93.5 189 ILE A C 1
ATOM 1431 O O . ILE A 1 189 ? -22.375 3.74 5.445 1 93.5 189 ILE A O 1
ATOM 1435 N N . ARG A 1 190 ? -22.562 5.422 6.816 1 93.69 190 ARG A N 1
ATOM 1436 C CA . ARG A 1 190 ? -23.781 4.898 7.43 1 93.69 190 ARG A CA 1
ATOM 1437 C C . ARG A 1 190 ? -24.969 5.035 6.488 1 93.69 190 ARG A C 1
ATOM 1439 O O . ARG A 1 190 ? -25.828 4.152 6.438 1 93.69 190 ARG A O 1
ATOM 1446 N N . GLU A 1 191 ? -24.938 6.082 5.637 1 93.94 191 GLU A N 1
ATOM 1447 C CA . GLU A 1 191 ? -26.172 6.43 4.945 1 93.94 191 GLU A CA 1
ATOM 1448 C C . GLU A 1 191 ? -26.094 6.07 3.463 1 93.94 191 GLU A C 1
ATOM 1450 O O . GLU A 1 191 ? -27.125 5.883 2.811 1 93.94 191 GLU A O 1
ATOM 1455 N N . ASN A 1 192 ? -25 6.051 2.934 1 92.38 192 ASN A N 1
ATOM 1456 C CA . ASN A 1 192 ? -24.906 5.938 1.481 1 92.38 192 ASN A CA 1
ATOM 1457 C C . ASN A 1 192 ? -24.125 4.699 1.062 1 92.38 192 ASN A C 1
ATOM 1459 O O . ASN A 1 192 ? -24.688 3.76 0.501 1 92.38 192 ASN A O 1
ATOM 1463 N N . VAL A 1 193 ? -22.953 4.578 1.486 1 89.75 193 VAL A N 1
ATOM 1464 C CA . VAL A 1 193 ? -22.094 3.57 0.879 1 89.75 193 VAL A CA 1
ATOM 1465 C C . VAL A 1 193 ? -22.078 2.314 1.749 1 89.75 193 VAL A C 1
ATOM 1467 O O . VAL A 1 193 ? -21.547 1.278 1.342 1 89.75 193 VAL A O 1
ATOM 1470 N N . GLY A 1 194 ? -22.641 2.365 2.908 1 89.81 194 GLY A N 1
ATOM 1471 C CA . GLY A 1 194 ? -22.609 1.255 3.846 1 89.81 194 GLY A CA 1
ATOM 1472 C C . GLY A 1 194 ? -23.328 0.019 3.332 1 89.81 194 GLY A C 1
ATOM 1473 O O . GLY A 1 194 ? -23.078 -1.092 3.799 1 89.81 194 GLY A O 1
ATOM 1474 N N . THR A 1 195 ? -24.172 0.206 2.373 1 90.12 195 THR A N 1
ATOM 1475 C CA . THR A 1 195 ? -24.953 -0.917 1.854 1 90.12 195 THR A CA 1
ATOM 1476 C C . THR A 1 195 ? -24.047 -1.891 1.099 1 90.12 195 THR A C 1
ATOM 1478 O O . THR A 1 195 ? -24.422 -3.043 0.87 1 90.12 195 THR A O 1
ATOM 1481 N N . SER A 1 196 ? -22.938 -1.402 0.707 1 92 196 SER A N 1
ATOM 1482 C CA . SER A 1 196 ? -22 -2.25 -0.007 1 92 196 SER A CA 1
ATOM 1483 C C . SER A 1 196 ? -21.094 -3.018 0.962 1 92 196 SER A C 1
ATOM 1485 O O . SER A 1 196 ? -20.312 -3.877 0.547 1 92 196 SER A O 1
ATOM 1487 N N . MET A 1 197 ? -21.172 -2.689 2.217 1 95 197 MET A N 1
ATOM 1488 C CA . MET A 1 197 ? -20.422 -3.371 3.264 1 95 197 MET A CA 1
ATOM 1489 C C . MET A 1 197 ? -21.188 -4.578 3.791 1 95 197 MET A C 1
ATOM 1491 O O . MET A 1 197 ? -22.344 -4.781 3.436 1 95 197 MET A O 1
ATOM 1495 N N . SER A 1 198 ? -20.484 -5.445 4.527 1 94.31 198 SER A N 1
ATOM 1496 C CA . SER A 1 198 ? -21.234 -6.488 5.223 1 94.31 198 SER A CA 1
ATOM 1497 C C . SER A 1 198 ? -22.25 -5.891 6.188 1 94.31 198 SER A C 1
ATOM 1499 O O . SER A 1 198 ? -22.047 -4.801 6.723 1 94.31 198 SER A O 1
ATOM 1501 N N . ALA A 1 199 ? -23.359 -6.613 6.422 1 94.19 199 ALA A N 1
ATOM 1502 C CA . ALA A 1 199 ? -24.375 -6.156 7.355 1 94.19 199 ALA A CA 1
ATOM 1503 C C . ALA A 1 199 ? -23.781 -5.914 8.742 1 94.19 199 ALA A C 1
ATOM 1505 O O . ALA A 1 199 ? -24.141 -4.945 9.414 1 94.19 199 ALA A O 1
ATOM 1506 N N . GLU A 1 200 ? -22.875 -6.754 9.086 1 94.25 200 GLU A N 1
ATOM 1507 C CA . GLU A 1 200 ? -22.25 -6.66 10.398 1 94.25 200 GLU A CA 1
ATOM 1508 C C . GLU A 1 200 ? -21.453 -5.367 10.531 1 94.25 200 GLU A C 1
ATOM 1510 O O . GLU A 1 200 ? -21.609 -4.633 11.516 1 94.25 200 GLU A O 1
ATOM 1515 N N . HIS A 1 201 ? -20.641 -5.051 9.586 1 94.38 201 HIS A N 1
ATOM 1516 C CA . HIS A 1 201 ? -19.828 -3.846 9.648 1 94.38 201 HIS A CA 1
ATOM 1517 C C . HIS A 1 201 ? -20.672 -2.59 9.508 1 94.38 201 HIS A C 1
ATOM 1519 O O . HIS A 1 201 ? -20.422 -1.584 10.18 1 94.38 201 HIS A O 1
ATOM 1525 N N . HIS A 1 202 ? -21.594 -2.668 8.617 1 95.12 202 HIS A N 1
ATOM 1526 C CA . HIS A 1 202 ? -22.5 -1.524 8.477 1 95.12 202 HIS A CA 1
ATOM 1527 C C . HIS A 1 202 ? -23.203 -1.22 9.789 1 95.12 202 HIS A C 1
ATOM 1529 O O . HIS A 1 202 ? -23.266 -0.065 10.219 1 95.12 202 HIS A O 1
ATOM 1535 N N . GLN A 1 203 ? -23.688 -2.244 10.438 1 95.56 203 GLN A N 1
ATOM 1536 C CA . GLN A 1 203 ? -24.375 -2.082 11.711 1 95.56 203 GLN A CA 1
ATOM 1537 C C . GLN A 1 203 ? -23.422 -1.569 12.789 1 95.56 203 GLN A C 1
ATOM 1539 O O . GLN A 1 203 ? -23.828 -0.789 13.656 1 95.56 203 GLN A O 1
ATOM 1544 N N . MET A 1 204 ? -22.219 -2.027 12.672 1 93.75 204 MET A N 1
ATOM 1545 C CA . MET A 1 204 ? -21.219 -1.579 13.633 1 93.75 204 MET A CA 1
ATOM 1546 C C . MET A 1 204 ? -21.078 -0.06 13.609 1 93.75 204 MET A C 1
ATOM 1548 O O . MET A 1 204 ? -21.062 0.583 14.656 1 93.75 204 MET A O 1
ATOM 1552 N N . PHE A 1 205 ? -21 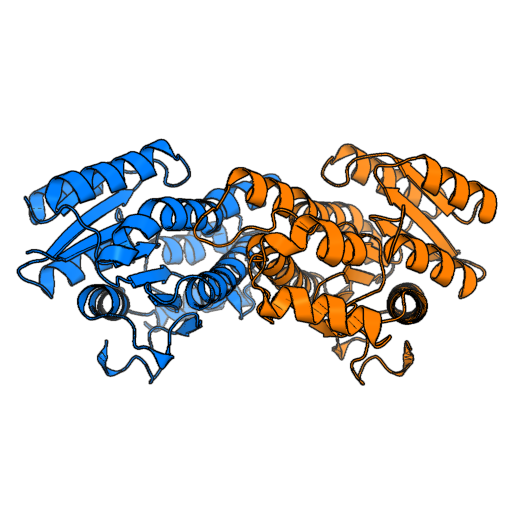0.499 12.477 1 94.38 205 PHE A N 1
ATOM 1553 C CA . PHE A 1 205 ? -20.844 1.943 12.352 1 94.38 205 PHE A CA 1
ATOM 1554 C C . PHE A 1 205 ? -22.094 2.672 12.812 1 94.38 205 PHE A C 1
ATOM 1556 O O . PHE A 1 205 ? -22.016 3.746 13.406 1 94.38 205 PHE A O 1
ATOM 1563 N N . LYS A 1 206 ? -23.234 2.098 12.555 1 95.12 206 LYS A N 1
ATOM 1564 C CA . LYS A 1 206 ? -24.484 2.682 13.039 1 95.12 206 LYS A CA 1
ATOM 1565 C C . LYS A 1 206 ? -24.547 2.656 14.562 1 95.12 206 LYS A C 1
ATOM 1567 O O . LYS A 1 206 ? -24.953 3.639 15.188 1 95.12 206 LYS A O 1
ATOM 1572 N N . ASP A 1 207 ? -24.125 1.539 15.094 1 95.69 207 ASP A N 1
ATOM 1573 C CA . ASP A 1 207 ? -24.156 1.369 16.547 1 95.69 207 ASP A CA 1
ATOM 1574 C C . ASP A 1 207 ? -23.219 2.363 17.234 1 95.69 207 ASP A C 1
ATOM 1576 O O . ASP A 1 207 ? -23.547 2.889 18.297 1 95.69 207 ASP A O 1
ATOM 1580 N N . LEU A 1 208 ? -22.047 2.555 16.609 1 94.19 208 LEU A N 1
ATOM 1581 C CA . LEU A 1 208 ? -21.094 3.496 17.188 1 94.19 208 LEU A CA 1
ATOM 1582 C C . LEU A 1 208 ? -21.688 4.895 17.266 1 94.19 208 LEU A C 1
ATOM 1584 O O . LEU A 1 208 ? -21.5 5.598 18.266 1 94.19 208 LEU A O 1
ATOM 1588 N N . LYS A 1 209 ? -22.422 5.309 16.25 1 93.12 209 LYS A N 1
ATOM 1589 C CA . LYS A 1 209 ? -23.062 6.613 16.266 1 93.12 209 LYS A CA 1
ATOM 1590 C C . LYS A 1 209 ? -24.172 6.664 17.312 1 93.12 209 LYS A C 1
ATOM 1592 O O . LYS A 1 209 ? -24.266 7.621 18.078 1 93.12 209 LYS A O 1
ATOM 1597 N N . GLU A 1 210 ? -24.969 5.648 17.391 1 95.19 210 GLU A N 1
ATOM 1598 C CA . GLU A 1 210 ? -26.141 5.594 18.266 1 95.19 210 GLU A CA 1
ATOM 1599 C C . GLU A 1 210 ? -25.719 5.594 19.734 1 95.19 210 GLU A C 1
ATOM 1601 O O . GLU A 1 210 ? -26.438 6.133 20.578 1 95.19 210 GLU A O 1
ATOM 1606 N N . THR A 1 211 ? -24.578 4.977 20.016 1 95.69 211 THR A N 1
ATOM 1607 C CA . THR A 1 211 ? -24.141 4.855 21.391 1 95.69 211 THR A CA 1
ATOM 1608 C C . THR A 1 211 ? -23.141 5.953 21.75 1 95.69 211 THR A C 1
ATOM 1610 O O . THR A 1 211 ? -22.5 5.906 22.797 1 95.69 211 THR A O 1
ATOM 1613 N N . ASN A 1 212 ? -22.906 6.891 20.844 1 92.75 212 ASN A N 1
ATOM 1614 C CA . ASN A 1 212 ? -22.016 8.039 21.031 1 92.75 212 ASN A CA 1
ATOM 1615 C C . ASN A 1 212 ? -20.594 7.605 21.344 1 92.75 212 ASN A C 1
ATOM 1617 O O . ASN A 1 212 ? -19.969 8.117 22.281 1 92.75 212 ASN A O 1
ATOM 1621 N N . LYS A 1 213 ? -20.188 6.625 20.641 1 92.19 213 LYS A N 1
ATOM 1622 C CA . LYS A 1 213 ? -18.844 6.09 20.875 1 92.19 213 LYS A CA 1
ATOM 1623 C C . LYS A 1 213 ? -17.891 6.512 19.766 1 92.19 213 LYS A C 1
ATOM 1625 O O . LYS A 1 213 ? -16.75 6.051 19.719 1 92.19 213 LYS A O 1
ATOM 1630 N N . LEU A 1 214 ? -18.312 7.328 18.828 1 93.75 214 LEU A N 1
ATOM 1631 C CA . LEU A 1 214 ? -17.422 7.906 17.828 1 93.75 214 LEU A CA 1
ATOM 1632 C C . LEU A 1 214 ? -16.422 8.859 18.469 1 93.75 214 LEU A C 1
ATOM 1634 O O . LEU A 1 214 ? -16.734 9.508 19.469 1 93.75 214 LEU A O 1
ATOM 1638 N N . ALA A 1 215 ? -15.219 8.859 17.922 1 92.56 215 ALA A N 1
ATOM 1639 C CA . ALA A 1 215 ? -14.219 9.805 18.406 1 92.56 215 ALA A CA 1
ATOM 1640 C C . ALA A 1 215 ? -14.625 11.242 18.094 1 92.56 215 ALA A C 1
ATOM 1642 O O . ALA A 1 215 ? -15.227 11.508 17.047 1 92.56 215 ALA A O 1
ATOM 1643 N N . SER A 1 216 ? -14.289 12.141 19.031 1 90.44 216 SER A N 1
ATOM 1644 C CA . SER A 1 216 ? -14.562 13.555 18.828 1 90.44 216 SER A CA 1
ATOM 1645 C C . SER A 1 216 ? -13.562 14.172 17.844 1 90.44 216 SER A C 1
ATOM 1647 O O . SER A 1 216 ? -12.352 13.984 17.984 1 90.44 216 SER A O 1
ATOM 1649 N N . SER A 1 217 ? -14.102 14.891 16.859 1 90.81 217 SER A N 1
ATOM 1650 C CA . SER A 1 217 ? -13.219 15.594 15.93 1 90.81 217 SER A CA 1
ATOM 1651 C C . SER A 1 217 ? -12.258 16.516 16.672 1 90.81 217 SER A C 1
ATOM 1653 O O . SER A 1 217 ? -11.094 16.641 16.281 1 90.81 217 SER A O 1
ATOM 1655 N N . GLU A 1 218 ? -12.742 17.078 17.766 1 92.38 218 GLU A N 1
ATOM 1656 C CA . GLU A 1 218 ? -11.93 17.984 18.562 1 92.38 218 GLU A CA 1
ATOM 1657 C C . GLU A 1 218 ? -10.766 17.25 19.219 1 92.38 218 GLU A C 1
ATOM 1659 O O . GLU A 1 218 ? -9.625 17.734 19.188 1 92.38 218 GLU A O 1
ATOM 1664 N N . ASP A 1 219 ? -11.086 16.141 19.859 1 95.12 219 ASP A N 1
ATOM 1665 C CA . ASP A 1 219 ? -10.047 15.359 20.516 1 95.12 219 ASP A CA 1
ATOM 1666 C C . ASP A 1 219 ? -8.992 14.883 19.531 1 95.12 219 ASP A C 1
ATOM 1668 O O . ASP A 1 219 ? -7.793 14.984 19.781 1 95.12 219 ASP A O 1
ATOM 1672 N N . VAL A 1 220 ? -9.453 14.438 18.422 1 97.5 220 VAL A N 1
ATOM 1673 C CA . VAL A 1 220 ? -8.555 13.922 17.391 1 97.5 220 VAL A CA 1
ATOM 1674 C C . VAL A 1 220 ? -7.707 15.062 16.828 1 97.5 220 VAL A C 1
ATOM 1676 O O . VAL A 1 220 ? -6.484 14.945 16.734 1 97.5 220 VAL A O 1
ATOM 1679 N N . ALA A 1 221 ? -8.32 16.141 16.547 1 98.31 221 ALA A N 1
ATOM 1680 C CA . ALA A 1 221 ? -7.633 17.297 15.977 1 98.31 221 ALA A CA 1
ATOM 1681 C C . ALA A 1 221 ? -6.59 17.859 16.938 1 98.31 221 ALA A C 1
ATOM 1683 O O . ALA A 1 221 ? -5.539 18.344 16.516 1 98.31 221 ALA A O 1
ATOM 1684 N N . THR A 1 222 ? -6.867 17.781 18.25 1 98.56 222 THR A N 1
ATOM 1685 C CA . THR A 1 222 ? -5.93 18.266 19.266 1 98.56 222 THR A CA 1
ATOM 1686 C C . THR A 1 222 ? -4.605 17.516 19.172 1 98.56 222 THR A C 1
ATOM 1688 O O . THR A 1 222 ? -3.535 18.125 19.203 1 98.56 222 THR A O 1
ATOM 1691 N N . VAL A 1 223 ? -4.684 16.234 19.031 1 98.69 223 VAL A N 1
ATOM 1692 C CA . VAL A 1 223 ? -3.482 15.398 18.953 1 98.69 223 VAL A CA 1
ATOM 1693 C C . VAL A 1 223 ? -2.674 15.773 17.719 1 98.69 223 VAL A C 1
ATOM 1695 O O . VAL A 1 223 ? -1.471 16.031 17.812 1 98.69 223 VAL A O 1
ATOM 1698 N N . TYR A 1 224 ? -3.324 15.867 16.562 1 98.81 224 TYR A N 1
ATOM 1699 C CA . TYR A 1 224 ? -2.643 16.219 15.32 1 98.81 224 TYR A CA 1
ATOM 1700 C C . TYR A 1 224 ? -2.033 17.609 15.406 1 98.81 224 TYR A C 1
ATOM 1702 O O . TYR A 1 224 ? -0.896 17.828 14.984 1 98.81 224 TYR A O 1
ATOM 1710 N N . SER A 1 225 ? -2.777 18.562 15.984 1 98.81 225 SER A N 1
ATOM 1711 C CA . SER A 1 225 ? -2.32 19.938 16.094 1 98.81 225 SER A CA 1
ATOM 1712 C C . SER A 1 225 ? -1.11 20.062 17 1 98.81 225 SER A C 1
ATOM 1714 O O . SER A 1 225 ? -0.139 20.734 16.688 1 98.81 225 SER A O 1
ATOM 1716 N N . LYS A 1 226 ? -1.161 19.375 18.141 1 98.81 226 LYS A N 1
ATOM 1717 C CA . LYS A 1 226 ? -0.046 19.438 19.078 1 98.81 226 LYS A CA 1
ATOM 1718 C C . LYS A 1 226 ? 1.2 18.781 18.5 1 98.81 226 LYS A C 1
ATOM 1720 O O . LYS A 1 226 ? 2.32 19.234 18.734 1 98.81 226 LYS A O 1
ATOM 1725 N N . LEU A 1 227 ? 1.001 17.703 17.812 1 98.75 227 LEU A N 1
ATOM 1726 C CA . LEU A 1 227 ? 2.139 17.094 17.141 1 98.75 227 LEU A CA 1
ATOM 1727 C C . LEU A 1 227 ? 2.752 18.062 16.125 1 98.75 227 LEU A C 1
ATOM 1729 O O . LEU A 1 227 ? 3.975 18.172 16.031 1 98.75 227 LEU A O 1
ATOM 1733 N N . ALA A 1 228 ? 1.901 18.734 15.383 1 98.56 228 ALA A N 1
ATOM 1734 C CA . ALA A 1 228 ? 2.365 19.688 14.383 1 98.56 228 ALA A CA 1
ATOM 1735 C C . ALA A 1 228 ? 3.07 20.875 15.031 1 98.56 228 ALA A C 1
ATOM 1737 O O . ALA A 1 228 ? 4.078 21.375 14.516 1 98.56 228 ALA A O 1
ATOM 1738 N N . LEU A 1 229 ? 2.584 21.297 16.203 1 98.38 229 LEU A N 1
ATOM 1739 C CA . LEU A 1 229 ? 3.074 22.5 16.859 1 98.38 229 LEU A CA 1
ATOM 1740 C C . LEU A 1 229 ? 4.312 22.203 17.688 1 98.38 229 LEU A C 1
ATOM 1742 O O . LEU A 1 229 ? 5.262 23 17.703 1 98.38 229 LEU A O 1
ATOM 1746 N N . ASN A 1 230 ? 4.309 21.016 18.344 1 97.5 230 ASN A N 1
ATOM 1747 C CA . ASN A 1 230 ? 5.316 20.766 19.375 1 97.5 230 ASN A CA 1
ATOM 1748 C C . ASN A 1 230 ? 6.363 19.766 18.891 1 97.5 230 ASN A C 1
ATOM 1750 O O . ASN A 1 230 ? 7.43 19.641 19.484 1 97.5 230 ASN A O 1
ATOM 1754 N N . GLY A 1 231 ? 6.055 19.094 17.844 1 98 231 GLY A N 1
ATOM 1755 C CA . GLY A 1 231 ? 7.008 18.125 17.297 1 98 231 GLY A CA 1
ATOM 1756 C C . GLY A 1 231 ? 6.66 16.688 17.625 1 98 231 GLY A C 1
ATOM 1757 O O . GLY A 1 231 ? 5.918 16.422 18.578 1 98 231 GLY A O 1
ATOM 1758 N N . ILE A 1 232 ? 7.137 15.773 16.828 1 98.38 232 ILE A N 1
ATOM 1759 C CA . ILE A 1 232 ? 6.977 14.336 17.016 1 98.38 232 ILE A CA 1
ATOM 1760 C C . ILE A 1 232 ? 8.094 13.805 17.891 1 98.38 232 ILE A C 1
ATOM 1762 O O . ILE A 1 232 ? 9.273 14.094 17.672 1 98.38 232 ILE A O 1
ATOM 1766 N N . PRO A 1 233 ? 7.766 13.039 18.953 1 97.5 233 PRO A N 1
ATOM 1767 C CA . PRO A 1 233 ? 8.82 12.414 19.766 1 97.5 233 PRO A CA 1
ATOM 1768 C C . PRO A 1 233 ? 9.75 11.531 18.938 1 97.5 233 PRO A C 1
ATOM 1770 O O . PRO A 1 233 ? 9.297 10.828 18.031 1 97.5 233 PRO A O 1
ATOM 1773 N N . LYS A 1 234 ? 11 11.57 19.297 1 96.25 234 LYS A N 1
ATOM 1774 C CA . LYS A 1 234 ? 12.031 10.891 18.516 1 96.25 234 LYS A CA 1
ATOM 1775 C C . LYS A 1 234 ? 11.742 9.391 18.422 1 96.25 234 LYS A C 1
ATOM 1777 O O . LYS A 1 234 ? 11.961 8.773 17.375 1 96.25 234 LYS A O 1
ATOM 1782 N N . ASP A 1 235 ? 11.227 8.844 19.484 1 96.56 235 ASP A N 1
ATOM 1783 C CA . ASP A 1 235 ? 11.008 7.402 19.547 1 96.56 235 ASP A CA 1
ATOM 1784 C C . ASP A 1 235 ? 9.82 6.98 18.672 1 96.56 235 ASP A C 1
ATOM 1786 O O . ASP A 1 235 ? 9.641 5.793 18.406 1 96.56 235 ASP A O 1
ATOM 1790 N N . LEU A 1 236 ? 9.07 7.941 18.172 1 97.94 236 LEU A N 1
ATOM 1791 C CA . LEU A 1 236 ? 7.898 7.637 17.359 1 97.94 236 LEU A CA 1
ATOM 1792 C C . LEU A 1 236 ? 8.172 7.902 15.875 1 97.94 236 LEU A C 1
ATOM 1794 O O . LEU A 1 236 ? 7.316 7.66 15.023 1 97.94 236 LEU A O 1
ATOM 1798 N N . ASN A 1 237 ? 9.375 8.391 15.57 1 98.25 237 ASN A N 1
ATOM 1799 C CA . ASN A 1 237 ? 9.719 8.703 14.188 1 98.25 237 ASN A CA 1
ATOM 1800 C C . ASN A 1 237 ? 9.578 7.473 13.289 1 98.25 237 ASN A C 1
ATOM 1802 O O . ASN A 1 237 ? 10.148 6.418 13.578 1 98.25 237 ASN A O 1
ATOM 1806 N N . GLY A 1 238 ? 8.781 7.602 12.25 1 97.88 238 GLY A N 1
ATOM 1807 C CA . GLY A 1 238 ? 8.648 6.562 11.242 1 97.88 238 GLY A CA 1
ATOM 1808 C C . GLY A 1 238 ? 7.68 5.465 11.641 1 97.88 238 GLY A C 1
ATOM 1809 O O . GLY A 1 238 ? 7.629 4.414 11 1 97.88 238 GLY A O 1
ATOM 1810 N N . THR A 1 239 ? 6.895 5.691 12.703 1 97.75 239 THR A N 1
ATOM 1811 C CA . THR A 1 239 ? 6.023 4.625 13.188 1 97.75 239 THR A CA 1
ATOM 1812 C C . THR A 1 239 ? 4.559 4.949 12.898 1 97.75 239 THR A C 1
ATOM 1814 O O . THR A 1 239 ? 4.25 6 12.336 1 97.75 239 THR A O 1
ATOM 1817 N N . TYR A 1 240 ? 3.688 4.035 13.086 1 98.19 240 TYR A N 1
ATOM 1818 C CA . TYR A 1 240 ? 2.232 4.125 13.039 1 98.19 240 TYR A CA 1
ATOM 1819 C C . TYR A 1 240 ? 1.631 3.922 14.422 1 98.19 240 TYR A C 1
ATOM 1821 O O . TYR A 1 240 ? 2.006 2.99 15.141 1 98.19 240 TYR A O 1
ATOM 1829 N N . ILE A 1 241 ? 0.718 4.836 14.805 1 98.44 241 ILE A N 1
ATOM 1830 C CA . ILE A 1 241 ? 0.123 4.738 16.141 1 98.44 241 ILE A CA 1
ATOM 1831 C C . ILE A 1 241 ? -1.299 5.297 16.109 1 98.44 241 ILE A C 1
ATOM 1833 O O . ILE A 1 241 ? -1.648 6.074 15.219 1 98.44 241 ILE A O 1
ATOM 1837 N N . SER A 1 242 ? -2.148 4.875 17.031 1 98.06 242 SER A N 1
ATOM 1838 C CA . SER A 1 242 ? -3.488 5.438 17.172 1 98.06 242 SER A CA 1
ATOM 1839 C C . SER A 1 242 ? -3.457 6.758 17.938 1 98.06 242 SER A C 1
ATOM 1841 O O . SER A 1 242 ? -2.633 6.945 18.828 1 98.06 242 SER A O 1
ATOM 1843 N N . TYR A 1 243 ? -4.41 7.629 17.641 1 97.94 243 TYR A N 1
ATOM 1844 C CA . TYR A 1 243 ? -4.426 8.953 18.234 1 97.94 243 TYR A CA 1
ATOM 1845 C C . TYR A 1 243 ? -4.566 8.859 19.75 1 97.94 243 TYR A C 1
ATOM 1847 O O . TYR A 1 243 ? -4.121 9.758 20.484 1 97.94 243 TYR A O 1
ATOM 1855 N N . ASP A 1 244 ? -5.184 7.746 20.203 1 97.12 244 ASP A N 1
ATOM 1856 C CA . ASP A 1 244 ? -5.469 7.617 21.625 1 97.12 244 ASP A CA 1
ATOM 1857 C C . ASP A 1 244 ? -4.473 6.68 22.312 1 97.12 244 ASP A C 1
ATOM 1859 O O . ASP A 1 244 ? -4.723 6.195 23.406 1 97.12 244 ASP A O 1
ATOM 1863 N N . ASP A 1 245 ? -3.4 6.344 21.594 1 97.88 245 ASP A N 1
ATOM 1864 C CA . ASP A 1 245 ? -2.344 5.535 22.203 1 97.88 245 ASP A CA 1
ATOM 1865 C C . ASP A 1 245 ? -1.747 6.234 23.422 1 97.88 245 ASP A C 1
ATOM 1867 O O . ASP A 1 245 ? -1.538 7.449 23.406 1 97.88 245 ASP A O 1
ATOM 1871 N N . PRO A 1 246 ? -1.365 5.508 24.438 1 97.75 246 PRO A N 1
ATOM 1872 C CA . PRO A 1 246 ? -0.789 6.102 25.641 1 97.75 246 PRO A CA 1
ATOM 1873 C C . PRO A 1 246 ? 0.492 6.883 25.359 1 97.75 246 PRO A C 1
ATOM 1875 O O . PRO A 1 246 ? 0.801 7.844 26.078 1 97.75 246 PRO A O 1
ATOM 1878 N N . LEU A 1 247 ? 1.207 6.57 24.375 1 97.69 247 LEU A N 1
ATOM 1879 C CA . LEU A 1 247 ? 2.443 7.262 24.016 1 97.69 247 LEU A CA 1
ATOM 1880 C C . LEU A 1 247 ? 2.156 8.688 23.562 1 97.69 247 LEU A C 1
ATOM 1882 O O . LEU A 1 247 ? 3.066 9.516 23.5 1 97.69 247 LEU A O 1
ATOM 1886 N N . LEU A 1 248 ? 0.859 8.969 23.234 1 97.81 248 LEU A N 1
ATOM 1887 C CA . LEU A 1 248 ? 0.482 10.312 22.797 1 97.81 248 LEU A CA 1
ATOM 1888 C C . LEU A 1 248 ? -0.341 11.023 23.859 1 97.81 248 LEU A C 1
ATOM 1890 O O . LEU A 1 248 ? -1.035 12 23.562 1 97.81 248 LEU A O 1
ATOM 1894 N N . LYS A 1 249 ? -0.296 10.547 25.109 1 96.81 249 LYS A N 1
ATOM 1895 C CA . LYS A 1 249 ? -1.11 11.094 26.188 1 96.81 249 LYS A CA 1
ATOM 1896 C C . LYS A 1 249 ? -0.824 12.578 26.391 1 96.81 249 LYS A C 1
ATOM 1898 O O . LYS A 1 249 ? -1.727 13.352 26.719 1 96.81 249 LYS A O 1
ATOM 1903 N N . ASP A 1 250 ? 0.457 12.992 26.203 1 96.25 250 ASP A N 1
ATOM 1904 C CA . ASP A 1 250 ? 0.844 14.383 26.422 1 96.25 250 ASP A CA 1
ATOM 1905 C C . ASP A 1 250 ? 0.318 15.289 25.312 1 96.25 250 ASP A C 1
ATOM 1907 O O . ASP A 1 250 ? 0.384 16.516 25.422 1 96.25 250 ASP A O 1
ATOM 1911 N N . PHE A 1 251 ? -0.234 14.68 24.25 1 97.44 251 PHE A N 1
ATOM 1912 C CA . PHE A 1 251 ? -0.768 15.445 23.125 1 97.44 251 PHE A CA 1
ATOM 1913 C C . PHE A 1 251 ? -2.291 15.477 23.172 1 97.44 251 PHE A C 1
ATOM 1915 O O . PHE A 1 251 ? -2.93 16.031 22.266 1 97.44 251 PHE A O 1
ATOM 1922 N N . ALA A 1 252 ? -2.885 14.867 24.188 1 93.31 252 ALA A N 1
ATOM 1923 C CA . ALA A 1 252 ? -4.34 14.766 24.281 1 93.31 252 ALA A CA 1
ATOM 1924 C C . ALA A 1 252 ? -4.934 15.969 25 1 93.31 252 ALA A C 1
ATOM 1926 O O . ALA A 1 252 ? -4.258 16.609 25.797 1 93.31 252 ALA A O 1
ATOM 1927 N N . MET B 1 1 ? -9.234 -34.219 -14.25 1 83.12 1 MET B N 1
ATOM 1928 C CA . MET B 1 1 ? -8.938 -33.062 -15.086 1 83.12 1 MET B CA 1
ATOM 1929 C C . MET B 1 1 ? -7.699 -32.344 -14.578 1 83.12 1 MET B C 1
ATOM 1931 O O . MET B 1 1 ? -7.453 -32.281 -13.375 1 83.12 1 MET B O 1
ATOM 1935 N N . PRO B 1 2 ? -6.859 -31.844 -15.508 1 93.88 2 PRO B N 1
ATOM 1936 C CA . PRO B 1 2 ? -5.598 -31.25 -15.078 1 93.88 2 PRO B CA 1
ATOM 1937 C C . PRO B 1 2 ? -5.801 -29.984 -14.234 1 93.88 2 PRO B C 1
ATOM 1939 O O . PRO B 1 2 ? -6.82 -29.312 -14.367 1 93.88 2 PRO B O 1
ATOM 1942 N N . LYS B 1 3 ? -4.93 -29.781 -13.312 1 96.88 3 LYS B N 1
ATOM 1943 C CA . LYS B 1 3 ? -4.914 -28.516 -12.594 1 96.88 3 LYS B CA 1
ATOM 1944 C C . LYS B 1 3 ? -4.453 -27.375 -13.492 1 96.88 3 LYS B C 1
ATOM 1946 O O . LYS B 1 3 ? -3.445 -27.5 -14.188 1 96.88 3 LYS B O 1
ATOM 1951 N N . ILE B 1 4 ? -5.234 -26.344 -13.531 1 98.56 4 ILE B N 1
ATOM 1952 C CA . ILE B 1 4 ? -4.918 -25.172 -14.336 1 98.56 4 ILE B CA 1
ATOM 1953 C C . ILE B 1 4 ? -4.34 -24.062 -13.445 1 98.56 4 ILE B C 1
ATOM 1955 O O . ILE B 1 4 ? -5.023 -23.562 -12.555 1 98.56 4 ILE B O 1
ATOM 1959 N N . ILE B 1 5 ? -3.07 -23.688 -13.703 1 98.81 5 ILE B N 1
ATOM 1960 C CA . ILE B 1 5 ? -2.346 -22.75 -12.859 1 98.81 5 ILE B CA 1
ATOM 1961 C C . ILE B 1 5 ? -1.848 -21.578 -13.703 1 98.81 5 ILE B C 1
ATOM 1963 O O . ILE B 1 5 ? -1.244 -21.766 -14.758 1 98.81 5 ILE B O 1
ATOM 1967 N N . ILE B 1 6 ? -2.145 -20.344 -13.281 1 98.88 6 ILE B N 1
ATOM 1968 C CA . ILE B 1 6 ? -1.638 -19.141 -13.922 1 98.88 6 ILE B CA 1
ATOM 1969 C C . ILE B 1 6 ? -0.445 -18.594 -13.133 1 98.88 6 ILE B C 1
ATOM 1971 O O . ILE B 1 6 ? -0.5 -18.5 -11.898 1 98.88 6 ILE B O 1
ATOM 1975 N N . VAL B 1 7 ? 0.659 -18.328 -13.773 1 98.88 7 VAL B N 1
ATOM 1976 C CA . VAL B 1 7 ? 1.841 -17.703 -13.18 1 98.88 7 VAL B CA 1
ATOM 1977 C C . VAL B 1 7 ? 2.252 -16.484 -13.992 1 98.88 7 VAL B C 1
ATOM 1979 O O . VAL B 1 7 ? 2.416 -16.562 -15.211 1 98.88 7 VAL B O 1
ATOM 1982 N N . THR B 1 8 ? 2.387 -15.328 -13.344 1 98.88 8 THR B N 1
ATOM 1983 C CA . THR B 1 8 ? 2.795 -14.125 -14.07 1 98.88 8 THR B CA 1
ATOM 1984 C C . THR B 1 8 ? 4.289 -13.867 -13.891 1 98.88 8 THR B C 1
ATOM 1986 O O . THR B 1 8 ? 4.883 -14.289 -12.891 1 98.88 8 THR B O 1
ATOM 1989 N N . GLY B 1 9 ? 4.879 -13.133 -14.852 1 98.19 9 GLY B N 1
ATOM 1990 C CA . GLY B 1 9 ? 6.305 -12.859 -14.797 1 98.19 9 GLY B CA 1
ATOM 1991 C C . GLY B 1 9 ? 7.16 -14.109 -14.914 1 98.19 9 GLY B C 1
ATOM 1992 O O . GLY B 1 9 ? 8.031 -14.352 -14.078 1 98.19 9 GLY B O 1
ATOM 1993 N N . VAL B 1 10 ? 7.012 -14.891 -16 1 98.25 10 VAL B N 1
ATOM 1994 C CA . VAL B 1 10 ? 7.574 -16.234 -16.016 1 98.25 10 VAL B CA 1
ATOM 1995 C C . VAL B 1 10 ? 8.828 -16.266 -16.891 1 98.25 10 VAL B C 1
ATOM 1997 O O . VAL B 1 10 ? 9.391 -17.344 -17.141 1 98.25 10 VAL B O 1
ATOM 2000 N N . SER B 1 11 ? 9.305 -15.125 -17.391 1 96.25 11 SER B N 1
ATOM 2001 C CA . SER B 1 11 ? 10.414 -15.102 -18.328 1 96.25 11 SER B CA 1
ATOM 2002 C C . SER B 1 11 ? 11.742 -15.375 -17.641 1 96.25 11 SER B C 1
ATOM 2004 O O . SER B 1 11 ? 12.727 -15.734 -18.281 1 96.25 11 SER B O 1
ATOM 2006 N N . ARG B 1 12 ? 11.875 -15.125 -16.359 1 92.69 12 ARG B N 1
ATOM 2007 C CA . ARG B 1 12 ? 13.117 -15.312 -15.609 1 92.69 12 ARG B CA 1
ATOM 2008 C C . ARG B 1 12 ? 12.844 -15.406 -14.117 1 92.69 12 ARG B C 1
ATOM 2010 O O . ARG B 1 12 ? 11.695 -15.344 -13.68 1 92.69 12 ARG B O 1
ATOM 2017 N N . GLY B 1 13 ? 13.859 -15.711 -13.43 1 94.5 13 GLY B N 1
ATOM 2018 C CA . GLY B 1 13 ? 13.828 -15.594 -11.977 1 94.5 13 GLY B CA 1
ATOM 2019 C C . GLY B 1 13 ? 12.867 -16.562 -11.32 1 94.5 13 GLY B C 1
ATOM 2020 O O . GLY B 1 13 ? 12.844 -17.75 -11.664 1 94.5 13 GLY B O 1
ATOM 2021 N N . ILE B 1 14 ? 12.195 -16.062 -10.336 1 96.56 14 ILE B N 1
ATOM 2022 C CA . ILE B 1 14 ? 11.312 -16.875 -9.5 1 96.56 14 ILE B CA 1
ATOM 2023 C C . ILE B 1 14 ? 10.164 -17.438 -10.344 1 96.56 14 ILE B C 1
ATOM 2025 O O . ILE B 1 14 ? 9.82 -18.609 -10.242 1 96.56 14 ILE B O 1
ATOM 2029 N N . GLY B 1 15 ? 9.586 -16.594 -11.25 1 98.06 15 GLY B N 1
ATOM 2030 C CA . GLY B 1 15 ? 8.477 -17.016 -12.086 1 98.06 15 GLY B CA 1
ATOM 2031 C C . GLY B 1 15 ? 8.812 -18.203 -12.977 1 98.06 15 GLY B C 1
ATOM 2032 O O . GLY B 1 15 ? 8.039 -19.156 -13.062 1 98.06 15 GLY B O 1
ATOM 2033 N N . ARG B 1 16 ? 9.93 -18.125 -13.594 1 97.81 16 ARG B N 1
ATOM 2034 C CA . ARG B 1 16 ? 10.383 -19.234 -14.438 1 97.81 16 ARG B CA 1
ATOM 2035 C C . ARG B 1 16 ? 10.555 -20.5 -13.617 1 97.81 16 ARG B C 1
ATOM 2037 O O . ARG B 1 16 ? 10.109 -21.578 -14.031 1 97.81 16 ARG B O 1
ATOM 2044 N N . SER B 1 17 ? 11.172 -20.359 -12.477 1 98.25 17 SER B N 1
ATOM 2045 C CA . SER B 1 17 ? 11.414 -21.516 -11.602 1 98.25 17 SER B CA 1
ATOM 2046 C C . SER B 1 17 ? 10.102 -22.109 -11.117 1 98.25 17 SER B C 1
ATOM 2048 O O . SER B 1 17 ? 10 -23.328 -10.938 1 98.25 17 SER B O 1
ATOM 2050 N N . ILE B 1 18 ? 9.086 -21.281 -10.859 1 98.75 18 ILE B N 1
ATOM 2051 C CA . ILE B 1 18 ? 7.777 -21.766 -10.43 1 98.75 18 ILE B CA 1
ATOM 2052 C C . ILE B 1 18 ? 7.152 -22.609 -11.539 1 98.75 18 ILE B C 1
ATOM 2054 O O . ILE B 1 18 ? 6.59 -23.672 -11.281 1 98.75 18 ILE B O 1
ATOM 2058 N N . VAL B 1 19 ? 7.262 -22.156 -12.773 1 98.69 19 VAL B N 1
ATOM 2059 C CA . VAL B 1 19 ? 6.754 -22.938 -13.898 1 98.69 19 VAL B CA 1
ATOM 2060 C C . VAL B 1 19 ? 7.449 -24.297 -13.945 1 98.69 19 VAL B C 1
ATOM 2062 O O . VAL B 1 19 ? 6.789 -25.344 -13.977 1 98.69 19 VAL B O 1
ATOM 2065 N N . ASP B 1 20 ? 8.766 -24.297 -13.883 1 98.5 20 ASP B N 1
ATOM 2066 C CA . ASP B 1 20 ? 9.555 -25.531 -13.961 1 98.5 20 ASP B CA 1
ATOM 2067 C C . ASP B 1 20 ? 9.172 -26.5 -12.836 1 98.5 20 ASP B C 1
ATOM 2069 O O . ASP B 1 20 ? 8.898 -27.672 -13.086 1 98.5 20 ASP B O 1
ATOM 2073 N N . LYS B 1 21 ? 9.117 -25.984 -11.648 1 98.5 21 LYS B N 1
ATOM 2074 C CA . LYS B 1 21 ? 8.859 -26.828 -10.484 1 98.5 21 LYS B CA 1
ATOM 2075 C C . LYS B 1 21 ? 7.426 -27.344 -10.492 1 98.5 21 LYS B C 1
ATOM 2077 O O . LYS B 1 21 ? 7.172 -28.484 -10.086 1 98.5 21 LYS B O 1
ATOM 2082 N N . THR B 1 22 ? 6.477 -26.516 -10.891 1 98.62 22 THR B N 1
ATOM 2083 C CA . THR B 1 22 ? 5.082 -26.938 -10.938 1 98.62 22 THR B CA 1
ATOM 2084 C C . THR B 1 22 ? 4.902 -28.125 -11.883 1 98.62 22 THR B C 1
ATOM 2086 O O . THR B 1 22 ? 4.258 -29.125 -11.531 1 98.62 22 THR B O 1
ATOM 2089 N N . ILE B 1 23 ? 5.496 -28.062 -13.039 1 98.25 23 ILE B N 1
ATOM 2090 C CA . ILE B 1 23 ? 5.355 -29.109 -14.039 1 98.25 23 ILE B CA 1
ATOM 2091 C C . ILE B 1 23 ? 6.121 -30.344 -13.602 1 98.25 23 ILE B C 1
ATOM 2093 O O . ILE B 1 23 ? 5.672 -31.484 -13.82 1 98.25 23 ILE B O 1
ATOM 2097 N N . GLU B 1 24 ? 7.227 -30.125 -12.914 1 97.81 24 GLU B N 1
ATOM 2098 C CA . GLU B 1 24 ? 8.023 -31.234 -12.398 1 97.81 24 GLU B CA 1
ATOM 2099 C C . GLU B 1 24 ? 7.277 -32 -11.305 1 97.81 24 GLU B C 1
ATOM 2101 O O . GLU B 1 24 ? 7.355 -33.219 -11.234 1 97.81 24 GLU B O 1
ATOM 2106 N N . LEU B 1 25 ? 6.555 -31.312 -10.477 1 97.69 25 LEU B N 1
ATOM 2107 C CA . LEU B 1 25 ? 5.945 -31.875 -9.281 1 97.69 25 LEU B CA 1
ATOM 2108 C C . LEU B 1 25 ? 4.59 -32.5 -9.602 1 97.69 25 LEU B C 1
ATOM 2110 O O . LEU B 1 25 ? 4.039 -33.25 -8.789 1 97.69 25 LEU B O 1
ATOM 2114 N N . SER B 1 26 ? 4.043 -32.188 -10.719 1 97.5 26 SER B N 1
ATOM 2115 C CA . SER B 1 26 ? 2.713 -32.688 -11.086 1 97.5 26 SER B CA 1
ATOM 2116 C C . SER B 1 26 ? 2.682 -33.188 -12.523 1 97.5 26 SER B C 1
ATOM 2118 O O . SER B 1 26 ? 3.021 -32.469 -13.453 1 97.5 26 SER B O 1
ATOM 2120 N N . ASP B 1 27 ? 2.113 -34.406 -12.688 1 93.38 27 ASP B N 1
ATOM 2121 C CA . ASP B 1 27 ? 2.025 -35 -14.023 1 93.38 27 ASP B CA 1
ATOM 2122 C C . ASP B 1 27 ? 0.787 -34.531 -14.766 1 93.38 27 ASP B C 1
ATOM 2124 O O . ASP B 1 27 ? 0.651 -34.75 -15.969 1 93.38 27 ASP B O 1
ATOM 2128 N N . ASP B 1 28 ? -0.011 -33.844 -14.094 1 93.5 28 ASP B N 1
ATOM 2129 C CA . ASP B 1 28 ? -1.297 -33.5 -14.68 1 93.5 28 ASP B CA 1
ATOM 2130 C C . ASP B 1 28 ? -1.612 -32 -14.461 1 93.5 28 ASP B C 1
ATOM 2132 O O . ASP B 1 28 ? -2.764 -31.656 -14.211 1 93.5 28 ASP B O 1
ATOM 2136 N N . SER B 1 29 ? -0.689 -31.141 -14.445 1 97.44 29 SER B N 1
ATOM 2137 C CA . SER B 1 29 ? -0.933 -29.703 -14.352 1 97.44 29 SER B CA 1
ATOM 2138 C C . SER B 1 29 ? -0.603 -29 -15.664 1 97.44 29 SER B C 1
ATOM 2140 O O . SER B 1 29 ? 0.228 -29.469 -16.438 1 97.44 29 SER B O 1
ATOM 2142 N N . ILE B 1 30 ? -1.325 -27.969 -15.977 1 98.5 30 ILE B N 1
ATOM 2143 C CA . ILE B 1 30 ? -1.061 -27.078 -17.109 1 98.5 30 ILE B CA 1
ATOM 2144 C C . ILE B 1 30 ? -0.842 -25.656 -16.594 1 98.5 30 ILE B C 1
ATOM 2146 O O . ILE B 1 30 ? -1.654 -25.125 -15.828 1 98.5 30 ILE B O 1
ATOM 2150 N N . VAL B 1 31 ? 0.27 -25.078 -17 1 98.81 31 VAL B N 1
ATOM 2151 C CA . VAL B 1 31 ? 0.619 -23.75 -16.531 1 98.81 31 VAL B CA 1
ATOM 2152 C C . VAL B 1 31 ? 0.417 -22.734 -17.656 1 98.81 31 VAL B C 1
ATOM 2154 O O . VAL B 1 31 ? 0.828 -22.969 -18.797 1 98.81 31 VAL B O 1
ATOM 2157 N N . PHE B 1 32 ? -0.26 -21.672 -17.375 1 98.81 32 PHE B N 1
ATOM 2158 C CA . PHE B 1 32 ? -0.38 -20.516 -18.25 1 98.81 32 PHE B CA 1
ATOM 2159 C C . PHE B 1 32 ? 0.478 -19.359 -17.734 1 98.81 32 PHE B C 1
ATOM 2161 O O . PHE B 1 32 ? 0.254 -18.859 -16.625 1 98.81 32 PHE B O 1
ATOM 2168 N N . GLY B 1 33 ? 1.456 -18.969 -18.5 1 98.69 33 GLY B N 1
ATOM 2169 C CA . GLY B 1 33 ? 2.393 -17.938 -18.094 1 98.69 33 GLY B CA 1
ATOM 2170 C C . GLY B 1 33 ? 2.264 -16.656 -18.906 1 98.69 33 GLY B C 1
ATOM 2171 O O . GLY B 1 33 ? 1.748 -16.688 -20.031 1 98.69 33 GLY B O 1
ATOM 2172 N N . VAL B 1 34 ? 2.719 -15.562 -18.375 1 98.69 34 VAL B N 1
ATOM 2173 C CA . VAL B 1 34 ? 2.777 -14.305 -19.109 1 98.69 34 VAL B CA 1
ATOM 2174 C C . VAL B 1 34 ? 4.07 -13.562 -18.766 1 98.69 34 VAL B C 1
ATOM 2176 O O . VAL B 1 34 ? 4.562 -13.648 -17.641 1 98.69 34 VAL B O 1
ATOM 2179 N N . ALA B 1 35 ? 4.672 -12.984 -19.609 1 98.31 35 ALA B N 1
ATOM 2180 C CA . ALA B 1 35 ? 5.809 -12.086 -19.484 1 98.31 35 ALA B CA 1
ATOM 2181 C C . ALA B 1 35 ? 5.922 -11.172 -20.703 1 98.31 35 ALA B C 1
ATOM 2183 O O . ALA B 1 35 ? 5.254 -11.391 -21.719 1 98.31 35 ALA B O 1
ATOM 2184 N N . ARG B 1 36 ? 6.77 -10.227 -20.703 1 96.5 36 ARG B N 1
ATOM 2185 C CA . ARG B 1 36 ? 6.934 -9.258 -21.781 1 96.5 36 ARG B CA 1
ATOM 2186 C C . ARG B 1 36 ? 7.832 -9.812 -22.891 1 96.5 36 ARG B C 1
ATOM 2188 O O . ARG B 1 36 ? 7.66 -9.477 -24.062 1 96.5 36 ARG B O 1
ATOM 2195 N N . SER B 1 37 ? 8.734 -10.562 -22.406 1 96.62 37 SER B N 1
ATOM 2196 C CA . SER B 1 37 ? 9.688 -11.109 -23.359 1 96.62 37 SER B CA 1
ATOM 2197 C C . SER B 1 37 ? 9.219 -12.453 -23.906 1 96.62 37 SER B C 1
ATOM 2199 O O . SER B 1 37 ? 9.023 -13.406 -23.141 1 96.62 37 SER B O 1
ATOM 2201 N N . GLU B 1 38 ? 9.211 -12.594 -25.188 1 97.5 38 GLU B N 1
ATOM 2202 C CA . GLU B 1 38 ? 8.633 -13.789 -25.797 1 97.5 38 GLU B CA 1
ATOM 2203 C C . GLU B 1 38 ? 9.641 -14.93 -25.844 1 97.5 38 GLU B C 1
ATOM 2205 O O . GLU B 1 38 ? 9.266 -16.094 -25.719 1 97.5 38 GLU B O 1
ATOM 2210 N N . THR B 1 39 ? 10.883 -14.633 -26.031 1 98.12 39 THR B N 1
ATOM 2211 C CA . THR B 1 39 ? 11.891 -15.656 -26.266 1 98.12 39 THR B CA 1
ATOM 2212 C C . THR B 1 39 ? 11.914 -16.672 -25.141 1 98.12 39 THR B C 1
ATOM 2214 O O . THR B 1 39 ? 11.805 -17.875 -25.375 1 98.12 39 THR B O 1
ATOM 2217 N N . PRO B 1 40 ? 12.008 -16.234 -23.906 1 98.06 40 PRO B N 1
ATOM 2218 C CA . PRO B 1 40 ? 12 -17.234 -22.828 1 98.06 40 PRO B CA 1
ATOM 2219 C C . PRO B 1 40 ? 10.695 -18.016 -22.781 1 98.06 40 PRO B C 1
ATOM 2221 O O . PRO B 1 40 ? 10.688 -19.188 -22.344 1 98.06 40 PRO B O 1
ATOM 2224 N N . LEU B 1 41 ? 9.578 -17.453 -23.172 1 98.38 41 LEU B N 1
ATOM 2225 C CA . LEU B 1 41 ? 8.289 -18.125 -23.172 1 98.38 41 LEU B CA 1
ATOM 2226 C C . LEU B 1 41 ? 8.25 -19.219 -24.234 1 98.38 41 LEU B C 1
ATOM 2228 O O . LEU B 1 41 ? 7.711 -20.297 -24 1 98.38 41 LEU B O 1
ATOM 2232 N N . LYS B 1 42 ? 8.812 -18.922 -25.312 1 98.31 42 LYS B N 1
ATOM 2233 C CA . LYS B 1 42 ? 8.922 -19.922 -26.375 1 98.31 42 LYS B CA 1
ATOM 2234 C C . LYS B 1 42 ? 9.766 -21.109 -25.922 1 98.31 42 LYS B C 1
ATOM 2236 O O . LYS B 1 42 ? 9.461 -22.25 -26.266 1 98.31 42 LYS B O 1
ATOM 2241 N N . GLU B 1 43 ?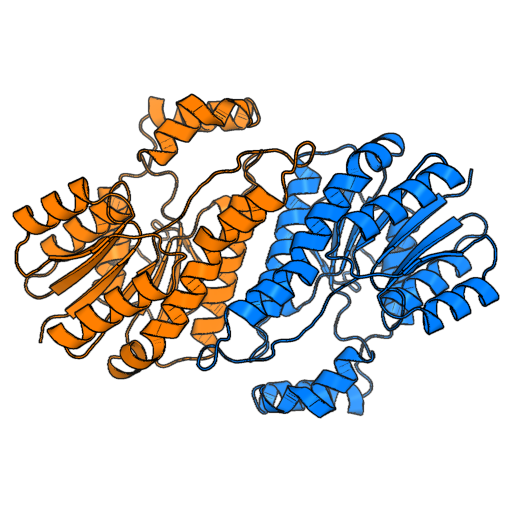 10.805 -20.781 -25.25 1 98.44 43 GLU B N 1
ATOM 2242 C CA . GLU B 1 43 ? 11.656 -21.844 -24.734 1 98.44 43 GLU B CA 1
ATOM 2243 C C . GLU B 1 43 ? 10.875 -22.766 -23.797 1 98.44 43 GLU B C 1
ATOM 2245 O O . GLU B 1 43 ? 11.031 -23.984 -23.844 1 98.44 43 GLU B O 1
ATOM 2250 N N . LEU B 1 44 ? 10.094 -22.172 -22.906 1 98.5 44 LEU B N 1
ATOM 2251 C CA . LEU B 1 44 ? 9.258 -22.953 -22 1 98.5 44 LEU B CA 1
ATOM 2252 C C . LEU B 1 44 ? 8.242 -23.781 -22.797 1 98.5 44 LEU B C 1
ATOM 2254 O O . LEU B 1 44 ? 7.984 -24.938 -22.453 1 98.5 44 LEU B O 1
ATOM 2258 N N . LYS B 1 45 ? 7.676 -23.203 -23.781 1 98.44 45 LYS B N 1
ATOM 2259 C CA . LYS B 1 45 ? 6.707 -23.906 -24.609 1 98.44 45 LYS B CA 1
ATOM 2260 C C . LYS B 1 45 ? 7.344 -25.109 -25.312 1 98.44 45 LYS B C 1
ATOM 2262 O O . LYS B 1 45 ? 6.73 -26.172 -25.406 1 98.44 45 LYS B O 1
ATOM 2267 N N . GLU B 1 46 ? 8.492 -24.922 -25.844 1 98.56 46 GLU B N 1
ATOM 2268 C CA . GLU B 1 46 ? 9.219 -26 -26.484 1 98.56 46 GLU B CA 1
ATOM 2269 C C . GLU B 1 46 ? 9.539 -27.125 -25.5 1 98.56 46 GLU B C 1
ATOM 2271 O O . GLU B 1 46 ? 9.453 -28.312 -25.844 1 98.56 46 GLU B O 1
ATOM 2276 N N . LYS B 1 47 ? 9.914 -26.75 -24.344 1 98.31 47 LYS B N 1
ATOM 2277 C CA . LYS B 1 47 ? 10.336 -27.703 -23.312 1 98.31 47 LYS B CA 1
ATOM 2278 C C . LYS B 1 47 ? 9.156 -28.516 -22.797 1 98.31 47 LYS B C 1
ATOM 2280 O O . LYS B 1 47 ? 9.289 -29.719 -22.531 1 98.31 47 LYS B O 1
ATOM 2285 N N . TYR B 1 48 ? 7.969 -27.844 -22.625 1 98.12 48 TYR B N 1
ATOM 2286 C CA . TYR B 1 48 ? 6.918 -28.5 -21.859 1 98.12 48 TYR B CA 1
ATOM 2287 C C . TYR B 1 48 ? 5.703 -28.781 -22.734 1 98.12 48 TYR B C 1
ATOM 2289 O O . TYR B 1 48 ? 4.746 -29.422 -22.281 1 98.12 48 TYR B O 1
ATOM 2297 N N . GLY B 1 49 ? 5.676 -28.359 -23.984 1 97.44 49 GLY B N 1
ATOM 2298 C CA . GLY B 1 49 ? 4.613 -28.641 -24.938 1 97.44 49 GLY B CA 1
ATOM 2299 C C . GLY B 1 49 ? 3.242 -28.203 -24.438 1 97.44 49 GLY B C 1
ATOM 2300 O O . GLY B 1 49 ? 3.061 -27.062 -24.016 1 97.44 49 GLY B O 1
ATOM 2301 N N . ASP B 1 50 ? 2.322 -29.109 -24.375 1 96.19 50 ASP B N 1
ATOM 2302 C CA . ASP B 1 50 ? 0.923 -28.812 -24.078 1 96.19 50 ASP B CA 1
ATOM 2303 C C . ASP B 1 50 ? 0.717 -28.531 -22.594 1 96.19 50 ASP B C 1
ATOM 2305 O O . ASP B 1 50 ? -0.355 -28.094 -22.188 1 96.19 50 ASP B O 1
ATOM 2309 N N . ARG B 1 51 ? 1.715 -28.703 -21.797 1 97.81 51 ARG B N 1
ATOM 2310 C CA . ARG B 1 51 ? 1.597 -28.453 -20.359 1 97.81 51 ARG B CA 1
ATOM 2311 C C . ARG B 1 51 ? 1.922 -27.016 -20.031 1 97.81 51 ARG B C 1
ATOM 2313 O O . ARG B 1 51 ? 1.766 -26.578 -18.875 1 97.81 51 ARG B O 1
ATOM 2320 N N . PHE B 1 52 ? 2.385 -26.281 -21.047 1 98.38 52 PHE B N 1
ATOM 2321 C CA . PHE B 1 52 ? 2.678 -24.859 -20.859 1 98.38 52 PHE B CA 1
ATOM 2322 C C . PHE B 1 52 ? 2.107 -24.031 -22 1 98.38 52 PHE B C 1
ATOM 2324 O O . PHE B 1 52 ? 2.357 -24.312 -23.172 1 98.38 52 PHE B O 1
ATOM 2331 N N . HIS B 1 53 ? 1.335 -23.031 -21.688 1 98.31 53 HIS B N 1
ATOM 2332 C CA . HIS B 1 53 ? 0.824 -22.016 -22.578 1 98.31 53 HIS B CA 1
ATOM 2333 C C . HIS B 1 53 ? 1.183 -20.609 -22.094 1 98.31 53 HIS B C 1
ATOM 2335 O O . HIS B 1 53 ? 1.514 -20.438 -20.922 1 98.31 53 HIS B O 1
ATOM 2341 N N . TYR B 1 54 ? 1.183 -19.656 -23.062 1 98.12 54 TYR B N 1
ATOM 2342 C CA . TYR B 1 54 ? 1.634 -18.359 -22.594 1 98.12 54 TYR B CA 1
ATOM 2343 C C . TYR B 1 54 ? 0.986 -17.234 -23.391 1 98.12 54 TYR B C 1
ATOM 2345 O O . TYR B 1 54 ? 0.448 -17.469 -24.484 1 98.12 54 TYR B O 1
ATOM 2353 N N . ALA B 1 55 ? 0.895 -16.062 -22.797 1 97.88 55 ALA B N 1
ATOM 2354 C CA . ALA B 1 55 ? 0.624 -14.781 -23.453 1 97.88 55 ALA B CA 1
ATOM 2355 C C . ALA B 1 55 ? 1.821 -13.844 -23.328 1 97.88 55 ALA B C 1
ATOM 2357 O O . ALA B 1 55 ? 2.531 -13.852 -22.312 1 97.88 55 ALA B O 1
ATOM 2358 N N . VAL B 1 56 ? 2.082 -13.148 -24.391 1 98.12 56 VAL B N 1
ATOM 2359 C CA . VAL B 1 56 ? 3.141 -12.141 -24.375 1 98.12 56 VAL B CA 1
ATOM 2360 C C . VAL B 1 56 ? 2.535 -10.75 -24.203 1 98.12 56 VAL B C 1
ATOM 2362 O O . VAL B 1 56 ? 1.619 -10.367 -24.922 1 98.12 56 VAL B O 1
ATOM 2365 N N . GLY B 1 57 ? 3.016 -10.031 -23.156 1 98.12 57 GLY B N 1
ATOM 2366 C CA . GLY B 1 57 ? 2.52 -8.672 -22.984 1 98.12 57 GLY B CA 1
ATOM 2367 C C . GLY B 1 57 ? 2.795 -8.109 -21.609 1 98.12 57 GLY B C 1
ATOM 2368 O O . GLY B 1 57 ? 3.414 -8.773 -20.781 1 98.12 57 GLY B O 1
ATOM 2369 N N . ASP B 1 58 ? 2.414 -6.898 -21.438 1 98.31 58 ASP B N 1
ATOM 2370 C CA . ASP B 1 58 ? 2.527 -6.188 -20.172 1 98.31 58 ASP B CA 1
ATOM 2371 C C . ASP B 1 58 ? 1.362 -6.527 -19.234 1 98.31 58 ASP B C 1
ATOM 2373 O O . ASP B 1 58 ? 0.198 -6.383 -19.625 1 98.31 58 ASP B O 1
ATOM 2377 N N . ILE B 1 59 ? 1.696 -7 -18.047 1 98.25 59 ILE B N 1
ATOM 2378 C CA . ILE B 1 59 ? 0.694 -7.48 -17.094 1 98.25 59 ILE B CA 1
ATOM 2379 C C . ILE B 1 59 ? -0.225 -6.328 -16.688 1 98.25 59 ILE B C 1
ATOM 2381 O O . ILE B 1 59 ? -1.303 -6.555 -16.141 1 98.25 59 ILE B O 1
ATOM 2385 N N . THR B 1 60 ? 0.201 -5.043 -16.953 1 98.19 60 THR B N 1
ATOM 2386 C CA . THR B 1 60 ? -0.633 -3.893 -16.625 1 98.19 60 THR B CA 1
ATOM 2387 C C . THR B 1 60 ? -1.711 -3.684 -17.688 1 98.19 60 THR B C 1
ATOM 2389 O O . THR B 1 60 ? -2.619 -2.869 -17.5 1 98.19 60 THR B O 1
ATOM 2392 N N . ASP B 1 61 ? -1.596 -4.383 -18.766 1 98.12 61 ASP B N 1
ATOM 2393 C CA . ASP B 1 61 ? -2.584 -4.328 -19.844 1 98.12 61 ASP B CA 1
ATOM 2394 C C . ASP B 1 61 ? -3.729 -5.305 -19.578 1 98.12 61 ASP B C 1
ATOM 2396 O O . ASP B 1 61 ? -3.535 -6.523 -19.641 1 98.12 61 ASP B O 1
ATOM 2400 N N . GLU B 1 62 ? -4.863 -4.77 -19.469 1 96.69 62 GLU B N 1
ATOM 2401 C CA . GLU B 1 62 ? -6.035 -5.586 -19.172 1 96.69 62 GLU B CA 1
ATOM 2402 C C . GLU B 1 62 ? -6.277 -6.625 -20.266 1 96.69 62 GLU B C 1
ATOM 2404 O O . GLU B 1 62 ? -6.766 -7.723 -19.984 1 96.69 62 GLU B O 1
ATOM 2409 N N . ASN B 1 63 ? -5.984 -6.285 -21.453 1 97.75 63 ASN B N 1
ATOM 2410 C CA . ASN B 1 63 ? -6.184 -7.223 -22.562 1 97.75 63 ASN B CA 1
ATOM 2411 C C . ASN B 1 63 ? -5.289 -8.453 -22.406 1 97.75 63 ASN B C 1
ATOM 2413 O O . ASN B 1 63 ? -5.676 -9.555 -22.812 1 97.75 63 ASN B O 1
ATOM 2417 N N . VAL B 1 64 ? -4.121 -8.25 -21.906 1 98.38 64 VAL B N 1
ATOM 2418 C CA . VAL B 1 64 ? -3.189 -9.359 -21.688 1 98.38 64 VAL B CA 1
ATOM 2419 C C . VAL B 1 64 ? -3.738 -10.297 -20.609 1 98.38 64 VAL B C 1
ATOM 2421 O O . VAL B 1 64 ? -3.717 -11.516 -20.781 1 98.38 64 VAL B O 1
ATOM 2424 N N . ILE B 1 65 ? -4.289 -9.75 -19.562 1 98.31 65 ILE B N 1
ATOM 2425 C CA . ILE B 1 65 ? -4.879 -10.531 -18.469 1 98.31 65 ILE B CA 1
ATOM 2426 C C . ILE B 1 65 ? -6.094 -11.297 -18.984 1 98.31 65 ILE B C 1
ATOM 2428 O O . ILE B 1 65 ? -6.227 -12.5 -18.75 1 98.31 65 ILE B O 1
ATOM 2432 N N . ASN B 1 66 ? -6.891 -10.578 -19.719 1 97.69 66 ASN B N 1
ATOM 2433 C CA . ASN B 1 66 ? -8.102 -11.203 -20.25 1 97.69 66 ASN B CA 1
ATOM 2434 C C . ASN B 1 66 ? -7.766 -12.352 -21.188 1 97.69 66 ASN B C 1
ATOM 2436 O O . ASN B 1 66 ? -8.43 -13.391 -21.172 1 97.69 66 ASN B O 1
ATOM 2440 N N . LYS B 1 67 ? -6.785 -12.148 -21.984 1 97.56 67 LYS B N 1
ATOM 2441 C CA . LYS B 1 67 ? -6.359 -13.211 -22.891 1 97.56 67 LYS B CA 1
ATOM 2442 C C . LYS B 1 67 ? -5.863 -14.43 -22.125 1 97.56 67 LYS B C 1
ATOM 2444 O O . LYS B 1 67 ? -6.215 -15.57 -22.453 1 97.56 67 LYS B O 1
ATOM 2449 N N . LEU B 1 68 ? -5.043 -14.156 -21.156 1 97.5 68 LEU B N 1
ATOM 2450 C CA . LEU B 1 68 ? -4.496 -15.227 -20.328 1 97.5 68 LEU B CA 1
ATOM 2451 C C . LEU B 1 68 ? -5.613 -16.047 -19.688 1 97.5 68 LEU B C 1
ATOM 2453 O O . LEU B 1 68 ? -5.578 -17.266 -19.703 1 97.5 68 LEU B O 1
ATOM 2457 N N . VAL B 1 69 ? -6.621 -15.391 -19.141 1 98.12 69 VAL B N 1
ATOM 2458 C CA . VAL B 1 69 ? -7.746 -16.016 -18.469 1 98.12 69 VAL B CA 1
ATOM 2459 C C . VAL B 1 69 ? -8.602 -16.781 -19.484 1 98.12 69 VAL B C 1
ATOM 2461 O O . VAL B 1 69 ? -8.977 -17.938 -19.25 1 98.12 69 VAL B O 1
ATOM 2464 N N . LYS B 1 70 ? -8.836 -16.125 -20.578 1 97.94 70 LYS B N 1
ATOM 2465 C CA . LYS B 1 70 ? -9.641 -16.75 -21.609 1 97.94 70 LYS B CA 1
ATOM 2466 C C . LYS B 1 70 ? -8.984 -18.047 -22.109 1 97.94 70 LYS B C 1
ATOM 2468 O O . LYS B 1 70 ? -9.664 -19.062 -22.281 1 97.94 70 LYS B O 1
ATOM 2473 N N . ASP B 1 71 ? -7.734 -18.016 -22.359 1 97.62 71 ASP B N 1
ATOM 2474 C CA . ASP B 1 71 ? -7.008 -19.188 -22.828 1 97.62 71 ASP B CA 1
ATOM 2475 C C . ASP B 1 71 ? -7.051 -20.312 -21.797 1 97.62 71 ASP B C 1
ATOM 2477 O O . ASP B 1 71 ? -7.223 -21.484 -22.141 1 97.62 71 ASP B O 1
ATOM 2481 N N . ALA B 1 72 ? -6.852 -19.984 -20.531 1 97.75 72 ALA B N 1
ATOM 2482 C CA . ALA B 1 72 ? -6.906 -20.969 -19.453 1 97.75 72 ALA B CA 1
ATOM 2483 C C . ALA B 1 72 ? -8.273 -21.641 -19.391 1 97.75 72 ALA B C 1
ATOM 2485 O O . ALA B 1 72 ? -8.359 -22.859 -19.312 1 97.75 72 ALA B O 1
ATOM 2486 N N . ILE B 1 73 ? -9.32 -20.812 -19.531 1 97.44 73 ILE B N 1
ATOM 2487 C CA . ILE B 1 73 ? -10.68 -21.328 -19.438 1 97.44 73 ILE B CA 1
ATOM 2488 C C . ILE B 1 73 ? -11 -22.188 -20.656 1 97.44 73 ILE B C 1
ATOM 2490 O O . ILE B 1 73 ? -11.672 -23.203 -20.547 1 97.44 73 ILE B O 1
ATOM 2494 N N . ALA B 1 74 ? -10.531 -21.75 -21.766 1 96.62 74 ALA B N 1
ATOM 2495 C CA . ALA B 1 74 ? -10.781 -22.5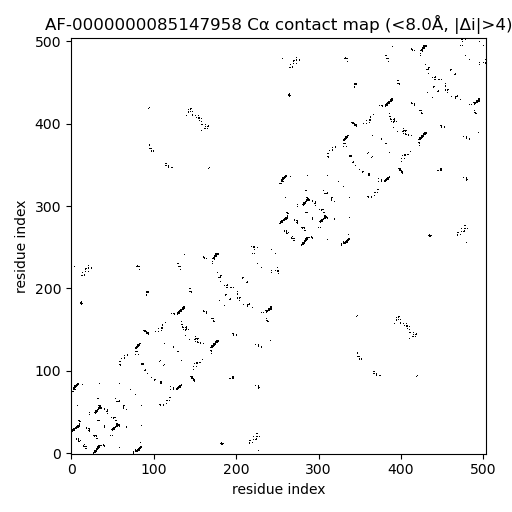 -22.984 1 96.62 74 ALA B CA 1
ATOM 2496 C C . ALA B 1 74 ? -10.133 -23.891 -22.922 1 96.62 74 ALA B C 1
ATOM 2498 O O . ALA B 1 74 ? -10.656 -24.844 -23.484 1 96.62 74 ALA B O 1
ATOM 2499 N N . THR B 1 75 ? -9.055 -23.984 -22.234 1 92.56 75 THR B N 1
ATOM 2500 C CA . THR B 1 75 ? -8.289 -25.234 -22.156 1 92.56 75 THR B CA 1
ATOM 2501 C C . THR B 1 75 ? -8.852 -26.156 -21.078 1 92.56 75 THR B C 1
ATOM 2503 O O . THR B 1 75 ? -9.078 -27.344 -21.328 1 92.56 75 THR B O 1
ATOM 2506 N N . GLY B 1 76 ? -9.141 -25.672 -19.859 1 89.19 76 GLY B N 1
ATOM 2507 C CA . GLY B 1 76 ? -9.469 -26.516 -18.734 1 89.19 76 GLY B CA 1
ATOM 2508 C C . GLY B 1 76 ? -10.859 -26.281 -18.188 1 89.19 76 GLY B C 1
ATOM 2509 O O . GLY B 1 76 ? -11.375 -27.078 -17.391 1 89.19 76 GLY B O 1
ATOM 2510 N N . GLY B 1 77 ? -11.484 -25.094 -18.609 1 91.06 77 GLY B N 1
ATOM 2511 C CA . GLY B 1 77 ? -12.805 -24.734 -18.109 1 91.06 77 GLY B CA 1
ATOM 2512 C C . GLY B 1 77 ? -12.781 -24.219 -16.672 1 91.06 77 GLY B C 1
ATOM 2513 O O . GLY B 1 77 ? -13.828 -23.984 -16.078 1 91.06 77 GLY B O 1
ATOM 2514 N N . LYS B 1 78 ? -11.562 -24.188 -16.141 1 95.56 78 LYS B N 1
ATOM 2515 C CA . LYS B 1 78 ? -11.406 -23.797 -14.75 1 95.56 78 LYS B CA 1
ATOM 2516 C C . LYS B 1 78 ? -10.055 -23.141 -14.5 1 95.56 78 LYS B C 1
ATOM 2518 O O . LYS B 1 78 ? -9.195 -23.141 -15.391 1 95.56 78 LYS B O 1
ATOM 2523 N N . ILE B 1 79 ? -9.953 -22.562 -13.406 1 98.38 79 ILE B N 1
ATOM 2524 C CA . ILE B 1 79 ? -8.68 -22.109 -12.852 1 98.38 79 ILE B CA 1
ATOM 2525 C C . ILE B 1 79 ? -8.539 -22.609 -11.414 1 98.38 79 ILE B C 1
ATOM 2527 O O . ILE B 1 79 ? -9.422 -22.375 -10.586 1 98.38 79 ILE B O 1
ATOM 2531 N N . ASP B 1 80 ? -7.434 -23.281 -11.164 1 98.69 80 ASP B N 1
ATOM 2532 C CA . ASP B 1 80 ? -7.25 -23.859 -9.836 1 98.69 80 ASP B CA 1
ATOM 2533 C C . ASP B 1 80 ? -6.379 -22.969 -8.961 1 98.69 80 ASP B C 1
ATOM 2535 O O . ASP B 1 80 ? -6.551 -22.922 -7.738 1 98.69 80 ASP B O 1
ATOM 2539 N N . SER B 1 81 ? -5.406 -22.328 -9.57 1 98.81 81 SER B N 1
ATOM 2540 C CA . SER B 1 81 ? -4.516 -21.484 -8.781 1 98.81 81 SER B CA 1
ATOM 2541 C C . SER B 1 81 ? -3.916 -20.359 -9.633 1 98.81 81 SER B C 1
ATOM 2543 O O . SER B 1 81 ? -3.805 -20.5 -10.852 1 98.81 81 SER B O 1
ATOM 2545 N N . VAL B 1 82 ? -3.598 -19.266 -8.984 1 98.94 82 VAL B N 1
ATOM 2546 C CA . VAL B 1 82 ? -2.885 -18.141 -9.562 1 98.94 82 VAL B CA 1
ATOM 2547 C C . VAL B 1 82 ? -1.676 -17.797 -8.695 1 98.94 82 VAL B C 1
ATOM 2549 O O . VAL B 1 82 ? -1.788 -17.703 -7.469 1 98.94 82 VAL B O 1
ATOM 2552 N N . VAL B 1 83 ? -0.538 -17.719 -9.281 1 98.94 83 VAL B N 1
ATOM 2553 C CA . VAL B 1 83 ? 0.644 -17.156 -8.641 1 98.94 83 VAL B CA 1
ATOM 2554 C C . VAL B 1 83 ? 0.982 -15.812 -9.273 1 98.94 83 VAL B C 1
ATOM 2556 O O . VAL B 1 83 ? 1.485 -15.758 -10.398 1 98.94 83 VAL B O 1
ATOM 2559 N N . ALA B 1 84 ? 0.685 -14.758 -8.57 1 98.88 84 ALA B N 1
ATOM 2560 C CA . ALA B 1 84 ? 0.994 -13.406 -9.023 1 98.88 84 ALA B CA 1
ATOM 2561 C C . ALA B 1 84 ? 2.438 -13.031 -8.688 1 98.88 84 ALA B C 1
ATOM 2563 O O . ALA B 1 84 ? 2.715 -12.492 -7.617 1 98.88 84 ALA B O 1
ATOM 2564 N N . ASN B 1 85 ? 3.316 -13.219 -9.664 1 98.5 85 ASN B N 1
ATOM 2565 C CA . ASN B 1 85 ? 4.75 -13.109 -9.414 1 98.5 85 ASN B CA 1
ATOM 2566 C C . ASN B 1 85 ? 5.348 -11.883 -10.102 1 98.5 85 ASN B C 1
ATOM 2568 O O . ASN B 1 85 ? 6.375 -11.367 -9.664 1 98.5 85 ASN B O 1
ATOM 2572 N N . ALA B 1 86 ? 4.699 -11.391 -11.164 1 98.12 86 ALA B N 1
ATOM 2573 C CA . ALA B 1 86 ? 5.254 -10.242 -11.883 1 98.12 86 ALA B CA 1
ATOM 2574 C C . ALA B 1 86 ? 5.477 -9.062 -10.945 1 98.12 86 ALA B C 1
ATOM 2576 O O . ALA B 1 86 ? 4.625 -8.75 -10.109 1 98.12 86 ALA B O 1
ATOM 2577 N N . GLY B 1 87 ? 6.582 -8.453 -11.016 1 97.38 87 GLY B N 1
ATOM 2578 C CA . GLY B 1 87 ? 6.918 -7.309 -10.188 1 97.38 87 GLY B CA 1
ATOM 2579 C C . GLY B 1 87 ? 8.258 -6.688 -10.547 1 97.38 87 GLY B C 1
ATOM 2580 O O . GLY B 1 87 ? 9.078 -7.316 -11.227 1 97.38 87 GLY B O 1
ATOM 2581 N N . VAL B 1 88 ? 8.43 -5.469 -10.172 1 97.56 88 VAL B N 1
ATOM 2582 C CA . VAL B 1 88 ? 9.68 -4.75 -10.43 1 97.56 88 VAL B CA 1
ATOM 2583 C C . VAL B 1 88 ? 10.148 -4.062 -9.148 1 97.56 88 VAL B C 1
ATOM 2585 O O . VAL B 1 88 ? 9.352 -3.814 -8.234 1 97.56 88 VAL B O 1
ATOM 2588 N N . LEU B 1 89 ? 11.469 -3.777 -9.102 1 97.12 89 LEU B N 1
ATOM 2589 C CA . LEU B 1 89 ? 12.055 -3.074 -7.965 1 97.12 89 LEU B CA 1
ATOM 2590 C C . LEU B 1 89 ? 12.078 -1.569 -8.211 1 97.12 89 LEU B C 1
ATOM 2592 O O . LEU B 1 89 ? 11.797 -0.786 -7.297 1 97.12 89 LEU B O 1
ATOM 2596 N N . GLU B 1 90 ? 12.445 -1.182 -9.406 1 96.25 90 GLU B N 1
ATOM 2597 C CA . GLU B 1 90 ? 12.648 0.231 -9.711 1 96.25 90 GLU B CA 1
ATOM 2598 C C . GLU B 1 90 ? 11.344 1.007 -9.633 1 96.25 90 GLU B C 1
ATOM 2600 O O . GLU B 1 90 ? 10.281 0.49 -10.008 1 96.25 90 GLU B O 1
ATOM 2605 N N . PRO B 1 91 ? 11.383 2.199 -9.156 1 97.56 91 PRO B N 1
ATOM 2606 C CA . PRO B 1 91 ? 12.555 3.061 -8.977 1 97.56 91 PRO B CA 1
ATOM 2607 C C . PRO B 1 91 ? 13.266 2.824 -7.645 1 97.56 91 PRO B C 1
ATOM 2609 O O . PRO B 1 91 ? 12.609 2.58 -6.629 1 97.56 91 PRO B O 1
ATOM 2612 N N . VAL B 1 92 ? 14.516 2.811 -7.668 1 96.88 92 VAL B N 1
ATOM 2613 C CA . VAL B 1 92 ? 15.359 2.82 -6.477 1 96.88 92 VAL B CA 1
ATOM 2614 C C . VAL B 1 92 ? 15.852 4.242 -6.199 1 96.88 92 VAL B C 1
ATOM 2616 O O . VAL B 1 92 ? 16.812 4.707 -6.82 1 96.88 92 VAL B O 1
ATOM 2619 N N . GLN B 1 93 ? 15.141 4.93 -5.348 1 95.88 93 GLN B N 1
ATOM 2620 C CA . GLN B 1 93 ? 15.383 6.332 -5.023 1 95.88 93 GLN B CA 1
ATOM 2621 C C . GLN B 1 93 ? 15.008 6.637 -3.576 1 95.88 93 GLN B C 1
ATOM 2623 O O . GLN B 1 93 ? 14.023 6.098 -3.057 1 95.88 93 GLN B O 1
ATOM 2628 N N . ASP B 1 94 ? 15.836 7.461 -2.918 1 96.25 94 ASP B N 1
ATOM 2629 C CA . ASP B 1 94 ? 15.477 7.832 -1.553 1 96.25 94 ASP B CA 1
ATOM 2630 C C . ASP B 1 94 ? 14.453 8.961 -1.539 1 96.25 94 ASP B C 1
ATOM 2632 O O . ASP B 1 94 ? 14.102 9.492 -2.592 1 96.25 94 ASP B O 1
ATOM 2636 N N . VAL B 1 95 ? 13.945 9.391 -0.401 1 97.56 95 VAL B N 1
ATOM 2637 C CA . VAL B 1 95 ? 12.82 10.305 -0.26 1 97.56 95 VAL B CA 1
ATOM 2638 C C . VAL B 1 95 ? 13.234 11.703 -0.69 1 97.56 95 VAL B C 1
ATOM 2640 O O . VAL B 1 95 ? 12.383 12.57 -0.908 1 97.56 95 VAL B O 1
ATOM 2643 N N . ASN B 1 96 ? 14.508 11.992 -0.83 1 97.19 96 ASN B N 1
ATOM 2644 C CA . ASN B 1 96 ? 14.984 13.297 -1.251 1 97.19 96 ASN B CA 1
ATOM 2645 C C . ASN B 1 96 ? 14.945 13.453 -2.77 1 97.19 96 ASN B C 1
ATOM 2647 O O . ASN B 1 96 ? 15.086 14.562 -3.291 1 97.19 96 ASN B O 1
ATOM 2651 N N . ASN B 1 97 ? 14.727 12.359 -3.498 1 95.19 97 ASN B N 1
ATOM 2652 C CA . ASN B 1 97 ? 14.711 12.359 -4.957 1 95.19 97 ASN B CA 1
ATOM 2653 C C . ASN B 1 97 ? 13.531 11.555 -5.5 1 95.19 97 ASN B C 1
ATOM 2655 O O . ASN B 1 97 ? 13.711 10.703 -6.371 1 95.19 97 ASN B O 1
ATOM 2659 N N . ILE B 1 98 ? 12.375 11.883 -5.059 1 97.06 98 ILE B N 1
ATOM 2660 C CA . ILE B 1 98 ? 11.203 11.086 -5.414 1 97.06 98 ILE B CA 1
ATOM 2661 C C . ILE B 1 98 ? 10.711 11.484 -6.809 1 97.06 98 ILE B C 1
ATOM 2663 O O . ILE B 1 98 ? 10.555 12.672 -7.102 1 97.06 98 ILE B O 1
ATOM 2667 N N . ASP B 1 99 ? 10.578 10.57 -7.695 1 98 99 ASP B N 1
ATOM 2668 C CA . ASP B 1 99 ? 9.812 10.672 -8.93 1 98 99 ASP B CA 1
ATOM 2669 C C . ASP B 1 99 ? 8.438 10.008 -8.789 1 98 99 ASP B C 1
ATOM 2671 O O . ASP B 1 99 ? 8.305 8.797 -8.961 1 98 99 ASP B O 1
ATOM 2675 N N . VAL B 1 100 ? 7.406 10.789 -8.586 1 98.25 100 VAL B N 1
ATOM 2676 C CA . VAL B 1 100 ? 6.074 10.297 -8.266 1 98.25 100 VAL B CA 1
ATOM 2677 C C . VAL B 1 100 ? 5.543 9.453 -9.422 1 98.25 100 VAL B C 1
ATOM 2679 O O . VAL B 1 100 ? 4.887 8.43 -9.195 1 98.25 100 VAL B O 1
ATOM 2682 N N . ASN B 1 101 ? 5.777 9.914 -10.594 1 98.25 101 ASN B N 1
ATOM 2683 C CA . ASN B 1 101 ? 5.305 9.156 -11.75 1 98.25 101 ASN B CA 1
ATOM 2684 C C . ASN B 1 101 ? 5.973 7.789 -11.836 1 98.25 101 ASN B C 1
ATOM 2686 O O . ASN B 1 101 ? 5.348 6.812 -12.258 1 98.25 101 ASN B O 1
ATOM 2690 N N . ALA B 1 102 ? 7.254 7.672 -11.484 1 98.56 102 ALA B N 1
ATOM 2691 C CA . ALA B 1 102 ? 7.93 6.379 -11.43 1 98.56 102 ALA B CA 1
ATOM 2692 C C . ALA B 1 102 ? 7.305 5.477 -10.367 1 98.56 102 ALA B C 1
ATOM 2694 O O . ALA B 1 102 ? 7.168 4.266 -10.578 1 98.56 102 ALA B O 1
ATOM 2695 N N . TRP B 1 103 ? 6.926 6.082 -9.219 1 98.69 103 TRP B N 1
ATOM 2696 C CA . TRP B 1 103 ? 6.223 5.324 -8.188 1 98.69 103 TRP B CA 1
ATOM 2697 C C . TRP B 1 103 ? 4.914 4.758 -8.727 1 98.69 103 TRP B C 1
ATOM 2699 O O . TRP B 1 103 ? 4.605 3.584 -8.516 1 98.69 103 TRP B O 1
ATOM 2709 N N . LYS B 1 104 ? 4.184 5.621 -9.406 1 98.69 104 LYS B N 1
ATOM 2710 C CA . LYS B 1 104 ? 2.9 5.203 -9.969 1 98.69 104 LYS B CA 1
ATOM 2711 C C . LYS B 1 104 ? 3.08 4.047 -10.945 1 98.69 104 LYS B C 1
ATOM 2713 O O . LYS B 1 104 ? 2.301 3.09 -10.938 1 98.69 104 LYS B O 1
ATOM 2718 N N . ARG B 1 105 ? 4.082 4.129 -11.789 1 98.44 105 ARG B N 1
ATOM 2719 C CA . ARG B 1 105 ? 4.34 3.062 -12.75 1 98.44 105 ARG B CA 1
ATOM 2720 C C . ARG B 1 105 ? 4.656 1.75 -12.039 1 98.44 105 ARG B C 1
ATOM 2722 O O . ARG B 1 105 ? 4.195 0.686 -12.461 1 98.44 105 ARG B O 1
ATOM 2729 N N . LEU B 1 106 ? 5.477 1.826 -11.016 1 98.69 106 LEU B N 1
ATOM 2730 C CA . LEU B 1 106 ? 5.77 0.629 -10.234 1 98.69 106 LEU B CA 1
ATOM 2731 C C . LEU B 1 106 ? 4.496 0.03 -9.648 1 98.69 106 LEU B C 1
ATOM 2733 O O . LEU B 1 106 ? 4.285 -1.184 -9.719 1 98.69 106 LEU B O 1
ATOM 2737 N N . PHE B 1 107 ? 3.615 0.876 -9.109 1 98.81 107 PHE B N 1
ATOM 2738 C CA . PHE B 1 107 ? 2.383 0.405 -8.492 1 98.81 107 PHE B CA 1
ATOM 2739 C C . PHE B 1 107 ? 1.466 -0.232 -9.531 1 98.81 107 PHE B C 1
ATOM 2741 O O . PHE B 1 107 ? 0.736 -1.178 -9.227 1 98.81 107 PHE B O 1
ATOM 2748 N N . ASP B 1 108 ? 1.523 0.302 -10.734 1 98.75 108 ASP B N 1
ATOM 2749 C CA . ASP B 1 108 ? 0.737 -0.314 -11.805 1 98.75 108 ASP B CA 1
ATOM 2750 C C . ASP B 1 108 ? 1.108 -1.785 -11.977 1 98.75 108 ASP B C 1
ATOM 2752 O O . ASP B 1 108 ? 0.233 -2.637 -12.141 1 98.75 108 ASP B O 1
ATOM 2756 N N . ILE B 1 109 ? 2.328 -2.064 -11.883 1 98.69 109 ILE B N 1
ATOM 2757 C CA . ILE B 1 109 ? 2.84 -3.412 -12.109 1 98.69 109 ILE B CA 1
ATOM 2758 C C . ILE B 1 109 ? 2.705 -4.242 -10.836 1 98.69 109 ILE B C 1
ATOM 2760 O O . ILE B 1 109 ? 2.105 -5.32 -10.852 1 98.69 109 ILE B O 1
ATOM 2764 N N . ASN B 1 110 ? 3.205 -3.723 -9.758 1 98.75 110 ASN B N 1
ATOM 2765 C CA . ASN B 1 110 ? 3.379 -4.496 -8.531 1 98.75 110 ASN B CA 1
ATOM 2766 C C . ASN B 1 110 ? 2.057 -4.684 -7.797 1 98.75 110 ASN B C 1
ATOM 2768 O O . ASN B 1 110 ? 1.909 -5.617 -7.004 1 98.75 110 ASN B O 1
ATOM 2772 N N . PHE B 1 111 ? 1.123 -3.779 -7.945 1 98.81 111 PHE B N 1
ATOM 2773 C CA . PHE B 1 111 ? -0.069 -3.848 -7.109 1 98.81 111 PHE B CA 1
ATOM 2774 C C . PHE B 1 111 ? -1.328 -3.906 -7.969 1 98.81 111 PHE B C 1
ATOM 2776 O O . PHE B 1 111 ? -2.088 -4.875 -7.898 1 98.81 111 PHE B O 1
ATOM 2783 N N . PHE B 1 112 ? -1.524 -2.918 -8.867 1 98.81 112 PHE B N 1
ATOM 2784 C CA . PHE B 1 112 ? -2.799 -2.811 -9.57 1 98.81 112 PHE B CA 1
ATOM 2785 C C . PHE B 1 112 ? -2.963 -3.951 -10.57 1 98.81 112 PHE B C 1
ATOM 2787 O O . PHE B 1 112 ? -4.078 -4.422 -10.805 1 98.81 112 PHE B O 1
ATOM 2794 N N . SER B 1 113 ? -1.863 -4.414 -11.156 1 98.75 113 SER B N 1
ATOM 2795 C CA . SER B 1 113 ? -1.964 -5.582 -12.023 1 98.75 113 SER B CA 1
ATOM 2796 C C . SER B 1 113 ? -2.424 -6.812 -11.25 1 98.75 113 SER B C 1
ATOM 2798 O O . SER B 1 113 ? -3.148 -7.656 -11.781 1 98.75 113 SER B O 1
ATOM 2800 N N . VAL B 1 114 ? -2.008 -6.961 -10.008 1 98.75 114 VAL B N 1
ATOM 2801 C CA . VAL B 1 114 ? -2.412 -8.07 -9.148 1 98.75 114 VAL B CA 1
ATOM 2802 C C . VAL B 1 114 ? -3.896 -7.949 -8.812 1 98.75 114 VAL B C 1
ATOM 2804 O O . VAL B 1 114 ? -4.621 -8.945 -8.805 1 98.75 114 VAL B O 1
ATOM 2807 N N . VAL B 1 115 ? -4.332 -6.727 -8.508 1 98.81 115 VAL B N 1
ATOM 2808 C CA . VAL B 1 115 ? -5.742 -6.477 -8.234 1 98.81 115 VAL B CA 1
ATOM 2809 C C . VAL B 1 115 ? -6.578 -6.852 -9.453 1 98.81 115 VAL B C 1
ATOM 2811 O O . VAL B 1 115 ? -7.59 -7.543 -9.336 1 98.81 115 VAL B O 1
ATOM 2814 N N . ALA B 1 116 ? -6.125 -6.434 -10.633 1 98.69 116 ALA B N 1
ATOM 2815 C CA . ALA B 1 116 ? -6.828 -6.734 -11.875 1 98.69 116 ALA B CA 1
ATOM 2816 C C . ALA B 1 116 ? -6.852 -8.242 -12.141 1 98.69 116 ALA B C 1
ATOM 2818 O O . ALA B 1 116 ? -7.891 -8.797 -12.508 1 98.69 116 ALA B O 1
ATOM 2819 N N . LEU B 1 117 ? -5.711 -8.859 -11.969 1 98.81 117 LEU B N 1
ATOM 2820 C CA . LEU B 1 117 ? -5.602 -10.305 -12.164 1 98.81 117 LEU B CA 1
ATOM 2821 C C . LEU B 1 117 ? -6.551 -11.055 -11.234 1 98.81 117 LEU B C 1
ATOM 2823 O O . LEU B 1 117 ? -7.234 -11.984 -11.656 1 98.81 117 LEU B O 1
ATOM 2827 N N . THR B 1 118 ? -6.555 -10.664 -9.969 1 98.69 118 THR B N 1
ATOM 2828 C CA . THR B 1 118 ? -7.438 -11.266 -8.977 1 98.69 118 THR B CA 1
ATOM 2829 C C . THR B 1 118 ? -8.898 -11.117 -9.398 1 98.69 118 THR B C 1
ATOM 2831 O O . THR B 1 118 ? -9.656 -12.094 -9.391 1 98.69 118 THR B O 1
ATOM 2834 N N . SER B 1 119 ? -9.242 -9.883 -9.789 1 98.25 119 SER B N 1
ATOM 2835 C CA . SER B 1 119 ? -10.609 -9.617 -10.219 1 98.25 119 SER B CA 1
ATOM 2836 C C . SER B 1 119 ? -11 -10.5 -11.398 1 98.25 119 SER B C 1
ATOM 2838 O O . SER B 1 119 ? -12.102 -11.055 -11.422 1 98.25 119 SER B O 1
ATOM 2840 N N . ALA B 1 120 ? -10.164 -10.695 -12.352 1 98.25 120 ALA B N 1
ATOM 2841 C CA . ALA B 1 120 ? -10.438 -11.43 -13.578 1 98.25 120 ALA B CA 1
ATOM 2842 C C . ALA B 1 120 ? -10.523 -12.93 -13.32 1 98.25 120 ALA B C 1
ATOM 2844 O O . ALA B 1 120 ? -11.242 -13.648 -14.016 1 98.25 120 ALA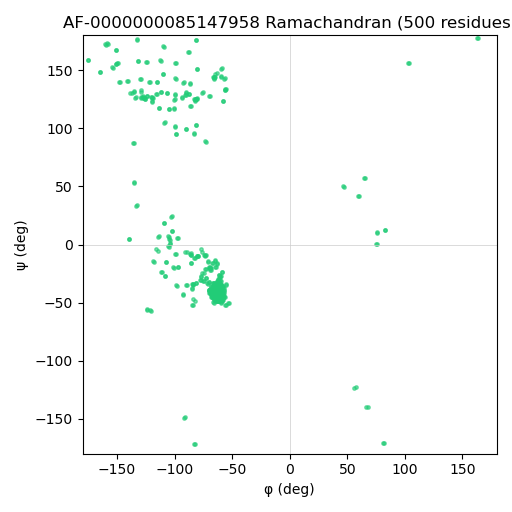 B O 1
ATOM 2845 N N . THR B 1 121 ? -9.812 -13.422 -12.312 1 98.56 121 THR B N 1
ATOM 2846 C CA . THR B 1 121 ? -9.688 -14.867 -12.133 1 98.56 121 THR B CA 1
ATOM 2847 C C . THR B 1 121 ? -10.641 -15.359 -11.039 1 98.56 121 THR B C 1
ATOM 2849 O O . THR B 1 121 ? -10.984 -16.547 -11 1 98.56 121 THR B O 1
ATOM 2852 N N . LEU B 1 122 ? -11.094 -14.477 -10.164 1 98.38 122 LEU B N 1
ATOM 2853 C CA . LEU B 1 122 ? -11.828 -14.828 -8.961 1 98.38 122 LEU B CA 1
ATOM 2854 C C . LEU B 1 122 ? -13.078 -15.633 -9.297 1 98.38 122 LEU B C 1
ATOM 2856 O O . LEU B 1 122 ? -13.352 -16.656 -8.664 1 98.38 122 LEU B O 1
ATOM 2860 N N . PRO B 1 123 ? -13.844 -15.25 -10.375 1 97.5 123 PRO B N 1
ATOM 2861 C CA . PRO B 1 123 ? -15.055 -16.016 -10.68 1 97.5 123 PRO B CA 1
ATOM 2862 C C . PRO B 1 123 ? -14.758 -17.484 -11.008 1 97.5 123 PRO B C 1
ATOM 2864 O O . PRO B 1 123 ? -15.57 -18.359 -10.727 1 97.5 123 PRO B O 1
ATOM 2867 N N . TYR B 1 124 ? -13.664 -17.766 -11.516 1 98 124 TYR B N 1
ATOM 2868 C CA . TYR B 1 124 ? -13.305 -19.109 -11.922 1 98 124 TYR B CA 1
ATOM 2869 C C . TYR B 1 124 ? -12.648 -19.875 -10.773 1 98 124 TYR B C 1
ATOM 2871 O O . TYR B 1 124 ? -12.82 -21.094 -10.648 1 98 124 TYR B O 1
ATOM 2879 N N . LEU B 1 125 ? -11.898 -19.172 -9.961 1 98.5 125 LEU B N 1
ATOM 2880 C CA . LEU B 1 125 ? -11.273 -19.766 -8.781 1 98.5 125 LEU B CA 1
ATOM 2881 C C . LEU B 1 125 ? -12.336 -20.219 -7.781 1 98.5 125 LEU B C 1
ATOM 2883 O O . LEU B 1 125 ? -12.164 -21.234 -7.113 1 98.5 125 LEU B O 1
ATOM 2887 N N . LYS B 1 126 ? -13.414 -19.484 -7.715 1 97.19 126 LYS B N 1
ATOM 2888 C CA . LYS B 1 126 ? -14.492 -19.812 -6.793 1 97.19 126 LYS B CA 1
ATOM 2889 C C . LYS B 1 126 ? -15.07 -21.203 -7.098 1 97.19 126 LYS B C 1
ATOM 2891 O O . LYS B 1 126 ? -15.43 -21.938 -6.188 1 97.19 126 LYS B O 1
ATOM 2896 N N . LYS B 1 127 ? -15.062 -21.547 -8.305 1 95.56 127 LYS B N 1
ATOM 2897 C CA . LYS B 1 127 ? -15.68 -22.797 -8.742 1 95.56 127 LYS B CA 1
ATOM 2898 C C . LYS B 1 127 ? -14.828 -24 -8.32 1 95.56 127 LYS B C 1
ATOM 2900 O O . LYS B 1 127 ? -15.344 -25.109 -8.211 1 95.56 127 LYS B O 1
ATOM 2905 N N . THR B 1 128 ? -13.602 -23.781 -8.07 1 97.25 128 THR B N 1
ATOM 2906 C CA . THR B 1 128 ? -12.695 -24.891 -7.758 1 97.25 128 THR B CA 1
ATOM 2907 C C . THR B 1 128 ? -12.211 -24.797 -6.316 1 97.25 128 THR B C 1
ATOM 2909 O O . THR B 1 128 ? -11.352 -25.578 -5.895 1 97.25 128 THR B O 1
ATOM 2912 N N . ASN B 1 129 ? -12.781 -23.859 -5.535 1 97.56 129 ASN B N 1
ATOM 2913 C CA . ASN B 1 129 ? -12.188 -23.562 -4.234 1 97.56 129 ASN B CA 1
ATOM 2914 C C . ASN B 1 129 ? -10.672 -23.391 -4.336 1 97.56 129 ASN B C 1
ATOM 2916 O O . ASN B 1 129 ? -9.914 -24 -3.586 1 97.56 129 ASN B O 1
ATOM 2920 N N . GLY B 1 130 ? -10.281 -22.531 -5.301 1 98.25 130 GLY B N 1
ATOM 2921 C CA . GLY B 1 130 ? -8.891 -22.406 -5.719 1 98.25 130 GLY B CA 1
ATOM 2922 C C . GLY B 1 130 ? -8.086 -21.484 -4.828 1 98.25 130 GLY B C 1
ATOM 2923 O O . GLY B 1 130 ? -8.5 -21.172 -3.709 1 98.25 130 GLY B O 1
ATOM 2924 N N . ASN B 1 131 ? -6.797 -21.203 -5.332 1 98.25 131 ASN B N 1
ATOM 2925 C CA . ASN B 1 131 ? -5.816 -20.469 -4.539 1 98.25 131 ASN B CA 1
ATOM 2926 C C . ASN B 1 131 ? -5.211 -19.312 -5.328 1 98.25 131 ASN B C 1
ATOM 2928 O O . ASN B 1 131 ? -5.031 -19.406 -6.543 1 98.25 131 ASN B O 1
ATOM 2932 N N . ILE B 1 132 ? -4.996 -18.25 -4.605 1 98.81 132 ILE B N 1
ATOM 2933 C CA . ILE B 1 132 ? -4.203 -17.141 -5.125 1 98.81 132 ILE B CA 1
ATOM 2934 C C . ILE B 1 132 ? -2.98 -16.922 -4.242 1 98.81 132 ILE B C 1
ATOM 2936 O O . ILE B 1 132 ? -3.109 -16.719 -3.031 1 98.81 132 ILE B O 1
ATOM 2940 N N . ILE B 1 133 ? -1.823 -16.984 -4.797 1 98.94 133 ILE B N 1
ATOM 2941 C CA . ILE B 1 133 ? -0.583 -16.734 -4.07 1 98.94 133 ILE B CA 1
ATOM 2942 C C . ILE B 1 133 ? 0.078 -15.461 -4.598 1 98.94 133 ILE B C 1
ATOM 2944 O O . ILE B 1 133 ? 0.376 -15.352 -5.789 1 98.94 133 ILE B O 1
ATOM 2948 N N . PHE B 1 134 ? 0.207 -14.469 -3.736 1 98.88 134 PHE B N 1
ATOM 2949 C CA . PHE B 1 134 ? 0.937 -13.25 -4.07 1 98.88 134 PHE B CA 1
ATOM 2950 C C . PHE B 1 134 ? 2.41 -13.383 -3.707 1 98.88 134 PHE B C 1
ATOM 2952 O O . PHE B 1 134 ? 2.746 -13.828 -2.604 1 98.88 134 PHE B O 1
ATOM 2959 N N . VAL B 1 135 ? 3.297 -13.047 -4.641 1 98.62 135 VAL B N 1
ATOM 2960 C CA . VAL B 1 135 ? 4.719 -12.961 -4.316 1 98.62 135 VAL B CA 1
ATOM 2961 C C . VAL B 1 135 ? 5.02 -11.609 -3.666 1 98.62 135 VAL B C 1
ATOM 2963 O O . VAL B 1 135 ? 5.086 -10.586 -4.348 1 98.62 135 VAL B O 1
ATOM 2966 N N . SER B 1 136 ? 5.18 -11.602 -2.4 1 98.19 136 SER B N 1
ATOM 2967 C CA . SER B 1 136 ? 5.492 -10.406 -1.616 1 98.19 136 SER B CA 1
ATOM 2968 C C . SER B 1 136 ? 6.996 -10.227 -1.459 1 98.19 136 SER B C 1
ATOM 2970 O O . SER B 1 136 ? 7.758 -10.461 -2.398 1 98.19 136 SER B O 1
ATOM 2972 N N . SER B 1 137 ? 7.398 -9.68 -0.413 1 95.81 137 SER B N 1
ATOM 2973 C CA . SER B 1 137 ? 8.805 -9.406 -0.118 1 95.81 137 SER B CA 1
ATOM 2974 C C . SER B 1 137 ? 9.008 -9.086 1.359 1 95.81 137 SER B C 1
ATOM 2976 O O . SER B 1 137 ? 8.125 -8.508 1.999 1 95.81 137 SER B O 1
ATOM 2978 N N . ASP B 1 138 ? 10.18 -9.461 1.856 1 93.75 138 ASP B N 1
ATOM 2979 C CA . ASP B 1 138 ? 10.578 -9.008 3.186 1 93.75 138 ASP B CA 1
ATOM 2980 C C . ASP B 1 138 ? 10.609 -7.484 3.26 1 93.75 138 ASP B C 1
ATOM 2982 O O . ASP B 1 138 ? 10.469 -6.906 4.34 1 93.75 138 ASP B O 1
ATOM 2986 N N . ALA B 1 139 ? 10.758 -6.891 2.133 1 93.38 139 ALA B N 1
ATOM 2987 C CA . ALA B 1 139 ? 10.781 -5.434 2.076 1 93.38 139 ALA B CA 1
ATOM 2988 C C . ALA B 1 139 ? 9.438 -4.848 2.488 1 93.38 139 ALA B C 1
ATOM 2990 O O . ALA B 1 139 ? 9.328 -3.645 2.746 1 93.38 139 ALA B O 1
ATOM 2991 N N . SER B 1 140 ? 8.367 -5.633 2.576 1 93.88 140 SER B N 1
ATOM 2992 C CA . SER B 1 140 ? 7.051 -5.148 2.969 1 93.88 140 SER B CA 1
ATOM 2993 C C . SER B 1 140 ? 7.027 -4.742 4.438 1 93.88 140 SER B C 1
ATOM 2995 O O . SER B 1 140 ? 6.156 -3.979 4.863 1 93.88 140 SER B O 1
ATOM 2997 N N . ASP B 1 141 ? 7.988 -5.289 5.254 1 90.19 141 ASP B N 1
ATOM 2998 C CA . ASP B 1 141 ? 7.961 -4.973 6.68 1 90.19 141 ASP B CA 1
ATOM 2999 C C . ASP B 1 141 ? 9.367 -4.746 7.223 1 90.19 141 ASP B C 1
ATOM 3001 O O . ASP B 1 141 ? 9.562 -4.656 8.438 1 90.19 141 ASP B O 1
ATOM 3005 N N . THR B 1 142 ? 10.312 -4.77 6.336 1 92.38 142 THR B N 1
ATOM 3006 C CA . THR B 1 142 ? 11.703 -4.461 6.656 1 92.38 142 THR B CA 1
ATOM 3007 C C . THR B 1 142 ? 12.211 -3.305 5.801 1 92.38 142 THR B C 1
ATOM 3009 O O . THR B 1 142 ? 11.922 -3.24 4.602 1 92.38 142 THR B O 1
ATOM 3012 N N . HIS B 1 143 ? 12.984 -2.422 6.438 1 94 143 HIS B N 1
ATOM 3013 C CA . HIS B 1 143 ? 13.461 -1.257 5.703 1 94 143 HIS B CA 1
ATOM 3014 C C . HIS B 1 143 ? 14.695 -1.593 4.879 1 94 143 HIS B C 1
ATOM 3016 O O . HIS B 1 143 ? 15.664 -2.156 5.402 1 94 143 HIS B O 1
ATOM 3022 N N . PHE B 1 144 ? 14.664 -1.33 3.613 1 95 144 PHE B N 1
ATOM 3023 C CA . PHE B 1 144 ? 15.789 -1.259 2.693 1 95 144 PHE B CA 1
ATOM 3024 C C . PHE B 1 144 ? 15.898 0.13 2.076 1 95 144 PHE B C 1
ATOM 3026 O O . PHE B 1 144 ? 14.93 0.637 1.504 1 95 144 PHE B O 1
ATOM 3033 N N . SER B 1 145 ? 17.047 0.703 2.203 1 96.19 145 SER B N 1
ATOM 3034 C CA . SER B 1 145 ? 17.219 2.08 1.752 1 96.19 145 SER B CA 1
ATOM 3035 C C . SER B 1 145 ? 16.844 2.229 0.281 1 96.19 145 SER B C 1
ATOM 3037 O O . SER B 1 145 ? 17.188 1.372 -0.54 1 96.19 145 SER B O 1
ATOM 3039 N N . SER B 1 146 ? 16.062 3.248 -0.066 1 97.12 146 SER B N 1
ATOM 3040 C CA . SER B 1 146 ? 15.75 3.686 -1.423 1 97.12 146 SER B CA 1
ATOM 3041 C C . SER B 1 146 ? 14.742 2.758 -2.084 1 97.12 146 SER B C 1
ATOM 3043 O O . SER B 1 146 ? 14.547 2.801 -3.301 1 97.12 146 SER B O 1
ATOM 3045 N N . TRP B 1 147 ? 14.148 1.852 -1.246 1 97.62 147 TRP B N 1
ATOM 3046 C CA . TRP B 1 147 ? 13.164 0.916 -1.772 1 97.62 147 TRP B CA 1
ATOM 3047 C C . TRP B 1 147 ? 11.75 1.351 -1.399 1 97.62 147 TRP B C 1
ATOM 3049 O O . TRP B 1 147 ? 10.836 0.521 -1.312 1 97.62 147 TRP B O 1
ATOM 3059 N N . GLY B 1 148 ? 11.547 2.605 -1.143 1 97.5 148 GLY B N 1
ATOM 3060 C CA . GLY B 1 148 ? 10.281 3.104 -0.632 1 97.5 148 GLY B CA 1
ATOM 3061 C C . GLY B 1 148 ? 9.094 2.684 -1.476 1 97.5 148 GLY B C 1
ATOM 3062 O O . GLY B 1 148 ? 8.102 2.176 -0.949 1 97.5 148 GLY B O 1
ATOM 3063 N N . ALA B 1 149 ? 9.156 2.891 -2.818 1 97.94 149 ALA B N 1
ATOM 3064 C CA . ALA B 1 149 ? 8.055 2.541 -3.709 1 97.94 149 ALA B CA 1
ATOM 3065 C C . ALA B 1 149 ? 7.785 1.039 -3.684 1 97.94 149 ALA B C 1
ATOM 3067 O O . ALA B 1 149 ? 6.637 0.612 -3.566 1 97.94 149 ALA B O 1
ATOM 3068 N N . TYR B 1 150 ? 8.852 0.27 -3.777 1 98.06 150 TYR B N 1
ATOM 3069 C CA . TYR B 1 150 ? 8.758 -1.186 -3.797 1 98.06 150 TYR B CA 1
ATOM 3070 C C . TYR B 1 150 ? 8.172 -1.712 -2.492 1 98.06 150 TYR B C 1
ATOM 3072 O O . TYR B 1 150 ? 7.227 -2.502 -2.504 1 98.06 150 TYR B O 1
ATOM 3080 N N . SER B 1 151 ? 8.719 -1.225 -1.346 1 97.69 151 SER B N 1
ATOM 3081 C CA . SER B 1 151 ? 8.273 -1.671 -0.03 1 97.69 151 SER B CA 1
ATOM 3082 C C . SER B 1 151 ? 6.801 -1.353 0.191 1 97.69 151 SER B C 1
ATOM 3084 O O . SER B 1 151 ? 6.047 -2.189 0.695 1 97.69 151 SER B O 1
ATOM 3086 N N . ALA B 1 152 ? 6.41 -0.166 -0.148 1 98 152 ALA B N 1
ATOM 3087 C CA . ALA B 1 152 ? 5.008 0.221 -0.006 1 98 152 ALA B CA 1
ATOM 3088 C C . ALA B 1 152 ? 4.105 -0.669 -0.855 1 98 152 ALA B C 1
ATOM 3090 O O . ALA B 1 152 ? 3.049 -1.111 -0.396 1 98 152 ALA B O 1
ATOM 3091 N N . SER B 1 153 ? 4.469 -0.944 -2.104 1 98.25 153 SER B N 1
ATOM 3092 C CA . SER B 1 153 ? 3.664 -1.773 -2.996 1 98.25 153 SER B CA 1
ATOM 3093 C C . SER B 1 153 ? 3.49 -3.18 -2.434 1 98.25 153 SER B C 1
ATOM 3095 O O . SER B 1 153 ? 2.42 -3.779 -2.562 1 98.25 153 SER B O 1
ATOM 3097 N N . LYS B 1 154 ? 4.535 -3.699 -1.849 1 98.19 154 LYS B N 1
ATOM 3098 C CA . LYS B 1 154 ? 4.465 -5.055 -1.308 1 98.19 154 LYS B CA 1
ATOM 3099 C C . LYS B 1 154 ? 3.65 -5.09 -0.018 1 98.19 154 LYS B C 1
ATOM 3101 O O . LYS B 1 154 ? 2.971 -6.078 0.267 1 98.19 154 LYS B O 1
ATOM 3106 N N . ALA B 1 155 ? 3.689 -3.98 0.757 1 96.75 155 ALA B N 1
ATOM 3107 C CA . ALA B 1 155 ? 2.795 -3.875 1.906 1 96.75 155 ALA B CA 1
ATOM 3108 C C . ALA B 1 155 ? 1.334 -3.91 1.469 1 96.75 155 ALA B C 1
ATOM 3110 O O . ALA B 1 155 ? 0.502 -4.555 2.111 1 96.75 155 ALA B O 1
ATOM 3111 N N . CYS B 1 156 ? 1.093 -3.303 0.373 1 96.62 156 CYS B N 1
ATOM 3112 C CA . CYS B 1 156 ? -0.257 -3.279 -0.178 1 96.62 156 CYS B CA 1
ATOM 3113 C C . CYS B 1 156 ? -0.703 -4.676 -0.588 1 96.62 156 CYS B C 1
ATOM 3115 O O . CYS B 1 156 ? -1.861 -5.047 -0.39 1 96.62 156 CYS B O 1
ATOM 3117 N N . ILE B 1 157 ? 0.177 -5.348 -1.121 1 97.5 157 ILE B N 1
ATOM 3118 C CA . ILE B 1 157 ? -0.119 -6.703 -1.575 1 97.5 157 ILE B CA 1
ATOM 3119 C C . ILE B 1 157 ? -0.532 -7.566 -0.385 1 97.5 157 ILE B C 1
ATOM 3121 O O . ILE B 1 157 ? -1.471 -8.359 -0.483 1 97.5 157 ILE B O 1
ATOM 3125 N N . ASN B 1 158 ? 0.201 -7.426 0.713 1 97.81 158 ASN B N 1
ATOM 3126 C CA . ASN B 1 158 ? -0.125 -8.18 1.918 1 97.81 158 ASN B CA 1
ATOM 3127 C C . ASN B 1 158 ? -1.508 -7.816 2.449 1 97.81 158 ASN B C 1
ATOM 3129 O O . ASN B 1 158 ? -2.264 -8.695 2.877 1 97.81 158 ASN B O 1
ATOM 3133 N N . ARG B 1 159 ? -1.798 -6.539 2.396 1 97.62 159 ARG B N 1
ATOM 3134 C CA . ARG B 1 159 ? -3.109 -6.094 2.857 1 97.62 159 ARG B CA 1
ATOM 3135 C C . ARG B 1 159 ? -4.215 -6.605 1.94 1 97.62 159 ARG B C 1
ATOM 3137 O O . ARG B 1 159 ? -5.305 -6.945 2.404 1 97.62 159 ARG B O 1
ATOM 3144 N N . PHE B 1 160 ? -3.969 -6.629 0.663 1 98.44 160 PHE B N 1
ATOM 3145 C CA . PHE B 1 160 ? -4.941 -7.113 -0.307 1 98.44 160 PHE B CA 1
ATOM 3146 C C . PHE B 1 160 ? -5.23 -8.594 -0.094 1 98.44 160 PHE B C 1
ATOM 3148 O O . PHE B 1 160 ? -6.371 -9.039 -0.234 1 98.44 160 PHE B O 1
ATOM 3155 N N . ALA B 1 161 ? -4.199 -9.352 0.286 1 98.25 161 ALA B N 1
ATOM 3156 C CA . ALA B 1 161 ? -4.402 -10.766 0.597 1 98.25 161 ALA B CA 1
ATOM 3157 C C . ALA B 1 161 ? -5.406 -10.93 1.733 1 98.25 161 ALA B C 1
ATOM 3159 O O . ALA B 1 161 ? -6.289 -11.789 1.667 1 98.25 161 ALA B O 1
ATOM 3160 N N . MET B 1 162 ? -5.227 -10.117 2.742 1 97 162 MET B N 1
ATOM 3161 C CA . MET B 1 162 ? -6.168 -10.148 3.859 1 97 162 MET B CA 1
ATOM 3162 C C . MET B 1 162 ? -7.586 -9.852 3.385 1 97 162 MET B C 1
ATOM 3164 O O . MET B 1 162 ? -8.531 -10.531 3.781 1 97 162 MET B O 1
ATOM 3168 N N . THR B 1 163 ? -7.707 -8.867 2.537 1 97.62 163 THR B N 1
ATOM 3169 C CA . THR B 1 163 ? -9.008 -8.484 2.008 1 97.62 163 THR B CA 1
ATOM 3170 C C . THR B 1 163 ? -9.641 -9.633 1.235 1 97.62 163 THR B C 1
ATOM 3172 O O . THR B 1 163 ? -10.805 -9.977 1.462 1 97.62 163 THR B O 1
ATOM 3175 N N . VAL B 1 164 ? -8.906 -10.25 0.357 1 98.19 164 VAL B N 1
ATOM 3176 C CA . VAL B 1 164 ? -9.414 -11.352 -0.448 1 98.19 164 VAL B CA 1
ATOM 3177 C C . VAL B 1 164 ? -9.852 -12.5 0.464 1 98.19 164 VAL B C 1
ATOM 3179 O O . VAL B 1 164 ? -10.969 -13.016 0.328 1 98.19 164 VAL B O 1
ATOM 3182 N N . GLY B 1 165 ? -9 -12.867 1.428 1 97.19 165 GLY B N 1
ATOM 3183 C CA . GLY B 1 165 ? -9.305 -13.969 2.334 1 97.19 165 GLY B CA 1
ATOM 3184 C C . GLY B 1 165 ? -10.57 -13.742 3.133 1 97.19 165 GLY B C 1
ATOM 3185 O O . GLY B 1 165 ? -11.32 -14.688 3.389 1 97.19 165 GLY B O 1
ATOM 3186 N N . HIS B 1 166 ? -10.828 -12.516 3.484 1 96.56 166 HIS B N 1
ATOM 3187 C CA . HIS B 1 166 ? -12 -12.195 4.289 1 96.56 166 HIS B CA 1
ATOM 3188 C C . HIS B 1 166 ? -13.25 -12.102 3.424 1 96.56 166 HIS B C 1
ATOM 3190 O O . HIS B 1 166 ? -14.352 -12.453 3.867 1 96.56 166 HIS B O 1
ATOM 3196 N N . GLU B 1 167 ? -13.141 -11.664 2.207 1 97.62 167 GLU B N 1
ATOM 3197 C CA . GLU B 1 167 ? -14.312 -11.281 1.428 1 97.62 167 GLU B CA 1
ATOM 3198 C C . GLU B 1 167 ? -14.758 -12.422 0.515 1 97.62 167 GLU B C 1
ATOM 3200 O O . GLU B 1 167 ? -15.891 -12.414 0.014 1 97.62 167 GLU B O 1
ATOM 3205 N N . GLU B 1 168 ? -13.828 -13.352 0.271 1 97.31 168 GLU B N 1
ATOM 3206 C CA . GLU B 1 168 ? -14.188 -14.516 -0.542 1 97.31 168 GLU B CA 1
ATOM 3207 C C . GLU B 1 168 ? -13.664 -15.805 0.076 1 97.31 168 GLU B C 1
ATOM 3209 O O . GLU B 1 168 ? -12.625 -16.328 -0.348 1 97.31 168 GLU B O 1
ATOM 3214 N N . PRO B 1 169 ? -14.43 -16.375 0.935 1 92 169 PRO B N 1
ATOM 3215 C CA . PRO B 1 169 ? -13.938 -17.531 1.69 1 92 169 PRO B CA 1
ATOM 3216 C C . PRO B 1 169 ? -13.773 -18.781 0.823 1 92 169 PRO B C 1
ATOM 3218 O O . PRO B 1 169 ? -13.086 -19.719 1.22 1 92 169 PRO B O 1
ATOM 3221 N N . ALA B 1 170 ? -14.438 -18.812 -0.341 1 96.94 170 ALA B N 1
ATOM 3222 C CA . ALA B 1 170 ? -14.312 -19.953 -1.236 1 96.94 170 ALA B CA 1
ATOM 3223 C C . ALA B 1 170 ? -12.914 -20.016 -1.859 1 96.94 170 ALA B C 1
ATOM 3225 O O . ALA B 1 170 ? -12.508 -21.047 -2.381 1 96.94 170 ALA B O 1
ATOM 3226 N N . VAL B 1 171 ? -12.203 -18.922 -1.868 1 98.38 171 VAL B N 1
ATOM 3227 C CA . VAL B 1 171 ? -10.859 -18.828 -2.432 1 98.38 171 VAL B CA 1
ATOM 3228 C C . VAL B 1 171 ? -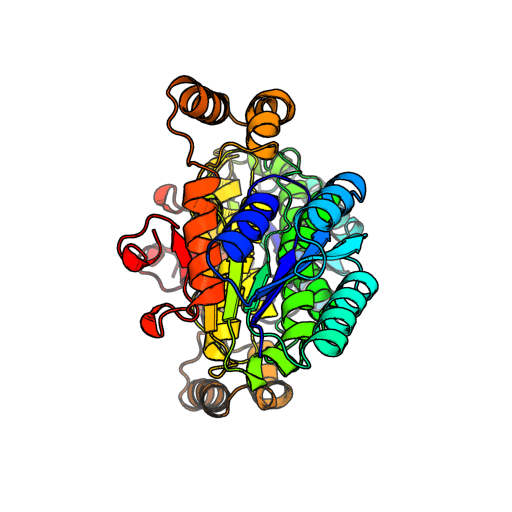9.859 -18.5 -1.329 1 98.38 171 VAL B C 1
ATOM 3230 O O . VAL B 1 171 ? -10.102 -17.625 -0.501 1 98.38 171 VAL B O 1
ATOM 3233 N N . LYS B 1 172 ? -8.773 -19.266 -1.244 1 98.69 172 LYS B N 1
ATOM 3234 C CA . LYS B 1 172 ? -7.727 -18.938 -0.282 1 98.69 172 LYS B CA 1
ATOM 3235 C C . LYS B 1 172 ? -6.656 -18.062 -0.917 1 98.69 172 LYS B C 1
ATOM 3237 O O . LYS B 1 172 ? -6.305 -18.234 -2.084 1 98.69 172 LYS B O 1
ATOM 3242 N N . CYS B 1 173 ? -6.238 -17.125 -0.158 1 98.81 173 CYS B N 1
ATOM 3243 C CA . CYS B 1 173 ? -5.227 -16.188 -0.63 1 98.81 173 CYS B CA 1
ATOM 3244 C C . CYS B 1 173 ? -4.078 -16.062 0.367 1 98.81 173 CYS B C 1
ATOM 3246 O O . CYS B 1 173 ? -4.309 -15.938 1.57 1 98.81 173 CYS B O 1
ATOM 3248 N N . LEU B 1 174 ? -2.83 -16.156 -0.096 1 98.81 174 LEU B N 1
ATOM 3249 C CA . LEU B 1 174 ? -1.652 -16.078 0.762 1 98.81 174 LEU B CA 1
ATOM 3250 C C . LEU B 1 174 ? -0.568 -15.219 0.123 1 98.81 174 LEU B C 1
ATOM 3252 O O . LEU B 1 174 ? -0.299 -15.336 -1.074 1 98.81 174 LEU B O 1
ATOM 3256 N N . SER B 1 175 ? -0.052 -14.289 0.878 1 98.75 175 SER B N 1
ATOM 3257 C CA . SER B 1 175 ? 1.14 -13.547 0.484 1 98.75 175 SER B CA 1
ATOM 3258 C C . SER B 1 175 ? 2.404 -14.188 1.042 1 98.75 175 SER B C 1
ATOM 3260 O O . SER B 1 175 ? 2.523 -14.391 2.254 1 98.75 175 SER B O 1
ATOM 3262 N N . VAL B 1 176 ? 3.395 -14.484 0.177 1 98.75 176 VAL B N 1
ATOM 3263 C CA . VAL B 1 176 ? 4.598 -15.188 0.604 1 98.75 176 VAL B CA 1
ATOM 3264 C C . VAL B 1 176 ? 5.836 -14.391 0.202 1 98.75 176 VAL B C 1
ATOM 3266 O O . VAL B 1 176 ? 5.992 -14.016 -0.964 1 98.75 176 VAL B O 1
ATOM 3269 N N . ALA B 1 177 ? 6.68 -14.094 1.126 1 98.5 177 ALA B N 1
ATOM 3270 C CA . ALA B 1 177 ? 7.973 -13.492 0.819 1 98.5 177 ALA B CA 1
ATOM 3271 C C . ALA B 1 177 ? 8.977 -14.547 0.376 1 98.5 177 ALA B C 1
ATOM 3273 O O . ALA B 1 177 ? 9.25 -15.5 1.109 1 98.5 177 ALA B O 1
ATOM 3274 N N . PRO B 1 178 ? 9.57 -14.398 -0.705 1 97.75 178 PRO B N 1
ATOM 3275 C CA . PRO B 1 178 ? 10.492 -15.422 -1.21 1 97.75 178 PRO B CA 1
ATOM 3276 C C . PRO B 1 178 ? 11.867 -15.344 -0.559 1 97.75 178 PRO B C 1
ATOM 3278 O O . PRO B 1 178 ? 12.695 -16.234 -0.75 1 97.75 178 PRO B O 1
ATOM 3281 N N . GLY B 1 179 ? 12.141 -14.234 0.242 1 95.69 179 GLY B N 1
ATOM 3282 C CA . GLY B 1 179 ? 13.508 -13.992 0.681 1 95.69 179 GLY B CA 1
ATOM 3283 C C . GLY B 1 179 ? 14.359 -13.305 -0.369 1 95.69 179 GLY B C 1
ATOM 3284 O O . GLY B 1 179 ? 13.836 -12.719 -1.317 1 95.69 179 GLY B O 1
ATOM 3285 N N . ILE B 1 180 ? 15.648 -13.219 -0.124 1 95.31 180 ILE B N 1
ATOM 3286 C CA . ILE B 1 180 ? 16.594 -12.633 -1.079 1 95.31 180 ILE B CA 1
ATOM 3287 C C . ILE B 1 180 ? 17.125 -13.727 -2.008 1 95.31 180 ILE B C 1
ATOM 3289 O O . ILE B 1 180 ? 18.016 -14.492 -1.63 1 95.31 180 ILE B O 1
ATOM 3293 N N . VAL B 1 181 ? 16.5 -13.734 -3.18 1 94.38 181 VAL B N 1
ATOM 3294 C CA . VAL B 1 181 ? 16.703 -14.867 -4.078 1 94.38 181 VAL B CA 1
ATOM 3295 C C . VAL B 1 181 ? 17.734 -14.5 -5.148 1 94.38 181 VAL B C 1
ATOM 3297 O O . VAL B 1 181 ? 17.75 -13.367 -5.633 1 94.38 181 VAL B O 1
ATOM 3300 N N . ASP B 1 182 ? 18.562 -15.438 -5.531 1 92.5 182 ASP B N 1
ATOM 3301 C CA . ASP B 1 182 ? 19.578 -15.234 -6.559 1 92.5 182 ASP B CA 1
ATOM 3302 C C . ASP B 1 182 ? 18.953 -15.164 -7.949 1 92.5 182 ASP B C 1
ATOM 3304 O O . ASP B 1 182 ? 18.859 -16.172 -8.648 1 92.5 182 ASP B O 1
ATOM 3308 N N . THR B 1 183 ? 18.578 -13.984 -8.344 1 92.81 183 THR B N 1
ATOM 3309 C CA . THR B 1 183 ? 17.906 -13.727 -9.617 1 92.81 183 THR B CA 1
ATOM 3310 C C . THR B 1 183 ? 18.547 -12.547 -10.336 1 92.81 183 THR B C 1
ATOM 3312 O O . THR B 1 183 ? 19.438 -11.891 -9.789 1 92.81 183 THR B O 1
ATOM 3315 N N . SER B 1 184 ? 18.031 -12.305 -11.539 1 90.25 184 SER B N 1
ATOM 3316 C CA . SER B 1 184 ? 18.484 -11.141 -12.289 1 90.25 184 SER B CA 1
ATOM 3317 C C . SER B 1 184 ? 18.188 -9.844 -11.539 1 90.25 184 SER B C 1
ATOM 3319 O O . SER B 1 184 ? 18.953 -8.875 -11.641 1 90.25 184 SER B O 1
ATOM 3321 N N . MET B 1 185 ? 17.172 -9.82 -10.789 1 89.5 185 MET B N 1
ATOM 3322 C CA . MET B 1 185 ? 16.859 -8.656 -9.953 1 89.5 185 MET B CA 1
ATOM 3323 C C . MET B 1 185 ? 17.984 -8.414 -8.938 1 89.5 185 MET B C 1
ATOM 3325 O O . MET B 1 185 ? 18.406 -7.27 -8.742 1 89.5 185 MET B O 1
ATOM 3329 N N . GLN B 1 186 ? 18.422 -9.484 -8.328 1 91.88 186 GLN B N 1
ATOM 3330 C CA . GLN B 1 186 ? 19.484 -9.359 -7.328 1 91.88 186 GLN B CA 1
ATOM 3331 C C . GLN B 1 186 ? 20.797 -8.914 -7.961 1 91.88 186 GLN B C 1
ATOM 3333 O O . GLN B 1 186 ? 21.547 -8.156 -7.355 1 91.88 186 GLN B O 1
ATOM 3338 N N . VAL B 1 187 ? 21.031 -9.406 -9.172 1 92.06 187 VAL B N 1
ATOM 3339 C CA . VAL B 1 187 ? 22.203 -8.938 -9.914 1 92.06 187 VAL B CA 1
ATOM 3340 C C . VAL B 1 187 ? 22.094 -7.438 -10.18 1 92.06 187 VAL B C 1
ATOM 3342 O O . VAL B 1 187 ? 23.047 -6.691 -9.961 1 92.06 187 VAL B O 1
ATOM 3345 N N . ASN B 1 188 ? 20.953 -7.059 -10.633 1 93.62 188 ASN B N 1
ATOM 3346 C CA . ASN B 1 188 ? 20.703 -5.648 -10.906 1 93.62 188 ASN B CA 1
ATOM 3347 C C . ASN B 1 188 ? 20.891 -4.793 -9.656 1 93.62 188 ASN B C 1
ATOM 3349 O O . ASN B 1 188 ? 21.453 -3.697 -9.734 1 93.62 188 ASN B O 1
ATOM 3353 N N . ILE B 1 189 ? 20.438 -5.262 -8.508 1 93.5 189 ILE B N 1
ATOM 3354 C CA . ILE B 1 189 ? 20.578 -4.566 -7.23 1 93.5 189 ILE B CA 1
ATOM 3355 C C . ILE B 1 189 ? 22.062 -4.375 -6.914 1 93.5 189 ILE B C 1
ATOM 3357 O O . ILE B 1 189 ? 22.484 -3.271 -6.57 1 93.5 189 ILE B O 1
ATOM 3361 N N . ARG B 1 190 ? 22.828 -5.367 -7.102 1 93.81 190 ARG B N 1
ATOM 3362 C CA . ARG B 1 190 ? 24.234 -5.324 -6.719 1 93.81 190 ARG B CA 1
ATOM 3363 C C . ARG B 1 190 ? 25.047 -4.523 -7.727 1 93.81 190 ARG B C 1
ATOM 3365 O O . ARG B 1 190 ? 25.969 -3.799 -7.348 1 93.81 190 ARG B O 1
ATOM 3372 N N . GLU B 1 191 ? 24.609 -4.543 -9.008 1 94.06 191 GLU B N 1
ATOM 3373 C CA . GLU B 1 191 ? 25.516 -4.059 -10.047 1 94.06 191 GLU B CA 1
ATOM 3374 C C . GLU B 1 191 ? 25.047 -2.717 -10.602 1 94.06 191 GLU B C 1
ATOM 3376 O O . GLU B 1 191 ? 25.844 -1.953 -11.148 1 94.06 191 GLU B O 1
ATOM 3381 N N . ASN B 1 192 ? 23.844 -2.457 -10.562 1 92.44 192 ASN B N 1
ATOM 3382 C CA . ASN B 1 192 ? 23.344 -1.297 -11.289 1 92.44 192 ASN B CA 1
ATOM 3383 C C . ASN B 1 192 ? 22.656 -0.304 -10.359 1 92.44 192 ASN B C 1
ATOM 3385 O O . ASN B 1 192 ? 23.172 0.796 -10.133 1 92.44 192 ASN B O 1
ATOM 3389 N N . VAL B 1 193 ? 21.719 -0.717 -9.664 1 89.88 193 VAL B N 1
ATOM 3390 C CA . VAL B 1 193 ? 20.859 0.26 -8.992 1 89.88 193 VAL B CA 1
ATOM 3391 C C . VAL B 1 193 ? 21.281 0.398 -7.535 1 89.88 193 VAL B C 1
ATOM 3393 O O . VAL B 1 193 ? 20.812 1.29 -6.824 1 89.88 193 VAL B O 1
ATOM 3396 N N . GLY B 1 194 ? 22.172 -0.431 -7.066 1 90.12 194 GLY B N 1
ATOM 3397 C CA . GLY B 1 194 ? 22.578 -0.434 -5.672 1 90.12 194 GLY B CA 1
ATOM 3398 C C . GLY B 1 194 ? 23.281 0.845 -5.254 1 90.12 194 GLY B C 1
ATOM 3399 O O . GLY B 1 194 ? 23.344 1.164 -4.066 1 90.12 194 GLY B O 1
ATOM 3400 N N . THR B 1 195 ? 23.766 1.573 -6.215 1 90.31 195 THR B N 1
ATOM 3401 C CA . THR B 1 195 ? 24.5 2.795 -5.902 1 90.31 195 THR B CA 1
ATOM 3402 C C . THR B 1 195 ? 23.562 3.855 -5.324 1 90.31 195 THR B C 1
ATOM 3404 O O . THR B 1 195 ? 24.016 4.812 -4.699 1 90.31 195 THR B O 1
ATOM 3407 N N . SER B 1 196 ? 22.328 3.684 -5.582 1 92.19 196 SER B N 1
ATOM 3408 C CA . SER B 1 196 ? 21.344 4.625 -5.062 1 92.19 196 SER B CA 1
ATOM 3409 C C . SER B 1 196 ? 20.906 4.25 -3.65 1 92.19 196 SER B C 1
ATOM 3411 O O . SER B 1 196 ? 20.172 4.992 -3.004 1 92.19 196 SER B O 1
ATOM 3413 N N . MET B 1 197 ? 21.312 3.104 -3.197 1 95 197 MET B N 1
ATOM 3414 C CA . MET B 1 197 ? 21.016 2.633 -1.848 1 95 197 MET B CA 1
ATOM 3415 C C . MET B 1 197 ? 22.078 3.111 -0.861 1 95 197 MET B C 1
ATOM 3417 O O . MET B 1 197 ? 23.094 3.682 -1.263 1 95 197 MET B O 1
ATOM 3421 N N . SER B 1 198 ? 21.766 3.006 0.429 1 94.31 198 SER B N 1
ATOM 3422 C CA . SER B 1 198 ? 22.828 3.25 1.396 1 94.31 198 SER B CA 1
ATOM 3423 C C . SER B 1 198 ? 24 2.287 1.191 1 94.31 198 SER B C 1
ATOM 3425 O O . SER B 1 198 ? 23.812 1.158 0.737 1 94.31 198 SER B O 1
ATOM 3427 N N . ALA B 1 199 ? 25.203 2.721 1.551 1 94.25 199 ALA B N 1
ATOM 3428 C CA . ALA B 1 199 ? 26.391 1.871 1.436 1 94.25 199 ALA B CA 1
ATOM 3429 C C . ALA B 1 199 ? 26.219 0.579 2.229 1 94.25 199 ALA B C 1
ATOM 3431 O O . ALA B 1 199 ? 26.625 -0.495 1.773 1 94.25 199 ALA B O 1
ATOM 3432 N N . GLU B 1 200 ? 25.578 0.727 3.34 1 94.31 200 GLU B N 1
ATOM 3433 C CA . GLU B 1 200 ? 25.375 -0.422 4.215 1 94.31 200 GLU B CA 1
ATOM 3434 C C . GLU B 1 200 ? 24.469 -1.462 3.551 1 94.31 200 GLU B C 1
ATOM 3436 O O . GLU B 1 200 ? 24.812 -2.646 3.51 1 94.31 200 GLU B O 1
ATOM 3441 N N . HIS B 1 201 ? 23.391 -1.069 3.012 1 94.38 201 HIS B N 1
ATOM 3442 C CA . HIS B 1 201 ? 22.453 -1.998 2.377 1 94.38 201 HIS B CA 1
ATOM 3443 C C . HIS B 1 201 ? 23.031 -2.568 1.089 1 94.38 201 HIS B C 1
ATOM 3445 O O . HIS B 1 201 ? 22.859 -3.75 0.788 1 94.38 201 HIS B O 1
ATOM 3451 N N . HIS B 1 202 ? 23.656 -1.707 0.347 1 95.12 202 HIS B N 1
ATOM 3452 C CA . HIS B 1 202 ? 24.281 -2.197 -0.871 1 95.12 202 HIS B CA 1
ATOM 3453 C C . HIS B 1 202 ? 25.312 -3.279 -0.558 1 95.12 202 HIS B C 1
ATOM 3455 O O . HIS B 1 202 ? 25.328 -4.328 -1.206 1 95.12 202 HIS B O 1
ATOM 3461 N N . GLN B 1 203 ? 26.109 -3.041 0.452 1 95.56 203 GLN B N 1
ATOM 3462 C CA . GLN B 1 203 ? 27.125 -4.008 0.859 1 95.56 203 GLN B CA 1
ATOM 3463 C C . GLN B 1 203 ? 26.484 -5.293 1.38 1 95.56 203 GLN B C 1
ATOM 3465 O O . GLN B 1 203 ? 27.016 -6.387 1.166 1 95.56 203 GLN B O 1
ATOM 3470 N N . MET B 1 204 ? 25.375 -5.098 2.029 1 93.88 204 MET B N 1
ATOM 3471 C CA . MET B 1 204 ? 24.656 -6.258 2.547 1 93.88 204 MET B CA 1
ATOM 3472 C C . MET B 1 204 ? 24.297 -7.227 1.422 1 93.88 204 MET B C 1
ATOM 3474 O O . MET B 1 204 ? 24.516 -8.43 1.547 1 93.88 204 MET B O 1
ATOM 3478 N N . PHE B 1 205 ? 23.797 -6.734 0.363 1 94.5 205 PHE B N 1
ATOM 3479 C CA . PHE B 1 205 ? 23.406 -7.582 -0.754 1 94.5 205 PHE B CA 1
ATOM 3480 C C . PHE B 1 205 ? 24.625 -8.211 -1.419 1 94.5 205 PHE B C 1
ATOM 3482 O O . PHE B 1 205 ? 24.562 -9.367 -1.861 1 94.5 205 PHE B O 1
ATOM 3489 N N . LYS B 1 206 ? 25.688 -7.48 -1.488 1 95.25 206 LYS B N 1
ATOM 3490 C CA . LYS B 1 206 ? 26.922 -8.031 -2.031 1 95.25 206 LYS B CA 1
ATOM 3491 C C . LYS B 1 206 ? 27.453 -9.156 -1.152 1 95.25 206 LYS B C 1
ATOM 3493 O O . LYS B 1 206 ? 27.891 -10.195 -1.659 1 95.25 206 LYS B O 1
ATOM 3498 N N . ASP B 1 207 ? 27.375 -8.922 0.137 1 95.75 207 ASP B N 1
ATOM 3499 C CA . ASP B 1 207 ? 27.875 -9.906 1.092 1 95.75 207 ASP B CA 1
ATOM 3500 C C . ASP B 1 207 ? 27.062 -11.203 1.02 1 95.75 207 ASP B C 1
ATOM 3502 O O . ASP B 1 207 ? 27.625 -12.297 1.135 1 95.75 207 ASP B O 1
ATOM 3506 N N . LEU B 1 208 ? 25.75 -11.023 0.87 1 94.25 208 LEU B N 1
ATOM 3507 C CA . LEU B 1 208 ? 24.891 -12.195 0.779 1 94.25 208 LEU B CA 1
ATOM 3508 C C . LEU B 1 208 ? 25.266 -13.062 -0.416 1 94.25 208 LEU B C 1
ATOM 3510 O O . LEU B 1 208 ? 25.281 -14.289 -0.316 1 94.25 208 LEU B O 1
ATOM 3514 N N . LYS B 1 209 ? 25.578 -12.445 -1.533 1 93.12 209 LYS B N 1
ATOM 3515 C CA . LYS B 1 209 ? 26 -13.188 -2.717 1 93.12 209 LYS B CA 1
ATOM 3516 C C . LYS B 1 209 ? 27.359 -13.844 -2.498 1 93.12 209 LYS B C 1
ATOM 3518 O O . LYS B 1 209 ? 27.547 -15.023 -2.807 1 93.12 209 LYS B O 1
ATOM 3523 N N . GLU B 1 210 ? 28.281 -13.141 -1.925 1 95.25 210 GLU B N 1
ATOM 3524 C CA . GLU B 1 210 ? 29.656 -13.594 -1.735 1 95.25 210 GLU B CA 1
ATOM 3525 C C . GLU B 1 210 ? 29.719 -14.773 -0.765 1 95.25 210 GLU B C 1
ATOM 3527 O O . GLU B 1 210 ? 30.562 -15.656 -0.901 1 95.25 210 GLU B O 1
ATOM 3532 N N . THR B 1 211 ? 28.812 -14.758 0.198 1 95.69 211 THR B N 1
ATOM 3533 C CA . THR B 1 211 ? 28.844 -15.797 1.222 1 95.69 211 THR B CA 1
ATOM 3534 C C . THR B 1 211 ? 27.844 -16.906 0.895 1 95.69 211 THR B C 1
ATOM 3536 O O . THR B 1 211 ? 27.578 -17.766 1.732 1 95.69 211 THR B O 1
ATOM 3539 N N . ASN B 1 212 ? 27.203 -16.859 -0.254 1 92.81 212 ASN B N 1
ATOM 3540 C CA . ASN B 1 212 ? 26.266 -17.859 -0.75 1 92.81 212 ASN B CA 1
ATOM 3541 C C . ASN B 1 212 ? 25.078 -18.031 0.197 1 92.81 212 ASN B C 1
ATOM 3543 O O . ASN B 1 212 ? 24.703 -19.156 0.533 1 92.81 212 ASN B O 1
ATOM 3547 N N . LYS B 1 213 ? 24.641 -16.938 0.656 1 92.19 213 LYS B N 1
ATOM 3548 C CA . LYS B 1 213 ? 23.531 -16.969 1.605 1 92.19 213 LYS B CA 1
ATOM 3549 C C . LYS B 1 213 ? 22.219 -16.547 0.941 1 92.19 213 LYS B C 1
ATOM 3551 O O . LYS B 1 213 ? 21.203 -16.391 1.612 1 92.19 213 LYS B O 1
ATOM 3556 N N . LEU B 1 214 ? 22.219 -16.297 -0.344 1 93.75 214 LEU B N 1
ATOM 3557 C CA . LEU B 1 214 ? 20.984 -16.031 -1.079 1 93.75 214 LEU B CA 1
ATOM 3558 C C . LEU B 1 214 ? 20.109 -17.266 -1.128 1 93.75 214 LEU B C 1
ATOM 3560 O O . LEU B 1 214 ? 20.609 -18.391 -1.144 1 93.75 214 LEU B O 1
ATOM 3564 N N . ALA B 1 215 ? 18.797 -17.016 -1.066 1 92.56 215 ALA B N 1
ATOM 3565 C CA . ALA B 1 215 ? 17.859 -18.141 -1.194 1 92.56 215 ALA B CA 1
ATOM 3566 C C . ALA B 1 215 ? 17.938 -18.766 -2.586 1 92.56 215 ALA B C 1
ATOM 3568 O O . ALA B 1 215 ? 18.156 -18.047 -3.576 1 92.56 215 ALA B O 1
ATOM 3569 N N . SER B 1 216 ? 17.781 -20.094 -2.617 1 90.38 216 SER B N 1
ATOM 3570 C CA . SER B 1 216 ? 17.766 -20.812 -3.891 1 90.38 216 SER B CA 1
ATOM 3571 C C . SER B 1 216 ? 16.438 -20.594 -4.617 1 90.38 216 SER B C 1
ATOM 3573 O O . SER B 1 216 ? 15.375 -20.766 -4.027 1 90.38 216 SER B O 1
ATOM 3575 N N . SER B 1 217 ? 16.547 -20.234 -5.906 1 90.69 217 SER B N 1
ATOM 3576 C CA . SER B 1 217 ? 15.336 -20.109 -6.703 1 90.69 217 SER B CA 1
ATOM 3577 C C . SER B 1 217 ? 14.516 -21.391 -6.676 1 90.69 217 SER B C 1
ATOM 3579 O O . SER B 1 217 ? 13.281 -21.344 -6.66 1 90.69 217 SER B O 1
ATOM 3581 N N . GLU B 1 218 ? 15.211 -22.5 -6.629 1 92.19 218 GLU B N 1
ATOM 3582 C CA . GLU B 1 218 ? 14.562 -23.812 -6.613 1 92.19 218 GLU B CA 1
ATOM 3583 C C . GLU B 1 218 ? 13.766 -24 -5.324 1 92.19 218 GLU B C 1
ATOM 3585 O O . GLU B 1 218 ? 12.609 -24.438 -5.359 1 92.19 218 GLU B O 1
ATOM 3590 N N . ASP B 1 219 ? 14.422 -23.734 -4.207 1 95 219 ASP B N 1
ATOM 3591 C CA . ASP B 1 219 ? 13.758 -23.891 -2.92 1 95 219 ASP B CA 1
ATOM 3592 C C . ASP B 1 219 ? 12.539 -22.984 -2.814 1 95 219 ASP B C 1
ATOM 3594 O O . ASP B 1 219 ? 11.469 -23.422 -2.377 1 95 219 ASP B O 1
ATOM 3598 N N . VAL B 1 220 ? 12.703 -21.797 -3.244 1 97.5 220 VAL B N 1
ATOM 3599 C CA . VAL B 1 220 ? 11.625 -20.812 -3.18 1 97.5 220 VAL B CA 1
ATOM 3600 C C . VAL B 1 220 ? 10.484 -21.234 -4.109 1 97.5 220 VAL B C 1
ATOM 3602 O O . VAL B 1 220 ? 9.32 -21.266 -3.707 1 97.5 220 VAL B O 1
ATOM 3605 N N . ALA B 1 221 ? 10.82 -21.625 -5.277 1 98.31 221 ALA B N 1
ATOM 3606 C CA . ALA B 1 221 ? 9.828 -22.016 -6.277 1 98.31 221 ALA B CA 1
ATOM 3607 C C . ALA B 1 221 ? 9.062 -23.25 -5.828 1 98.31 221 ALA B C 1
ATOM 3609 O O . ALA B 1 221 ? 7.867 -23.391 -6.121 1 98.31 221 ALA B O 1
ATOM 3610 N N . THR B 1 222 ? 9.719 -24.156 -5.105 1 98.5 222 THR B N 1
ATOM 3611 C CA . THR B 1 222 ? 9.07 -25.375 -4.609 1 98.5 222 THR B CA 1
ATOM 3612 C C . THR B 1 222 ? 7.906 -25.016 -3.682 1 98.5 222 THR B C 1
ATOM 3614 O O . THR B 1 222 ? 6.816 -25.578 -3.799 1 98.5 222 THR B O 1
ATOM 3617 N N . VAL B 1 223 ? 8.125 -24.078 -2.812 1 98.69 223 VAL B N 1
ATOM 3618 C CA . VAL B 1 223 ? 7.094 -23.672 -1.865 1 98.69 223 VAL B CA 1
ATOM 3619 C C . VAL B 1 223 ? 5.902 -23.094 -2.619 1 98.69 223 VAL B C 1
ATOM 3621 O O . VAL B 1 223 ? 4.762 -23.5 -2.398 1 98.69 223 VAL B O 1
ATOM 3624 N N . TYR B 1 224 ? 6.152 -22.172 -3.557 1 98.81 224 TYR B N 1
ATOM 3625 C CA . TYR B 1 224 ? 5.082 -21.562 -4.336 1 98.81 224 TYR B CA 1
ATOM 3626 C C . TYR B 1 224 ? 4.332 -22.609 -5.152 1 98.81 224 TYR B C 1
ATOM 3628 O O . TYR B 1 224 ? 3.1 -22.594 -5.211 1 98.81 224 TYR B O 1
ATOM 3636 N N . SER B 1 225 ? 5.07 -23.531 -5.762 1 98.81 225 SER B N 1
ATOM 3637 C CA . SER B 1 225 ? 4.469 -24.562 -6.609 1 98.81 225 SER B CA 1
ATOM 3638 C C . SER B 1 225 ? 3.592 -25.5 -5.793 1 98.81 225 SER B C 1
ATOM 3640 O O . SER B 1 225 ? 2.479 -25.828 -6.207 1 98.81 225 SER B O 1
ATOM 3642 N N . LYS B 1 226 ? 4.082 -25.906 -4.641 1 98.81 226 LYS B N 1
ATOM 3643 C CA . LYS B 1 226 ? 3.307 -26.844 -3.818 1 98.81 226 LYS B CA 1
ATOM 3644 C C . LYS B 1 226 ? 2.057 -26.156 -3.26 1 98.81 226 LYS B C 1
ATOM 3646 O O . LYS B 1 226 ? 1.007 -26.797 -3.133 1 98.81 226 LYS B O 1
ATOM 3651 N N . LEU B 1 227 ? 2.195 -24.922 -2.9 1 98.75 227 LEU B N 1
ATOM 3652 C CA . LEU B 1 227 ? 1.007 -24.188 -2.486 1 98.75 227 LEU B CA 1
ATOM 3653 C C . LEU B 1 227 ? -0.017 -24.141 -3.615 1 98.75 227 LEU B C 1
ATOM 3655 O O . LEU B 1 227 ? -1.215 -24.312 -3.381 1 98.75 227 LEU B O 1
ATOM 3659 N N . ALA B 1 228 ? 0.459 -23.875 -4.824 1 98.62 228 ALA B N 1
ATOM 3660 C CA . ALA B 1 228 ? -0.422 -23.797 -5.984 1 98.62 228 ALA B CA 1
ATOM 3661 C C . ALA B 1 228 ? -1.061 -25.141 -6.289 1 98.62 228 ALA B C 1
ATOM 3663 O O . ALA B 1 228 ? -2.236 -25.219 -6.656 1 98.62 228 ALA B O 1
ATOM 3664 N N . LEU B 1 229 ? -0.31 -26.234 -6.086 1 98.38 229 LEU B N 1
ATOM 3665 C CA . LEU B 1 229 ? -0.746 -27.562 -6.469 1 98.38 229 LEU B CA 1
ATOM 3666 C C . LEU B 1 229 ? -1.614 -28.188 -5.383 1 98.38 229 LEU B C 1
ATOM 3668 O O . LEU B 1 229 ? -2.615 -28.844 -5.68 1 98.38 229 LEU B O 1
ATOM 3672 N N . ASN B 1 230 ? -1.244 -27.922 -4.109 1 97.56 230 ASN B N 1
ATOM 3673 C CA . ASN B 1 230 ? -1.841 -28.688 -3.016 1 97.56 230 ASN B CA 1
ATOM 3674 C C . ASN B 1 230 ? -2.828 -27.844 -2.217 1 97.56 230 ASN B C 1
ATOM 3676 O O . ASN B 1 230 ? -3.627 -28.375 -1.445 1 97.56 230 ASN B O 1
ATOM 3680 N N . GLY B 1 231 ? -2.754 -26.562 -2.406 1 98 231 GLY B N 1
ATOM 3681 C CA . GLY B 1 231 ? -3.676 -25.688 -1.702 1 98 231 GLY B CA 1
ATOM 3682 C C . GLY B 1 231 ? -3.037 -24.969 -0.529 1 98 231 GLY B C 1
ATOM 3683 O O . GLY B 1 231 ? -2.02 -25.422 0.002 1 98 231 GLY B O 1
ATOM 3684 N N . ILE B 1 232 ? -3.596 -23.844 -0.143 1 98.38 232 ILE B N 1
ATOM 3685 C CA . ILE B 1 232 ? -3.178 -23.047 1.002 1 98.38 232 ILE B CA 1
ATOM 3686 C C . ILE B 1 232 ? -3.879 -23.547 2.264 1 98.38 232 ILE B C 1
ATOM 3688 O O . ILE B 1 232 ? -5.098 -23.734 2.271 1 98.38 232 ILE B O 1
ATOM 3692 N N . PRO B 1 233 ? -3.131 -23.812 3.35 1 97.56 233 PRO B N 1
ATOM 3693 C CA . PRO B 1 233 ? -3.785 -24.172 4.605 1 97.56 233 PRO B CA 1
ATOM 3694 C C . PRO B 1 233 ? -4.789 -23.125 5.078 1 97.56 233 PRO B C 1
ATOM 3696 O O . PRO B 1 233 ? -4.531 -21.922 4.957 1 97.56 233 PRO B O 1
ATOM 3699 N N . LYS B 1 234 ? -5.863 -23.609 5.652 1 96.19 234 LYS B N 1
ATOM 3700 C CA . LYS B 1 234 ? -6.969 -22.75 6.039 1 96.19 234 LYS B CA 1
ATOM 3701 C C . LYS B 1 234 ? -6.512 -21.672 7.031 1 96.19 234 LYS B C 1
ATOM 3703 O O . LYS B 1 234 ? -6.945 -20.531 6.957 1 96.19 234 LYS B O 1
ATOM 3708 N N . ASP B 1 235 ? -5.609 -22.047 7.887 1 96.5 235 ASP B N 1
ATOM 3709 C CA . ASP B 1 235 ? -5.172 -21.141 8.953 1 96.5 235 ASP B CA 1
ATOM 3710 C C . ASP B 1 235 ? -4.266 -20.047 8.406 1 96.5 235 ASP B C 1
ATOM 3712 O O . ASP B 1 235 ? -4.004 -19.047 9.086 1 96.5 235 ASP B O 1
ATOM 3716 N N . LEU B 1 236 ? -3.848 -20.156 7.152 1 97.94 236 LEU B N 1
ATOM 3717 C CA . LEU B 1 236 ? -2.947 -19.172 6.559 1 97.94 236 LEU B CA 1
ATOM 3718 C C . LEU B 1 236 ? -3.697 -18.281 5.586 1 97.94 236 LEU B C 1
ATOM 3720 O O . LEU B 1 236 ? -3.113 -17.344 5.016 1 97.94 236 LEU B O 1
ATOM 3724 N N . ASN B 1 237 ? -5 -18.531 5.414 1 98.25 237 ASN B N 1
ATOM 3725 C CA . ASN B 1 237 ? -5.789 -17.734 4.484 1 98.25 237 ASN B CA 1
ATOM 3726 C C . ASN B 1 237 ? -5.754 -16.25 4.848 1 98.25 237 ASN B C 1
ATOM 3728 O O . ASN B 1 237 ? -6.043 -15.875 5.988 1 98.25 237 ASN B O 1
ATOM 3732 N N . GLY B 1 238 ? -5.34 -15.43 3.91 1 97.88 238 GLY B N 1
ATOM 3733 C CA . GLY B 1 238 ? -5.371 -13.984 4.074 1 97.88 238 GLY B CA 1
ATOM 3734 C C . GLY B 1 238 ? -4.18 -13.445 4.836 1 97.88 238 GLY B C 1
ATOM 3735 O O . GLY B 1 238 ? -4.176 -12.281 5.254 1 97.88 238 GLY B O 1
ATOM 3736 N N . THR B 1 239 ? -3.141 -14.281 5.035 1 97.81 239 THR B N 1
ATOM 3737 C CA . THR B 1 239 ? -2.021 -13.828 5.859 1 97.81 239 THR B CA 1
ATOM 3738 C C . THR B 1 239 ? -0.777 -13.609 5.004 1 97.81 239 THR B C 1
ATOM 3740 O O . THR B 1 239 ? -0.81 -13.805 3.787 1 97.81 239 THR B O 1
ATOM 3743 N N . TYR B 1 240 ? 0.228 -13.047 5.539 1 98.19 240 TYR B N 1
ATOM 3744 C CA . TYR B 1 240 ? 1.572 -12.859 5.008 1 98.19 240 TYR B CA 1
ATOM 3745 C C . TYR B 1 240 ? 2.586 -13.695 5.773 1 98.19 240 TYR B C 1
ATOM 3747 O O . TYR B 1 240 ? 2.58 -13.719 7.008 1 98.19 240 TYR B O 1
ATOM 3755 N N . ILE B 1 241 ? 3.434 -14.422 5.023 1 98.44 241 ILE B N 1
ATOM 3756 C CA . ILE B 1 241 ? 4.406 -15.289 5.68 1 98.44 241 ILE B CA 1
ATOM 3757 C C . ILE B 1 241 ? 5.656 -15.414 4.812 1 98.44 241 ILE B C 1
ATOM 3759 O O . ILE B 1 241 ? 5.605 -15.18 3.602 1 98.44 241 ILE B O 1
ATOM 3763 N N . SER B 1 242 ? 6.797 -15.727 5.406 1 98.12 242 SER B N 1
ATOM 3764 C CA . SER B 1 242 ? 8.023 -15.992 4.656 1 98.12 242 SER B CA 1
ATOM 3765 C C . SER B 1 242 ? 8.031 -17.406 4.105 1 98.12 242 SER B C 1
ATOM 3767 O O . SER B 1 242 ? 7.512 -18.328 4.734 1 98.12 242 SER B O 1
ATOM 3769 N N . TYR B 1 243 ? 8.711 -17.594 2.98 1 97.94 243 TYR B N 1
ATOM 3770 C CA . TYR B 1 243 ? 8.719 -18.891 2.32 1 97.94 243 TYR B CA 1
ATOM 3771 C C . TYR B 1 243 ? 9.328 -19.969 3.221 1 97.94 243 TYR B C 1
ATOM 3773 O O . TYR B 1 243 ? 9.008 -21.156 3.1 1 97.94 243 TYR B O 1
ATOM 3781 N N . ASP B 1 244 ? 10.203 -19.5 4.137 1 97.06 244 ASP B N 1
ATOM 3782 C CA . ASP B 1 244 ? 10.93 -20.453 4.969 1 97.06 244 ASP B CA 1
ATOM 3783 C C . ASP B 1 244 ? 10.336 -20.531 6.375 1 97.06 244 ASP B C 1
ATOM 3785 O O . ASP B 1 244 ? 10.977 -21.016 7.301 1 97.06 244 ASP B O 1
ATOM 3789 N N . ASP B 1 245 ? 9.156 -19.938 6.559 1 97.88 245 ASP B N 1
ATOM 3790 C CA . ASP B 1 245 ? 8.461 -20.031 7.84 1 97.88 245 ASP B CA 1
ATOM 3791 C C . ASP B 1 245 ? 8.172 -21.484 8.195 1 97.88 245 ASP B C 1
ATOM 3793 O O . ASP B 1 245 ? 7.789 -22.281 7.328 1 97.88 245 ASP B O 1
ATOM 3797 N N . PRO B 1 246 ? 8.234 -21.844 9.445 1 97.75 246 PRO B N 1
ATOM 3798 C CA . PRO B 1 246 ? 7.969 -23.219 9.867 1 97.75 246 PRO B CA 1
ATOM 3799 C C . PRO B 1 246 ? 6.562 -23.688 9.508 1 97.75 246 PRO B C 1
ATOM 3801 O O . PRO B 1 246 ? 6.344 -24.891 9.281 1 97.75 246 PRO B O 1
ATOM 3804 N N . LEU B 1 247 ? 5.637 -22.859 9.391 1 97.62 247 LEU B N 1
ATOM 3805 C CA . LEU B 1 247 ? 4.262 -23.203 9.039 1 97.62 247 LEU B CA 1
ATOM 3806 C C . LEU B 1 247 ? 4.18 -23.719 7.609 1 97.62 247 LEU B C 1
ATOM 3808 O O . LEU B 1 247 ? 3.178 -24.328 7.223 1 97.62 247 LEU B O 1
ATOM 3812 N N . LEU B 1 248 ? 5.254 -23.469 6.809 1 97.75 248 LEU B N 1
ATOM 3813 C CA . LEU B 1 248 ? 5.273 -23.938 5.426 1 97.75 248 LEU B CA 1
ATOM 3814 C C . LEU B 1 248 ? 6.27 -25.078 5.25 1 97.75 248 LEU B C 1
ATOM 3816 O O . LEU B 1 248 ? 6.688 -25.375 4.129 1 97.75 248 LEU B O 1
ATOM 3820 N N . LYS B 1 249 ? 6.676 -25.719 6.344 1 96.81 249 LYS B N 1
ATOM 3821 C CA . LYS B 1 249 ? 7.691 -26.766 6.301 1 96.81 249 LYS B CA 1
ATOM 3822 C C . LYS B 1 249 ? 7.27 -27.906 5.383 1 96.81 249 LYS B C 1
ATOM 3824 O O . LYS B 1 249 ? 8.109 -28.516 4.719 1 96.81 249 LYS B O 1
ATOM 3829 N N . ASP B 1 250 ? 5.949 -28.203 5.344 1 96.19 250 ASP B N 1
ATOM 3830 C CA . ASP B 1 250 ? 5.449 -29.328 4.539 1 96.19 250 ASP B CA 1
ATOM 3831 C C . ASP B 1 250 ? 5.477 -28.984 3.053 1 96.19 250 ASP B C 1
ATOM 3833 O O . ASP B 1 250 ? 5.266 -29.859 2.205 1 96.19 250 ASP B O 1
ATOM 3837 N N . PHE B 1 251 ? 5.758 -27.719 2.721 1 97.38 251 PHE B N 1
ATOM 3838 C CA . PHE B 1 251 ? 5.812 -27.266 1.333 1 97.38 251 PHE B CA 1
ATOM 3839 C C . PHE B 1 251 ? 7.254 -27.094 0.875 1 97.38 251 PHE B C 1
ATOM 3841 O O . PHE B 1 251 ? 7.508 -26.672 -0.255 1 97.38 251 PHE B O 1
ATOM 3848 N N . ALA B 1 252 ? 8.203 -27.375 1.75 1 93.12 252 ALA B N 1
ATOM 3849 C CA . ALA B 1 252 ? 9.617 -27.156 1.44 1 93.12 252 ALA B CA 1
ATOM 3850 C C . ALA B 1 252 ? 10.227 -28.375 0.756 1 93.12 252 AL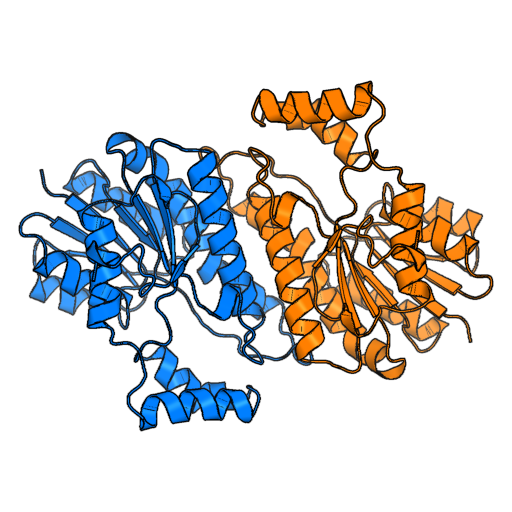A B C 1
ATOM 3852 O O . ALA B 1 252 ? 9.75 -29.5 0.934 1 93.12 252 ALA B O 1
#

Radius of gyration: 23.7 Å; Cα contacts (8 Å, |Δi|>4): 1113; chains: 2; bounding box: 56×71×53 Å

Foldseek 3Di:
DAAEEEFEPCLWFLNVLLLVLLVVVDVRHAYEYEEQDCVSLVVSCVVRPRSYHYFHDALLDLVSLLVSQVVSCVVPVAHAEYEYEWADQPPQAAPVDDDVVRLVVRLSTLAVSLVSNCVNRVVRNLVNLHEYEYAAAPLLPDDWFSRVSNNVSRVNVLQVQLVCCVPRVSYFYEYEHLFQAPIPNLVCCQPPNVVNTPPVRSVVSVVCVVVVVHDYSNLSSQLVSCCRVVHDDSVRGSHYYYSPDPVSVVSD/DAAEEEFEPCLWFLNVLLLVLLVVVDVRHAYEYEEQDCVSLVVSCVVRPRSYHYFHDALLDLVSLLVSQVVSCVVPVAHAEYEYEWADQPPQAAPVDDDVVRLVVRLSTLAVSLVSNCVNRVVRNLVNLHEYEYAAAPLLPDDWFSRVSNNVSRVNVLQVQLVCCVPRVSYFYEYEHLFQAPIPNLVCCQPPNVVNTPPVRSVVSVVCVVVVVHDYSNLSSQLVSCCRVVHDDSVRGSHYYYSPDPVSVVSD

InterPro domains:
  IPR002347 Short-chain dehydrogenase/reductase SDR [PF00106] (3-192)
  IPR002347 Short-chain dehydrogenase/reductase SDR [PR00080] (77-88)
  IPR002347 Short-chain dehydrogenase/reductase SDR [PR00080] (130-138)
  IPR002347 Short-chain dehydrogenase/reductase SDR [PR00080] (150-169)
  IPR002347 Short-chain dehydrogenase/reductase SDR [PR00081] (4-21)
  IPR002347 Short-chain dehydrogenase/reductase SDR [PR00081] (77-88)
  IPR002347 Short-chain dehydrogenase/reductase SDR [PR00081] (124-140)
  IPR002347 Short-chain dehydrogenase/reductase SDR [PR00081] (150-169)
  IPR002347 Short-chain dehydrogenase/reductase SDR [PR00081] (169-186)
  IPR002347 Short-chain dehydrogenase/reductase SDR [PR00081] (210-230)
  IPR036291 NAD(P)-binding domain superfamily [SSF51735] (3-246)

Sequence (504 aa):
MPKIIIVTGVSRGIGRSIVDKTIELSDDSIVFGVARSETPLKELKEKYGDRFHYAVGDITDENVINKLVKDAIATGGKIDSVVANAGVLEPVQDVNNIDVNAWKRLFDINFFSVVALTSATLPYLKKTNGNIIFVSSDASDTHFSSWGAYSASKACINRFAMTVGHEEPAVKCLSVAPGIVDTSMQVNIRENVGTSMSAEHHQMFKDLKETNKLASSEDVATVYSKLALNGIPKDLNGTYISYDDPLLKDFAMPKIIIVTGVSRGIGRSIVDKTIELSDDSIVFGVARSETPLKELKEKYGDRFHYAVGDITDENVINKLVKDAIATGGKIDSVVANAGVLEPVQDVNNIDVNAWKRLFDINFFSVVALTSATLPYLKKTNGNIIFVSSDASDTHFSSWGAYSASKACINRFAMTVGHEEPAVKCLSVAPGIVDTSMQVNIRENVGTSMSAEHHQMFKDLKETNKLASSEDVATVYSKLALNGIPKDLNGTYISYDDPLLKDFA

Organism: Naumovozyma dairenensis (strain ATCC 10597 / BCRC 20456 / CBS 421 / NBRC 0211 / NRRL Y-12639) (NCBI:txid1071378)